Protein AF-A0A4C2E921-F1 (afdb_monomer_lite)

Foldseek 3Di:
DDDDDDDDDDDDDDDDPDDDDDDDDDDDDDDDDDDDDDDDDDDDDDDDDDDDDDDDDDDDDDDDDDDDDDDDDDDDDDDDDDDDDDDDDPDPDDCDVVNVVVVVVVVCVVPDPDDDDDDDDDDDDDDDDDDDDDDDDDDDDDDDDDDDDDDDDDDDDDDDDDDDDDDDDDDDDDDDDDDDDDDPPPPPPVVVVVVLVVLLVVLLVLLVCLLPQPPPDPDLVRHNLNSCVVPCLPCVPVSLVSLLVSLLPDDLLSLLSSLVSLLVNLVVLLVPPDPSSCCSNWAPRLLCLLVSLCSNVPPLALVSLVCLVVSVVSLCVSCVSVPNLDDQDAADEDLPDDLVPDDQQDDDPDRDRGSSVSSVSNSVNSSRSNRSVVSVVSCCVVPNDDDRPDPPDDDDPVSVVSSVVSVVVVVVVVVVCPPPQDQPVPDPPRCSNVVVCVVPDDPVPDDPVNVVVVVVVVVVVVVVVPPD

Organism: NCBI:txid42258

Structure (mmCIF, N/CA/C/O backbone):
data_AF-A0A4C2E921-F1
#
_entry.id   AF-A0A4C2E921-F1
#
loop_
_atom_site.group_PDB
_atom_site.id
_atom_site.type_symbol
_atom_site.label_atom_id
_atom_site.label_alt_id
_atom_site.label_comp_id
_atom_site.label_asym_id
_atom_site.label_entity_id
_atom_site.label_seq_id
_atom_site.pdbx_PDB_ins_code
_atom_site.Cartn_x
_atom_site.Cartn_y
_atom_site.Cartn_z
_atom_site.occupancy
_atom_site.B_iso_or_equiv
_atom_site.auth_seq_id
_atom_site.auth_comp_id
_atom_site.auth_asym_id
_atom_site.auth_atom_id
_atom_site.pdbx_PDB_model_num
ATOM 1 N N . MET A 1 1 ? -12.372 9.154 67.373 1.00 36.25 1 MET A N 1
ATOM 2 C CA . MET A 1 1 ? -11.602 7.996 67.878 1.00 36.25 1 MET A CA 1
ATOM 3 C C . MET A 1 1 ? -10.768 7.422 66.739 1.00 36.25 1 MET A C 1
ATOM 5 O O . MET A 1 1 ? -11.253 7.416 65.620 1.00 36.25 1 MET A O 1
ATOM 9 N N . ALA A 1 2 ? -9.551 6.974 67.069 1.00 43.72 2 ALA A N 1
ATOM 10 C CA . ALA A 1 2 ? -8.611 6.156 66.288 1.00 43.72 2 ALA A CA 1
ATOM 11 C C . ALA A 1 2 ? -7.971 6.750 65.009 1.00 43.72 2 ALA A C 1
ATOM 13 O O . ALA A 1 2 ? -8.536 6.734 63.922 1.00 43.72 2 ALA A O 1
ATOM 14 N N . LYS A 1 3 ? -6.709 7.184 65.160 1.00 48.88 3 LYS A N 1
ATOM 15 C CA . LYS A 1 3 ? -5.692 7.235 64.097 1.00 48.88 3 LYS A CA 1
ATOM 16 C C . LYS A 1 3 ? -5.085 5.834 63.943 1.00 48.88 3 LYS A C 1
ATOM 18 O O . LYS A 1 3 ? -4.768 5.222 64.961 1.00 48.88 3 LYS A O 1
ATOM 23 N N . THR A 1 4 ? -4.828 5.378 62.720 1.00 55.25 4 THR A N 1
ATOM 24 C CA . THR A 1 4 ? -3.931 4.241 62.453 1.00 55.25 4 THR A CA 1
ATOM 25 C C . THR A 1 4 ? -2.741 4.681 61.608 1.00 55.25 4 THR A C 1
ATOM 27 O O . THR A 1 4 ? -2.849 5.433 60.644 1.00 55.25 4 THR A O 1
ATOM 30 N N . LEU A 1 5 ? -1.585 4.234 62.082 1.00 48.50 5 LEU A N 1
ATOM 31 C CA . LEU A 1 5 ? -0.221 4.579 61.716 1.00 48.50 5 LEU A CA 1
ATOM 32 C C . LEU A 1 5 ? 0.447 3.304 61.171 1.00 48.50 5 LEU A C 1
ATOM 34 O O . LEU A 1 5 ? 0.052 2.201 61.544 1.00 48.50 5 LEU A O 1
ATOM 38 N N . SER A 1 6 ? 1.524 3.492 60.405 1.00 47.78 6 SER A N 1
ATOM 39 C CA . SER A 1 6 ? 2.556 2.527 59.963 1.00 47.78 6 SER A CA 1
ATOM 40 C C . SER A 1 6 ? 2.237 1.682 58.712 1.00 47.78 6 SER A C 1
ATOM 42 O O . SER A 1 6 ? 1.300 0.898 58.694 1.00 47.78 6 SER A O 1
ATOM 44 N N . GLN A 1 7 ? 2.843 1.940 57.542 1.00 47.78 7 GLN A N 1
ATOM 45 C CA . GLN A 1 7 ? 4.235 1.691 57.097 1.00 47.78 7 GLN A CA 1
ATOM 46 C C . GLN A 1 7 ? 4.686 0.221 57.142 1.00 47.78 7 GLN A C 1
ATOM 48 O O . GLN A 1 7 ? 4.907 -0.338 58.209 1.00 47.78 7 GLN A O 1
ATOM 53 N N . GLY A 1 8 ? 5.002 -0.324 55.958 1.00 37.62 8 GLY A N 1
ATOM 54 C CA . GLY A 1 8 ? 6.049 -1.337 55.799 1.00 37.62 8 GLY A CA 1
ATOM 55 C C . GLY A 1 8 ? 5.705 -2.520 54.893 1.00 37.62 8 GLY A C 1
ATOM 56 O O . GLY A 1 8 ? 5.068 -3.464 55.342 1.00 37.62 8 GLY A O 1
ATOM 57 N N . ARG A 1 9 ? 6.250 -2.531 53.665 1.00 37.75 9 ARG A N 1
ATOM 58 C CA . ARG A 1 9 ? 7.230 -3.537 53.183 1.00 37.75 9 ARG A CA 1
ATOM 59 C C . ARG A 1 9 ? 7.512 -3.376 51.681 1.00 37.75 9 ARG A C 1
ATOM 61 O O . ARG A 1 9 ? 6.614 -3.418 50.850 1.00 37.75 9 ARG A O 1
ATOM 68 N N . LYS A 1 10 ? 8.800 -3.223 51.354 1.00 52.47 10 LYS A N 1
ATOM 69 C CA . LYS A 1 10 ? 9.371 -3.344 50.003 1.00 52.47 10 LYS A CA 1
ATOM 70 C C . LYS A 1 10 ? 9.282 -4.806 49.530 1.00 52.47 10 LYS A C 1
ATOM 72 O O . LYS A 1 10 ? 9.706 -5.676 50.294 1.00 52.47 10 LYS A O 1
ATOM 77 N N . PRO A 1 11 ? 8.861 -5.106 48.290 1.00 53.91 11 PRO A N 1
ATOM 78 C CA . PRO A 1 11 ? 9.142 -6.401 47.678 1.00 53.91 11 PRO A CA 1
ATOM 79 C C . PRO A 1 11 ? 10.609 -6.448 47.217 1.00 53.91 11 PRO A C 1
ATOM 81 O O . PRO A 1 11 ? 11.066 -5.565 46.491 1.00 53.91 11 PRO A O 1
ATOM 84 N N . GLY A 1 12 ? 11.354 -7.460 47.681 1.00 45.94 12 GLY A N 1
ATOM 85 C CA . GLY A 1 12 ? 12.739 -7.761 47.284 1.00 45.94 12 GLY A CA 1
ATOM 86 C C . GLY A 1 12 ? 12.880 -7.916 45.764 1.00 45.94 12 GLY A C 1
ATOM 87 O O . GLY A 1 12 ? 11.959 -8.354 45.087 1.00 45.94 12 GLY A O 1
ATOM 88 N N . SER A 1 13 ? 13.962 -7.457 45.135 1.00 44.22 13 SER A N 1
ATOM 89 C CA . SER A 1 13 ? 15.355 -7.907 45.283 1.00 44.22 13 SER A CA 1
ATOM 90 C C . SER A 1 13 ? 15.526 -9.420 45.107 1.00 44.22 13 SER A C 1
ATOM 92 O O . SER A 1 13 ? 15.320 -10.197 46.033 1.00 44.22 13 SER A O 1
ATOM 94 N N . GLY A 1 14 ? 15.989 -9.806 43.913 1.00 45.25 14 GLY A N 1
ATOM 95 C CA . GLY A 1 14 ? 16.972 -10.878 43.771 1.00 45.25 14 GLY A CA 1
ATOM 96 C C . GLY A 1 14 ? 16.462 -12.269 43.397 1.00 45.25 14 GLY A C 1
ATOM 97 O O . GLY A 1 14 ? 16.454 -13.165 44.232 1.00 45.25 14 GLY A O 1
ATOM 98 N N . ARG A 1 15 ? 16.253 -12.518 42.097 1.00 43.84 15 ARG A N 1
ATOM 99 C CA . ARG A 1 15 ? 16.607 -13.818 41.497 1.00 43.84 15 ARG A CA 1
ATOM 100 C C . ARG A 1 15 ? 17.308 -13.613 40.155 1.00 43.84 15 ARG A C 1
ATOM 102 O O . ARG A 1 15 ? 16.696 -13.236 39.164 1.00 43.84 15 ARG A O 1
ATOM 109 N N . LYS A 1 16 ? 18.622 -13.856 40.151 1.00 53.41 16 LYS A N 1
ATOM 110 C CA . LYS A 1 16 ? 19.432 -14.003 38.936 1.00 53.41 16 LYS A CA 1
ATOM 111 C C . LYS A 1 16 ? 18.957 -15.251 38.170 1.00 53.41 16 LYS A C 1
ATOM 113 O O . LYS A 1 16 ? 18.814 -16.295 38.810 1.00 53.41 16 LYS A O 1
ATOM 118 N N . PRO A 1 17 ? 18.780 -15.202 36.839 1.00 57.22 17 PRO A N 1
ATOM 119 C CA . PRO A 1 17 ? 18.621 -16.407 36.035 1.00 57.22 17 PRO A CA 1
ATOM 120 C C . PRO A 1 17 ? 19.896 -17.249 36.129 1.00 57.22 17 PRO A C 1
ATOM 122 O O . PRO A 1 17 ? 21.005 -16.754 35.911 1.00 57.22 17 PRO A O 1
ATOM 125 N N . GLY A 1 18 ? 19.744 -18.515 36.513 1.00 45.75 18 GLY A N 1
ATOM 126 C CA . GLY A 1 18 ? 20.842 -19.469 36.586 1.00 45.75 18 GLY A CA 1
ATOM 127 C C . GLY A 1 18 ? 21.501 -19.657 35.221 1.00 45.75 18 GLY A C 1
ATOM 128 O O . GLY A 1 18 ? 20.830 -19.818 34.206 1.00 45.75 18 GLY A O 1
ATOM 129 N N . LYS A 1 19 ? 22.837 -19.653 35.214 1.00 44.38 19 LYS A N 1
ATOM 130 C CA . LYS A 1 19 ? 23.658 -20.084 34.080 1.00 44.38 19 LYS A CA 1
ATOM 131 C C . LYS A 1 19 ? 23.286 -21.525 33.717 1.00 44.38 19 LYS A C 1
ATOM 133 O O . LYS A 1 19 ? 23.556 -22.440 34.495 1.00 44.38 19 LYS A O 1
ATOM 138 N N . GLY A 1 20 ? 22.704 -21.719 32.536 1.00 43.88 20 GLY A N 1
ATOM 139 C CA . GLY A 1 20 ? 22.571 -23.035 31.924 1.00 43.88 20 GLY A CA 1
ATOM 140 C C . GLY A 1 20 ? 23.957 -23.645 31.729 1.00 43.88 20 GLY A C 1
ATOM 141 O O . GLY A 1 20 ? 24.796 -23.096 31.017 1.00 43.88 20 GLY A O 1
ATOM 142 N N . LYS A 1 21 ? 24.216 -24.763 32.408 1.00 48.72 21 LYS A N 1
ATOM 143 C CA . LYS A 1 21 ? 25.380 -25.611 32.159 1.00 48.72 21 LYS A CA 1
ATOM 144 C C . LYS A 1 21 ? 25.163 -26.296 30.809 1.00 48.72 21 LYS A C 1
ATOM 146 O O . LYS A 1 21 ? 24.319 -27.178 30.700 1.00 48.72 21 LYS A O 1
ATOM 151 N N . THR A 1 22 ? 25.914 -25.904 29.786 1.00 49.38 22 THR A N 1
ATOM 152 C CA . THR A 1 22 ? 26.039 -26.692 28.556 1.00 49.38 22 THR A CA 1
ATOM 153 C C . THR A 1 22 ? 26.767 -27.989 28.891 1.00 49.38 22 THR A C 1
ATOM 155 O O . THR A 1 22 ? 27.942 -27.970 29.266 1.00 49.38 22 THR A O 1
ATOM 158 N N . LEU A 1 23 ? 26.051 -29.108 28.783 1.00 43.91 23 LEU A N 1
ATOM 159 C CA . LEU A 1 23 ? 26.604 -30.458 28.799 1.00 43.91 23 LEU A CA 1
ATOM 160 C C . LEU A 1 23 ? 27.585 -30.602 27.633 1.00 43.91 23 LEU A C 1
ATOM 162 O O . LEU A 1 23 ? 27.222 -30.832 26.484 1.00 43.91 23 LEU A O 1
ATOM 166 N N . ARG A 1 24 ? 28.856 -30.423 27.974 1.00 46.66 24 ARG A N 1
ATOM 167 C CA . ARG A 1 24 ? 30.013 -30.845 27.201 1.00 46.66 24 ARG A CA 1
ATOM 168 C C . ARG A 1 24 ? 30.090 -32.375 27.305 1.00 46.66 24 ARG A C 1
ATOM 170 O O . ARG A 1 24 ? 30.076 -32.907 28.410 1.00 46.66 24 ARG A O 1
ATOM 177 N N . ASN A 1 25 ? 30.221 -33.036 26.156 1.00 48.41 25 ASN A N 1
ATOM 178 C CA . ASN A 1 25 ? 30.597 -34.444 25.960 1.00 48.41 25 ASN A CA 1
ATOM 179 C C . ASN A 1 25 ? 29.532 -35.515 26.274 1.00 48.41 25 ASN A C 1
ATOM 181 O O . ASN A 1 25 ? 29.594 -36.206 27.287 1.00 48.41 25 ASN A O 1
ATOM 185 N N . GLY A 1 26 ? 28.634 -35.744 25.311 1.00 38.47 26 GLY A N 1
ATOM 186 C CA . GLY A 1 26 ? 27.886 -36.994 25.152 1.00 38.47 26 GLY A CA 1
ATOM 187 C C . GLY A 1 26 ? 28.374 -37.736 23.908 1.00 38.47 26 GLY A C 1
ATOM 188 O O . GLY A 1 26 ? 28.187 -37.277 22.786 1.00 38.47 26 GLY A O 1
ATOM 189 N N . ARG A 1 27 ? 29.063 -38.852 24.133 1.00 41.12 27 ARG A N 1
ATOM 190 C CA . ARG A 1 27 ? 29.662 -39.759 23.145 1.00 41.12 27 ARG A CA 1
ATOM 191 C C . ARG A 1 27 ? 28.610 -40.303 22.164 1.00 41.12 27 ARG A C 1
ATOM 193 O O . ARG A 1 27 ? 27.556 -40.745 22.606 1.00 41.12 27 ARG A O 1
ATOM 200 N N . LYS A 1 28 ? 28.928 -40.365 20.864 1.00 50.94 28 LYS A N 1
ATOM 201 C CA . LYS A 1 28 ? 28.229 -41.251 19.913 1.00 50.94 28 LYS A CA 1
ATOM 202 C C . LYS A 1 28 ? 28.729 -42.690 20.122 1.00 50.94 28 LYS A C 1
ATOM 204 O O . LYS A 1 28 ? 29.933 -42.906 19.968 1.00 50.94 28 LYS A O 1
ATOM 209 N N . PRO A 1 29 ? 27.872 -43.673 20.447 1.00 52.25 29 PRO A N 1
ATOM 210 C CA . PRO A 1 29 ? 28.195 -45.081 20.255 1.00 52.25 29 PRO A CA 1
ATOM 211 C C . PRO A 1 29 ? 28.160 -45.379 18.754 1.00 52.25 29 PRO A C 1
ATOM 213 O O . PRO A 1 29 ? 27.257 -44.933 18.048 1.00 52.25 29 PRO A O 1
ATOM 216 N N . GLY A 1 30 ? 29.198 -46.058 18.274 1.00 39.81 30 GLY A N 1
ATOM 217 C CA . GLY A 1 30 ? 29.415 -46.341 16.862 1.00 39.81 30 GLY A CA 1
ATOM 218 C C . GLY A 1 30 ? 28.628 -47.531 16.315 1.00 39.81 30 GLY A C 1
ATOM 219 O O . GLY A 1 30 ? 27.530 -47.846 16.761 1.00 39.81 30 GLY A O 1
ATOM 220 N N . SER A 1 31 ? 29.300 -48.206 15.379 1.00 38.78 31 SER A N 1
ATOM 221 C CA . SER A 1 31 ? 28.883 -49.374 14.594 1.00 38.78 31 SER A CA 1
ATOM 222 C C . SER A 1 31 ? 28.152 -48.970 13.306 1.00 38.78 31 SER A C 1
ATOM 224 O O . SER A 1 31 ? 26.997 -48.580 13.323 1.00 38.78 31 SER A O 1
ATOM 226 N N . GLY A 1 32 ? 28.787 -48.915 12.136 1.00 38.12 32 GLY A N 1
ATOM 227 C CA . GLY A 1 32 ? 29.790 -49.842 11.626 1.00 38.12 32 GLY A CA 1
ATOM 228 C C . GLY A 1 32 ? 29.090 -50.884 10.762 1.00 38.12 32 GLY A C 1
ATOM 229 O O . GLY A 1 32 ? 28.662 -51.913 11.264 1.00 38.12 32 GLY A O 1
ATOM 230 N N . ARG A 1 33 ? 28.982 -50.619 9.457 1.00 43.16 33 ARG A N 1
ATOM 231 C CA . ARG A 1 33 ? 28.834 -51.664 8.436 1.00 43.16 33 ARG A CA 1
ATOM 232 C C . ARG A 1 33 ? 29.282 -51.123 7.082 1.00 43.16 33 ARG A C 1
ATOM 234 O O . ARG A 1 33 ? 28.513 -50.532 6.334 1.00 43.16 33 ARG A O 1
ATOM 241 N N . ARG A 1 34 ? 30.570 -51.343 6.808 1.00 38.47 34 ARG A N 1
ATOM 242 C CA . ARG A 1 34 ? 31.108 -51.458 5.451 1.00 38.47 34 ARG A CA 1
ATOM 243 C C . ARG A 1 34 ? 30.384 -52.622 4.771 1.00 38.47 34 ARG A C 1
ATOM 245 O O . ARG A 1 34 ? 30.318 -53.704 5.356 1.00 38.47 34 ARG A O 1
ATOM 252 N N . ARG A 1 35 ? 29.847 -52.412 3.569 1.00 47.66 35 ARG A N 1
ATOM 253 C CA . ARG A 1 35 ? 29.614 -53.514 2.633 1.00 47.66 35 ARG A CA 1
ATOM 254 C C . ARG A 1 35 ? 30.837 -53.631 1.734 1.00 47.66 35 ARG A C 1
ATOM 256 O O . ARG A 1 35 ? 31.468 -52.635 1.405 1.00 47.66 35 ARG A O 1
ATOM 263 N N . ARG A 1 36 ? 31.176 -54.893 1.527 1.00 45.56 36 ARG A N 1
ATOM 264 C CA . ARG A 1 36 ? 32.372 -55.475 0.945 1.00 45.56 36 ARG A CA 1
ATOM 265 C C . ARG A 1 36 ? 32.197 -55.534 -0.571 1.00 45.56 36 ARG A C 1
ATOM 267 O O . ARG A 1 36 ? 31.112 -55.901 -1.019 1.00 45.56 36 ARG A O 1
ATOM 274 N N . ASP A 1 37 ? 33.255 -55.183 -1.284 1.00 39.84 37 ASP A N 1
ATOM 275 C CA . ASP A 1 37 ? 33.474 -55.490 -2.694 1.00 39.84 37 ASP A CA 1
ATOM 276 C C . ASP A 1 37 ? 33.712 -57.000 -2.854 1.00 39.84 37 ASP A C 1
ATOM 278 O O . ASP A 1 37 ? 34.472 -57.578 -2.075 1.00 39.84 37 ASP A O 1
ATOM 282 N N . GLU A 1 38 ? 33.078 -57.627 -3.843 1.00 51.72 38 GLU A N 1
ATOM 283 C CA . GLU A 1 38 ? 33.497 -58.920 -4.397 1.00 51.72 38 GLU A CA 1
ATOM 284 C C . GLU A 1 38 ? 33.508 -58.771 -5.927 1.00 51.72 38 GLU A C 1
ATOM 286 O O . GLU A 1 38 ? 32.488 -58.445 -6.542 1.00 51.72 38 GLU A O 1
ATOM 291 N N . ASP A 1 39 ? 34.704 -58.944 -6.488 1.00 46.12 39 ASP A N 1
ATOM 292 C CA . ASP A 1 39 ? 35.023 -59.122 -7.902 1.00 46.12 39 ASP A CA 1
ATOM 293 C C . ASP A 1 39 ? 34.419 -60.426 -8.446 1.00 46.12 39 ASP A C 1
ATOM 295 O O . ASP A 1 39 ? 34.534 -61.454 -7.791 1.00 46.12 39 ASP A O 1
ATOM 299 N N . GLU A 1 40 ? 33.898 -60.416 -9.677 1.00 40.09 40 GLU A N 1
ATOM 300 C CA . GLU A 1 40 ? 34.243 -61.433 -10.689 1.00 40.09 40 GLU A CA 1
ATOM 301 C C . GLU A 1 40 ? 33.704 -61.034 -12.076 1.00 40.09 40 GLU A C 1
ATOM 303 O O . GLU A 1 40 ? 32.503 -60.899 -12.308 1.00 40.09 40 GLU A O 1
ATOM 308 N N . SER A 1 41 ? 34.634 -60.824 -13.010 1.00 46.84 41 SER A N 1
ATOM 309 C CA . SER A 1 41 ? 34.380 -60.727 -14.456 1.00 46.84 41 SER A CA 1
ATOM 310 C C . SER A 1 41 ? 34.242 -62.133 -15.061 1.00 46.84 41 SER A C 1
ATOM 312 O O . SER A 1 41 ? 34.767 -63.087 -14.488 1.00 46.84 41 SER A O 1
ATOM 314 N N . PRO A 1 42 ? 33.638 -62.282 -16.258 1.00 44.78 42 PRO A N 1
ATOM 315 C CA . PRO A 1 42 ? 34.508 -62.370 -17.439 1.00 44.78 42 PRO A CA 1
ATOM 316 C C . PRO A 1 42 ? 33.939 -61.731 -18.731 1.00 44.78 42 PRO A C 1
ATOM 318 O O . PRO A 1 42 ? 32.801 -61.967 -19.129 1.00 44.78 42 PRO A O 1
ATOM 321 N N . SER A 1 43 ? 34.791 -60.972 -19.431 1.00 41.97 43 SER A N 1
ATOM 322 C CA . SER A 1 43 ? 34.752 -60.702 -20.894 1.00 41.97 43 SER A CA 1
ATOM 323 C C . SER A 1 43 ? 35.097 -61.996 -21.681 1.00 41.97 43 SER A C 1
ATOM 325 O O . SER A 1 43 ? 35.607 -62.900 -21.011 1.00 41.97 43 SER A O 1
ATOM 327 N N . PRO A 1 44 ? 34.972 -62.156 -23.037 1.00 55.66 44 PRO A N 1
ATOM 328 C CA . PRO A 1 44 ? 35.163 -61.188 -24.158 1.00 55.66 44 PRO A CA 1
ATOM 329 C C . PRO A 1 44 ? 34.201 -61.483 -25.383 1.00 55.66 44 PRO A C 1
ATOM 331 O O . PRO A 1 44 ? 33.213 -62.173 -25.139 1.00 55.66 44 PRO A O 1
ATOM 334 N N . PRO A 1 45 ? 34.376 -61.041 -26.671 1.00 50.53 45 PRO A N 1
ATOM 335 C CA . PRO A 1 45 ? 35.534 -60.421 -27.329 1.00 50.53 45 PRO A CA 1
ATOM 336 C C . PRO A 1 45 ? 35.324 -59.203 -28.258 1.00 50.53 45 PRO A C 1
ATOM 338 O O . PRO A 1 45 ? 34.230 -58.812 -28.652 1.00 50.53 45 PRO A O 1
ATOM 341 N N . GLN A 1 46 ? 36.491 -58.626 -28.564 1.00 36.97 46 GLN A N 1
ATOM 342 C CA . GLN A 1 46 ? 36.839 -57.483 -29.411 1.00 36.97 46 GLN A CA 1
ATOM 343 C C . GLN A 1 46 ? 36.588 -57.695 -30.913 1.00 36.97 46 GLN A C 1
ATOM 345 O O . GLN A 1 46 ? 36.666 -58.826 -31.383 1.00 36.97 46 GLN A O 1
ATOM 350 N N . GLN A 1 47 ? 36.466 -56.579 -31.655 1.00 36.91 47 GLN A N 1
ATOM 351 C CA . GLN A 1 47 ? 37.183 -56.221 -32.908 1.00 36.91 47 GLN A CA 1
ATOM 352 C C . GLN A 1 47 ? 36.623 -54.884 -33.480 1.00 36.91 47 GLN A C 1
ATOM 354 O O . GLN A 1 47 ? 35.514 -54.506 -33.111 1.00 36.91 47 GLN A O 1
ATOM 359 N N . PRO A 1 48 ? 37.282 -54.180 -34.428 1.00 48.31 48 PRO A N 1
ATOM 360 C CA . PRO A 1 48 ? 38.639 -53.630 -34.395 1.00 48.31 48 PRO A CA 1
ATOM 361 C C . PRO A 1 48 ? 38.683 -52.112 -34.726 1.00 48.31 48 PRO A C 1
ATOM 363 O O . PRO A 1 48 ? 37.750 -51.522 -35.269 1.00 48.31 48 PRO A O 1
ATOM 366 N N . GLN A 1 49 ? 39.822 -51.487 -34.419 1.00 34.12 49 GLN A N 1
ATOM 367 C CA . GLN A 1 49 ? 40.171 -50.098 -34.738 1.00 34.12 49 GLN A CA 1
ATOM 368 C C . GLN A 1 49 ? 40.229 -49.822 -36.253 1.00 34.12 49 GLN A C 1
ATOM 370 O O . GLN A 1 49 ? 40.734 -50.638 -37.024 1.00 34.12 49 GLN A O 1
ATOM 375 N N . ARG A 1 50 ? 39.823 -48.609 -36.655 1.00 34.97 50 ARG A N 1
ATOM 376 C CA . ARG A 1 50 ? 40.287 -47.951 -37.885 1.00 34.97 50 ARG A CA 1
ATOM 377 C C . ARG A 1 50 ? 40.995 -46.646 -37.536 1.00 34.97 50 ARG A C 1
ATOM 379 O O . ARG A 1 50 ? 40.390 -45.712 -37.020 1.00 34.97 50 ARG A O 1
ATOM 386 N N . THR A 1 51 ? 42.282 -46.639 -37.841 1.00 32.97 51 THR A N 1
ATOM 387 C CA . THR A 1 51 ? 43.178 -45.501 -38.029 1.00 32.97 51 THR A CA 1
ATOM 388 C C . THR A 1 51 ? 42.810 -44.742 -39.305 1.00 32.97 51 THR A C 1
ATOM 390 O O . THR A 1 51 ? 42.588 -45.368 -40.340 1.00 32.97 51 THR A O 1
ATOM 393 N N . ILE A 1 52 ? 42.789 -43.406 -39.252 1.00 41.91 52 ILE A N 1
ATOM 394 C CA . ILE A 1 52 ? 43.010 -42.544 -40.422 1.00 41.91 52 ILE A CA 1
ATOM 395 C C . ILE A 1 52 ? 43.898 -41.372 -39.984 1.00 41.91 52 ILE A C 1
ATOM 397 O O . ILE A 1 52 ? 43.543 -40.608 -39.088 1.00 41.91 52 ILE A O 1
ATOM 401 N N . ASP A 1 53 ? 45.060 -41.315 -40.630 1.00 31.02 53 ASP A N 1
ATOM 402 C CA . ASP A 1 53 ? 46.077 -40.263 -40.640 1.00 31.02 53 ASP A CA 1
ATOM 403 C C . ASP A 1 53 ? 45.763 -39.158 -41.674 1.00 31.02 53 ASP A C 1
ATOM 405 O O . ASP A 1 53 ? 44.907 -39.335 -42.540 1.00 31.02 53 ASP A O 1
ATOM 409 N N . ALA A 1 54 ? 46.591 -38.100 -41.633 1.00 31.47 54 ALA A N 1
ATOM 410 C CA . ALA A 1 54 ? 46.735 -36.930 -42.526 1.00 31.47 54 ALA A CA 1
ATOM 411 C C . ALA A 1 54 ? 45.945 -35.691 -42.061 1.00 31.47 54 ALA A C 1
ATOM 413 O O . ALA A 1 54 ? 44.724 -35.702 -41.996 1.00 31.47 54 ALA A O 1
ATOM 414 N N . GLY A 1 55 ? 46.589 -34.607 -41.607 1.00 28.72 55 GLY A N 1
ATOM 415 C CA . GLY A 1 55 ? 47.514 -33.727 -42.349 1.00 28.72 55 GLY A CA 1
ATOM 416 C C . GLY A 1 55 ? 46.702 -32.484 -42.762 1.00 28.72 55 GLY A C 1
ATOM 417 O O . GLY A 1 55 ? 45.643 -32.635 -43.349 1.00 28.72 55 GLY A O 1
ATOM 418 N N . THR A 1 56 ? 47.045 -31.223 -42.485 1.00 30.52 56 THR A N 1
ATOM 419 C CA . THR A 1 56 ? 48.220 -30.496 -42.984 1.00 30.52 56 THR A CA 1
ATOM 420 C C . THR A 1 56 ? 48.139 -29.027 -42.505 1.00 30.52 56 THR A C 1
ATOM 422 O O . THR A 1 56 ? 47.087 -28.416 -42.624 1.00 30.52 56 THR A O 1
ATOM 425 N N . ALA A 1 57 ? 49.259 -28.515 -41.980 1.00 30.75 57 ALA A N 1
ATOM 426 C CA . ALA A 1 57 ? 49.906 -27.191 -42.117 1.00 30.75 57 ALA A CA 1
ATOM 427 C C . ALA A 1 57 ? 49.165 -25.821 -42.181 1.00 30.75 57 ALA A C 1
ATOM 429 O O . ALA A 1 57 ? 48.061 -25.671 -42.685 1.00 30.75 57 ALA A O 1
ATOM 430 N N . TYR A 1 58 ? 49.984 -24.808 -41.832 1.00 33.59 58 TYR A N 1
ATOM 431 C CA . TYR A 1 58 ? 49.871 -23.336 -41.915 1.00 33.59 58 TYR A CA 1
ATOM 432 C C . TYR A 1 58 ? 49.202 -22.647 -40.710 1.00 33.59 58 TYR A C 1
ATOM 434 O O . TYR A 1 58 ? 48.135 -23.034 -40.273 1.00 33.59 58 TYR A O 1
ATOM 442 N N . GLY A 1 59 ? 49.767 -21.608 -40.093 1.00 32.12 59 GLY A N 1
ATOM 443 C CA . GLY A 1 59 ? 50.924 -20.793 -40.440 1.00 32.12 59 GLY A CA 1
ATOM 444 C C . GLY A 1 59 ? 51.276 -19.851 -39.282 1.00 32.12 59 GLY A C 1
ATOM 445 O O . GLY A 1 59 ? 50.449 -19.499 -38.447 1.00 32.12 59 GLY A O 1
ATOM 446 N N . LYS A 1 60 ? 52.556 -19.506 -39.238 1.00 32.88 60 LYS A N 1
ATOM 447 C CA . LYS A 1 60 ? 53.278 -18.738 -38.228 1.00 32.88 60 LYS A CA 1
ATOM 448 C C . LYS A 1 60 ? 53.442 -17.307 -38.744 1.00 32.88 60 LYS A C 1
ATOM 450 O O . LYS A 1 60 ? 53.990 -17.164 -39.829 1.00 32.88 60 LYS A O 1
ATOM 455 N N . THR A 1 61 ? 53.100 -16.282 -37.963 1.00 35.06 61 THR A N 1
ATOM 456 C CA . THR A 1 61 ? 53.712 -14.945 -38.098 1.00 35.06 61 THR A CA 1
ATOM 457 C C . THR A 1 61 ? 53.803 -14.232 -36.753 1.00 35.06 61 THR A C 1
ATOM 459 O O . THR A 1 61 ? 52.822 -14.031 -36.046 1.00 35.06 61 THR A O 1
ATOM 462 N N . THR A 1 62 ? 55.042 -13.876 -36.445 1.00 34.50 62 THR A N 1
ATOM 463 C CA . THR A 1 62 ? 55.580 -13.011 -35.393 1.00 34.50 62 THR A CA 1
ATOM 464 C C . THR A 1 62 ? 55.655 -11.551 -35.854 1.00 34.50 62 THR A C 1
ATOM 466 O O . THR A 1 62 ? 55.945 -11.346 -37.029 1.00 34.50 62 THR A O 1
ATOM 469 N N . ALA A 1 63 ? 55.523 -10.590 -34.928 1.00 31.14 63 ALA A N 1
ATOM 470 C CA . ALA A 1 63 ? 56.232 -9.286 -34.810 1.00 31.14 63 ALA A CA 1
ATOM 471 C C . ALA A 1 63 ? 55.328 -8.312 -34.011 1.00 31.14 63 ALA A C 1
ATOM 473 O O . ALA A 1 63 ? 54.154 -8.207 -34.338 1.00 31.14 63 ALA A O 1
ATOM 474 N N . ALA A 1 64 ? 55.689 -7.719 -32.864 1.00 30.89 64 ALA A N 1
ATOM 475 C CA . ALA A 1 64 ? 56.854 -6.920 -32.442 1.00 30.89 64 ALA A CA 1
ATOM 476 C C . ALA A 1 64 ? 56.676 -5.394 -32.639 1.00 30.89 64 ALA A C 1
ATOM 478 O O . ALA A 1 64 ? 56.128 -4.961 -33.645 1.00 30.89 64 ALA A O 1
ATOM 479 N N . ALA A 1 65 ? 57.252 -4.649 -31.678 1.00 31.34 65 ALA A N 1
ATOM 480 C CA . ALA A 1 65 ? 57.402 -3.187 -31.506 1.00 31.34 65 ALA A CA 1
ATOM 481 C C . ALA A 1 65 ? 56.222 -2.468 -30.801 1.00 31.34 65 ALA A C 1
ATOM 483 O O . ALA A 1 65 ? 55.109 -2.501 -31.303 1.00 31.34 65 ALA A O 1
ATOM 484 N N . ALA A 1 66 ? 56.309 -1.921 -29.576 1.00 31.45 66 ALA A N 1
ATOM 485 C CA . ALA A 1 66 ? 57.311 -1.122 -28.834 1.00 31.45 66 ALA A CA 1
ATOM 486 C C . ALA A 1 66 ? 57.225 0.402 -29.067 1.00 31.45 66 ALA A C 1
ATOM 488 O O . ALA A 1 66 ? 56.945 0.838 -30.177 1.00 31.45 66 ALA A O 1
ATOM 489 N N . VAL A 1 67 ? 57.622 1.138 -28.009 1.00 36.47 67 VAL A N 1
ATOM 490 C CA . VAL A 1 67 ? 57.971 2.580 -27.907 1.00 36.47 67 VAL A CA 1
ATOM 491 C C . VAL A 1 67 ? 56.803 3.508 -27.519 1.00 36.47 67 VAL A C 1
ATOM 493 O O . VAL A 1 67 ? 55.728 3.383 -28.083 1.00 36.47 67 VAL A O 1
ATOM 496 N N . ALA A 1 68 ? 56.907 4.523 -26.653 1.00 32.78 68 ALA A N 1
ATOM 497 C CA . ALA A 1 68 ? 57.740 4.933 -25.505 1.00 32.78 68 ALA A CA 1
ATOM 498 C C . ALA A 1 68 ? 57.222 6.334 -25.080 1.00 32.78 68 ALA A C 1
ATOM 500 O O . ALA A 1 68 ? 56.624 7.025 -25.903 1.00 32.78 68 ALA A O 1
ATOM 501 N N . GLY A 1 69 ? 57.548 6.769 -23.857 1.00 31.30 69 GLY A N 1
ATOM 502 C CA . GLY A 1 69 ? 57.573 8.185 -23.447 1.00 31.30 69 GLY A CA 1
ATOM 503 C C . GLY A 1 69 ? 56.288 8.699 -22.774 1.00 31.30 69 GLY A C 1
ATOM 504 O O . GLY A 1 69 ? 55.191 8.359 -23.188 1.00 31.30 69 GLY A O 1
ATOM 505 N N . ASP A 1 70 ? 56.324 9.532 -21.739 1.00 31.55 70 ASP A N 1
ATOM 506 C CA . ASP A 1 70 ? 57.471 10.084 -21.035 1.00 31.55 70 ASP A CA 1
ATOM 507 C C . ASP A 1 70 ? 57.054 10.642 -19.667 1.00 31.55 70 ASP A C 1
ATOM 509 O O . ASP A 1 70 ? 55.874 10.775 -19.339 1.00 31.55 70 ASP A O 1
ATOM 513 N N . THR A 1 71 ? 58.085 10.905 -18.883 1.00 35.31 71 THR A N 1
ATOM 514 C CA . THR A 1 71 ? 58.118 11.287 -17.471 1.00 35.31 71 THR A CA 1
ATOM 515 C C . THR A 1 71 ? 58.092 12.817 -17.320 1.00 35.31 71 THR A C 1
ATOM 517 O O . THR A 1 71 ? 58.378 13.515 -18.281 1.00 35.31 71 THR A O 1
ATOM 520 N N . GLU A 1 72 ? 57.795 13.297 -16.102 1.00 34.41 72 GLU A N 1
ATOM 521 C CA . GLU A 1 72 ? 58.181 14.578 -15.443 1.00 34.41 72 GLU A CA 1
ATOM 522 C C . GLU A 1 72 ? 56.957 15.227 -14.761 1.00 34.41 72 GLU A C 1
ATOM 524 O O . GLU A 1 72 ? 55.996 15.629 -15.403 1.00 34.41 72 GLU A O 1
ATOM 529 N N . ALA A 1 73 ? 56.783 15.169 -13.436 1.00 35.34 73 ALA A N 1
ATOM 530 C CA . ALA A 1 73 ? 57.591 15.731 -12.347 1.00 35.34 73 ALA A CA 1
ATOM 531 C C . ALA A 1 73 ? 57.694 17.266 -12.390 1.00 35.34 73 ALA A C 1
ATOM 533 O O . ALA A 1 73 ? 58.542 17.825 -13.071 1.00 35.34 73 ALA A O 1
ATOM 534 N N . SER A 1 74 ? 56.904 17.948 -11.550 1.00 34.28 74 SER A N 1
ATOM 535 C CA . SER A 1 74 ? 57.395 19.165 -10.902 1.00 34.28 74 SER A CA 1
ATOM 536 C C . SER A 1 74 ? 56.774 19.379 -9.521 1.00 34.28 74 SER A C 1
ATOM 538 O O . SER A 1 74 ? 55.566 19.491 -9.327 1.00 34.28 74 SER A O 1
ATOM 540 N N . THR A 1 75 ? 57.693 19.364 -8.570 1.00 31.56 75 THR A N 1
ATOM 541 C CA . THR A 1 75 ? 57.684 19.728 -7.156 1.00 31.56 75 THR A CA 1
ATOM 542 C C . THR A 1 75 ? 57.645 21.241 -6.926 1.00 31.56 75 THR A C 1
ATOM 544 O O . THR A 1 75 ? 58.309 21.974 -7.650 1.00 31.56 75 THR A O 1
ATOM 547 N N . SER A 1 76 ? 57.004 21.688 -5.836 1.00 33.19 76 SER A N 1
ATOM 548 C CA . SER A 1 76 ? 57.533 22.608 -4.787 1.00 33.19 76 SER A CA 1
ATOM 549 C C . SER A 1 76 ? 56.362 23.249 -4.009 1.00 33.19 76 SER A C 1
ATOM 551 O O . SER A 1 76 ? 55.412 23.731 -4.610 1.00 33.19 76 SER A O 1
ATOM 553 N N . ALA A 1 77 ? 56.226 22.955 -2.706 1.00 33.72 77 ALA A N 1
ATOM 554 C CA . ALA A 1 77 ? 56.765 23.682 -1.531 1.00 33.72 77 ALA A CA 1
ATOM 555 C C . ALA A 1 77 ? 55.914 24.932 -1.214 1.00 33.72 77 ALA A C 1
ATOM 557 O O . ALA A 1 77 ? 55.792 25.809 -2.054 1.00 33.72 77 ALA A O 1
ATOM 558 N N . GLY A 1 78 ? 55.167 25.018 -0.112 1.00 30.22 78 GLY A N 1
ATOM 559 C CA . GLY A 1 78 ? 55.500 25.066 1.327 1.00 30.22 78 GLY A CA 1
ATOM 560 C C . GLY A 1 78 ? 54.332 25.854 1.985 1.00 30.22 78 GLY A C 1
ATOM 561 O O . GLY A 1 78 ? 53.553 26.463 1.264 1.00 30.22 78 GLY A O 1
ATOM 562 N N . GLU A 1 79 ? 54.050 25.922 3.284 1.00 33.59 79 GLU A N 1
ATOM 563 C CA . GLU A 1 79 ? 54.801 25.689 4.510 1.00 33.59 79 GLU A CA 1
ATOM 564 C C . GLU A 1 79 ? 53.813 25.876 5.701 1.00 33.59 79 GLU A C 1
ATOM 566 O O . GLU A 1 79 ? 52.946 26.737 5.613 1.00 33.59 79 GLU A O 1
ATOM 571 N N . THR A 1 80 ? 54.007 25.117 6.799 1.00 34.88 80 THR A N 1
ATOM 572 C CA . THR A 1 80 ? 53.601 25.345 8.226 1.00 34.88 80 THR A CA 1
ATOM 573 C C . THR A 1 80 ? 52.105 25.521 8.618 1.00 34.88 80 THR A C 1
ATOM 575 O O . THR A 1 80 ? 51.312 26.049 7.863 1.00 34.88 80 THR A O 1
ATOM 578 N N . THR A 1 81 ? 51.568 25.082 9.775 1.00 34.25 81 THR A N 1
ATOM 579 C CA . THR A 1 81 ? 52.102 24.735 11.114 1.00 34.25 81 THR A CA 1
ATOM 580 C C . THR A 1 81 ? 51.104 23.877 11.941 1.00 34.25 81 THR A C 1
ATOM 582 O O . THR A 1 81 ? 49.897 24.071 11.883 1.00 34.25 81 THR A O 1
ATOM 585 N N . ALA A 1 82 ? 51.678 23.030 12.811 1.00 32.06 82 ALA A N 1
ATOM 586 C CA . ALA A 1 82 ? 51.290 22.703 14.200 1.00 32.06 82 ALA A CA 1
ATOM 587 C C . ALA A 1 82 ? 50.066 21.812 14.577 1.00 32.06 82 ALA A C 1
ATOM 589 O O . ALA A 1 82 ? 48.909 22.206 14.513 1.00 32.06 82 ALA A O 1
ATOM 590 N N . ALA A 1 83 ? 50.441 20.692 15.222 1.00 33.59 83 ALA A N 1
ATOM 591 C CA . ALA A 1 83 ? 49.908 20.102 16.466 1.00 33.59 83 ALA A CA 1
ATOM 592 C C . ALA A 1 83 ? 48.584 19.302 16.461 1.00 33.59 83 ALA A C 1
ATOM 594 O O . ALA A 1 83 ? 47.500 19.869 16.526 1.00 33.59 83 ALA A O 1
ATOM 595 N N . ASN A 1 84 ? 48.684 17.967 16.607 1.00 34.88 84 ASN A N 1
ATOM 596 C CA . ASN A 1 84 ? 48.234 17.309 17.849 1.00 34.88 84 ASN A CA 1
ATOM 597 C C . ASN A 1 84 ? 48.646 15.823 17.988 1.00 34.88 84 ASN A C 1
ATOM 599 O O . ASN A 1 84 ? 48.314 14.971 17.170 1.00 34.88 84 ASN A O 1
ATOM 603 N N . SER A 1 85 ? 49.384 15.574 19.076 1.00 35.62 85 SER A N 1
ATOM 604 C CA . SER A 1 85 ? 49.322 14.439 20.016 1.00 35.62 85 SER A CA 1
ATOM 605 C C . SER A 1 85 ? 48.945 13.029 19.523 1.00 35.62 85 SER A C 1
ATOM 607 O O . SER A 1 85 ? 47.790 12.617 19.459 1.00 35.62 85 SER A O 1
ATOM 609 N N . SER A 1 86 ? 49.992 12.217 19.372 1.00 32.66 86 SER A N 1
ATOM 610 C CA . SER A 1 86 ? 49.976 10.756 19.330 1.00 32.66 86 SER A CA 1
ATOM 611 C C . SER A 1 86 ? 49.699 10.136 20.709 1.00 32.66 86 SER A C 1
ATOM 613 O O . SER A 1 86 ? 50.510 10.263 21.627 1.00 32.66 86 SER A O 1
ATOM 615 N N . GLY A 1 87 ? 48.595 9.397 20.832 1.00 32.53 87 GLY A N 1
ATOM 616 C CA . GLY A 1 87 ? 48.326 8.455 21.922 1.00 32.53 87 GLY A CA 1
ATOM 617 C C . GLY A 1 87 ? 48.236 7.030 21.378 1.00 32.53 87 GLY A C 1
ATOM 618 O O . GLY A 1 87 ? 47.164 6.562 21.007 1.00 32.53 87 GLY A O 1
ATOM 619 N N . THR A 1 88 ? 49.368 6.333 21.303 1.00 36.81 88 THR A N 1
ATOM 620 C CA . THR A 1 88 ? 49.451 4.921 20.909 1.00 36.81 88 THR A CA 1
ATOM 621 C C . THR A 1 88 ? 48.893 4.021 22.010 1.00 36.81 88 THR A C 1
ATOM 623 O O . THR A 1 88 ? 49.564 3.764 23.008 1.00 36.81 88 THR A O 1
ATOM 626 N N . THR A 1 89 ? 47.687 3.485 21.810 1.00 35.19 89 THR A N 1
ATOM 627 C CA . THR A 1 89 ? 47.210 2.296 22.530 1.00 35.19 89 THR A CA 1
ATOM 628 C C . THR A 1 89 ? 47.059 1.152 21.532 1.00 35.19 89 THR A C 1
ATOM 630 O O . THR A 1 89 ? 46.201 1.150 20.655 1.00 35.19 89 THR A O 1
ATOM 633 N N . SER A 1 90 ? 47.973 0.188 21.637 1.00 42.47 90 SER A N 1
ATOM 634 C CA . SER A 1 90 ? 47.986 -1.043 20.849 1.00 42.47 90 SER A CA 1
ATOM 635 C C . SER A 1 90 ? 46.841 -1.948 21.308 1.00 42.47 90 SER A C 1
ATOM 637 O O . SER A 1 90 ? 46.989 -2.780 22.204 1.00 42.47 90 SER A O 1
ATOM 639 N N . ALA A 1 91 ? 45.661 -1.749 20.724 1.00 40.72 91 ALA A N 1
ATOM 640 C CA . ALA A 1 91 ? 44.535 -2.658 20.861 1.00 40.72 91 ALA A CA 1
ATOM 641 C C . ALA A 1 91 ? 44.691 -3.785 19.831 1.00 40.72 91 ALA A C 1
ATOM 643 O O . ALA A 1 91 ? 44.359 -3.631 18.658 1.00 40.72 91 ALA A O 1
ATOM 644 N N . LYS A 1 92 ? 45.201 -4.941 20.272 1.00 46.47 92 LYS A N 1
ATOM 645 C CA . LYS A 1 92 ? 45.089 -6.204 19.528 1.00 46.47 92 LYS A CA 1
ATOM 646 C C . LYS A 1 92 ? 43.602 -6.511 19.319 1.00 46.47 92 LYS A C 1
ATOM 648 O O . LYS A 1 92 ? 42.956 -7.054 20.218 1.00 46.47 92 LYS A O 1
ATOM 653 N N . SER A 1 93 ? 43.054 -6.157 18.155 1.00 50.28 93 SER A N 1
ATOM 654 C CA . SER A 1 93 ? 41.695 -6.536 17.774 1.00 50.28 93 SER A CA 1
ATOM 655 C C . SER A 1 93 ? 41.636 -8.056 17.657 1.00 50.28 93 SER A C 1
ATOM 657 O O . SER A 1 93 ? 42.267 -8.658 16.786 1.00 50.28 93 SER A O 1
ATOM 659 N N . ARG A 1 94 ? 40.901 -8.697 18.564 1.00 61.00 94 ARG A N 1
ATOM 660 C CA . ARG A 1 94 ? 40.561 -10.111 18.434 1.00 61.00 94 ARG A CA 1
ATOM 661 C C . ARG A 1 94 ? 39.581 -10.237 17.270 1.00 61.00 94 ARG A C 1
ATOM 663 O O . ARG A 1 94 ? 38.428 -9.849 17.413 1.00 61.00 94 ARG A O 1
ATOM 670 N N . VAL A 1 95 ? 40.063 -10.753 16.143 1.00 71.31 95 VAL A N 1
ATOM 671 C CA . VAL A 1 95 ? 39.226 -11.229 15.034 1.00 71.31 95 VAL A CA 1
ATOM 672 C C . VAL A 1 95 ? 38.237 -12.239 15.622 1.00 71.31 95 VAL A C 1
ATOM 674 O O . VAL A 1 95 ? 38.660 -13.185 16.295 1.00 71.31 95 VAL A O 1
ATOM 677 N N . SER A 1 96 ? 36.931 -12.001 15.481 1.00 84.38 96 SER A N 1
ATOM 678 C CA . SER A 1 96 ? 35.933 -12.917 16.035 1.00 84.38 96 SER A CA 1
ATOM 679 C C . SER A 1 96 ? 35.876 -14.193 15.191 1.00 84.38 96 SER A C 1
ATOM 681 O O . SER A 1 96 ? 36.241 -14.187 14.016 1.00 84.38 96 SER A O 1
ATOM 683 N N . SER A 1 97 ? 35.404 -15.310 15.757 1.00 79.19 97 SER A N 1
ATOM 684 C CA . SER A 1 97 ? 35.299 -16.567 14.994 1.00 79.19 97 SER A CA 1
ATOM 685 C C . SER A 1 97 ? 34.406 -16.432 13.757 1.00 79.19 97 SER A C 1
ATOM 687 O O . SER A 1 97 ? 34.600 -17.151 12.786 1.00 79.19 97 SER A O 1
ATOM 689 N N . ARG A 1 98 ? 33.458 -15.489 13.781 1.00 78.56 98 ARG A N 1
ATOM 690 C CA . ARG A 1 98 ? 32.573 -15.186 12.656 1.00 78.56 98 ARG A CA 1
ATOM 691 C C . ARG A 1 98 ? 33.305 -14.472 11.518 1.00 78.56 98 ARG A C 1
ATOM 693 O O . ARG A 1 98 ? 32.978 -14.688 10.358 1.00 78.56 98 ARG A O 1
ATOM 700 N N . ASP A 1 99 ? 34.308 -13.662 11.845 1.00 84.56 99 ASP A N 1
ATOM 701 C CA . ASP A 1 99 ? 35.142 -12.988 10.847 1.00 84.56 99 ASP A CA 1
ATOM 702 C C . ASP A 1 99 ? 36.101 -13.982 10.177 1.00 84.56 99 ASP A C 1
ATOM 704 O O . ASP A 1 99 ? 36.349 -13.883 8.981 1.00 84.56 99 ASP A O 1
ATOM 708 N N . LEU A 1 100 ? 36.584 -14.988 10.919 1.00 87.44 100 LEU A N 1
ATOM 709 C CA . LEU A 1 100 ? 37.372 -16.089 10.351 1.00 87.44 100 LEU A CA 1
ATOM 710 C C . LEU A 1 100 ? 36.539 -16.963 9.402 1.00 87.44 100 LEU A C 1
ATOM 712 O O . LEU A 1 100 ? 37.002 -17.268 8.310 1.00 87.44 100 LEU A O 1
ATOM 716 N N . GLU A 1 101 ? 35.296 -17.287 9.766 1.00 87.50 101 GLU A N 1
ATOM 717 C CA . GLU A 1 101 ? 34.376 -18.047 8.903 1.00 87.50 101 GLU A CA 1
ATOM 718 C C . GLU A 1 101 ? 34.037 -17.284 7.608 1.00 87.50 101 GLU A C 1
ATOM 720 O O . GLU A 1 101 ? 33.984 -17.870 6.528 1.00 87.50 101 GLU A O 1
ATOM 725 N N . ALA A 1 102 ? 33.887 -15.957 7.686 1.00 79.94 102 ALA A N 1
ATOM 726 C CA . ALA A 1 102 ? 33.678 -15.115 6.509 1.00 79.94 102 ALA A CA 1
ATOM 727 C C . ALA A 1 102 ? 34.917 -15.049 5.595 1.00 79.94 102 ALA A C 1
ATOM 729 O O . ALA A 1 102 ? 34.783 -15.028 4.371 1.00 79.94 102 ALA A O 1
ATOM 730 N N . ILE A 1 103 ? 36.122 -15.034 6.174 1.00 87.25 103 ILE A N 1
ATOM 731 C CA . ILE A 1 103 ? 37.381 -15.060 5.417 1.00 87.25 103 ILE A CA 1
ATOM 732 C C . ILE A 1 103 ? 37.576 -16.418 4.726 1.00 87.25 103 ILE A C 1
ATOM 734 O O . ILE A 1 103 ? 37.999 -16.444 3.568 1.00 87.25 103 ILE A O 1
ATOM 738 N N . ASP A 1 104 ? 37.232 -17.525 5.387 1.00 87.06 104 ASP A N 1
ATOM 739 C CA . ASP A 1 104 ? 37.315 -18.865 4.796 1.00 87.06 104 ASP A CA 1
ATOM 740 C C . ASP A 1 104 ? 36.300 -19.048 3.658 1.00 87.06 104 ASP A C 1
ATOM 742 O O . ASP A 1 104 ? 36.679 -19.497 2.577 1.00 87.06 104 ASP A O 1
ATOM 746 N N . ALA A 1 105 ? 35.057 -18.579 3.824 1.00 81.50 105 ALA A N 1
ATOM 747 C CA . ALA A 1 105 ? 34.047 -18.618 2.763 1.00 81.50 105 ALA A CA 1
ATOM 748 C C . ALA A 1 105 ? 34.461 -17.812 1.514 1.00 81.50 105 ALA A C 1
ATOM 750 O O . ALA A 1 105 ? 34.240 -18.239 0.379 1.00 81.50 105 ALA A O 1
ATOM 751 N N . LEU A 1 106 ? 35.109 -16.655 1.700 1.00 82.31 106 LEU A N 1
ATOM 752 C CA . LEU A 1 106 ? 35.650 -15.860 0.591 1.00 82.31 106 LEU A CA 1
ATOM 753 C C . LEU A 1 106 ? 36.830 -16.551 -0.098 1.00 82.31 106 LEU A C 1
ATOM 755 O O . LEU A 1 106 ? 36.986 -16.450 -1.316 1.00 82.31 106 LEU A O 1
ATOM 759 N N . ARG A 1 107 ? 37.658 -17.268 0.665 1.00 86.69 107 ARG A N 1
ATOM 760 C CA . ARG A 1 107 ? 38.781 -18.031 0.119 1.00 86.69 107 ARG A CA 1
ATOM 761 C C . ARG A 1 107 ? 38.301 -19.258 -0.666 1.00 86.69 107 ARG A C 1
ATOM 763 O O . ARG A 1 107 ? 38.935 -19.612 -1.655 1.00 86.69 107 ARG A O 1
ATOM 770 N N . GLU A 1 108 ? 37.190 -19.872 -0.272 1.00 84.38 108 GLU A N 1
ATOM 771 C CA . GLU A 1 108 ? 36.584 -21.010 -0.975 1.00 84.38 108 GLU A CA 1
ATOM 772 C C . GLU A 1 108 ? 35.910 -20.586 -2.294 1.00 84.38 108 GLU A C 1
ATOM 774 O O . GLU A 1 108 ? 36.092 -21.234 -3.326 1.00 84.38 108 GLU A O 1
ATOM 779 N N . LEU A 1 109 ? 35.258 -19.418 -2.312 1.00 74.75 109 LEU A N 1
ATOM 780 C CA . LEU A 1 109 ? 34.710 -18.823 -3.539 1.00 74.75 109 LEU A CA 1
ATOM 781 C C . LEU A 1 109 ? 35.792 -18.467 -4.564 1.00 74.75 109 LEU A C 1
ATOM 783 O O . LEU A 1 109 ? 35.604 -18.686 -5.757 1.00 74.75 109 LEU A O 1
ATOM 787 N N . ASN A 1 110 ? 36.938 -17.952 -4.112 1.00 80.44 110 ASN A N 1
ATOM 788 C CA . ASN A 1 110 ? 38.006 -17.522 -5.018 1.00 80.44 110 ASN A CA 1
ATOM 789 C C . ASN A 1 110 ? 38.837 -18.690 -5.589 1.00 80.44 110 ASN A C 1
ATOM 791 O O . ASN A 1 110 ? 39.593 -18.497 -6.534 1.00 80.44 110 ASN A O 1
ATOM 795 N N . ASN A 1 111 ? 38.708 -19.892 -5.013 1.00 82.75 111 ASN A N 1
ATOM 796 C CA . ASN A 1 111 ? 39.432 -21.096 -5.436 1.00 82.75 111 ASN A CA 1
ATOM 797 C C . ASN A 1 111 ? 38.526 -22.156 -6.085 1.00 82.75 111 ASN A C 1
ATOM 799 O O . ASN A 1 111 ? 38.991 -23.258 -6.378 1.00 82.75 111 ASN A O 1
ATOM 803 N N . SER A 1 112 ? 37.246 -21.849 -6.308 1.00 66.50 112 SER A N 1
ATOM 804 C CA . SER A 1 112 ? 36.333 -22.769 -6.983 1.00 66.50 112 SER A CA 1
ATOM 805 C C . SER A 1 112 ? 36.687 -22.856 -8.479 1.00 66.50 112 SER A C 1
ATOM 807 O O . SER A 1 112 ? 36.722 -21.821 -9.151 1.00 66.50 112 SER A O 1
ATOM 809 N N . PRO A 1 113 ? 36.982 -24.052 -9.026 1.00 68.56 113 PRO A N 1
ATOM 810 C CA . PRO A 1 113 ? 37.279 -24.211 -10.446 1.00 68.56 113 PRO A CA 1
ATOM 811 C C . PRO A 1 113 ? 36.047 -23.857 -11.299 1.00 68.56 113 PRO A C 1
ATOM 813 O O . PRO A 1 113 ? 34.923 -24.160 -10.894 1.00 68.56 113 PRO A O 1
ATOM 816 N N . PRO A 1 114 ? 36.228 -23.223 -12.472 1.00 62.47 114 PRO A N 1
ATOM 817 C CA . PRO A 1 114 ? 35.111 -22.834 -13.325 1.00 62.47 114 PRO A CA 1
ATOM 818 C C . PRO A 1 114 ? 34.351 -24.077 -13.801 1.00 62.47 114 PRO A C 1
ATOM 820 O O . PRO A 1 114 ? 34.940 -24.984 -14.394 1.00 62.47 114 PRO A O 1
ATOM 823 N N . GLU A 1 115 ? 33.044 -24.121 -13.533 1.00 58.69 115 GLU A N 1
ATOM 824 C CA . GLU A 1 115 ? 32.177 -25.185 -14.036 1.00 58.69 115 GLU A CA 1
ATOM 825 C C . GLU A 1 115 ? 32.160 -25.178 -15.577 1.00 58.69 115 GLU A C 1
ATOM 827 O O . GLU A 1 115 ? 32.029 -24.114 -16.195 1.00 58.69 115 GLU A O 1
ATOM 832 N N . PRO A 1 116 ? 32.281 -26.347 -16.230 1.00 52.38 116 PRO A N 1
ATOM 833 C CA . PRO A 1 116 ? 32.182 -26.441 -17.677 1.00 52.38 116 PRO A CA 1
ATOM 834 C C . PRO A 1 116 ? 30.754 -26.123 -18.136 1.00 52.38 116 PRO A C 1
ATOM 836 O O . PRO A 1 116 ? 29.783 -26.758 -17.721 1.00 52.38 116 PRO A O 1
ATOM 839 N N . LEU A 1 117 ? 30.645 -25.141 -19.032 1.00 41.44 117 LEU A N 1
ATOM 840 C CA . LEU A 1 117 ? 29.399 -24.742 -19.681 1.00 41.44 117 LEU A CA 1
ATOM 841 C C . LEU A 1 117 ? 28.781 -25.937 -20.420 1.00 41.44 117 LEU A C 1
ATOM 843 O O . LEU A 1 117 ? 29.364 -26.478 -21.361 1.00 41.44 117 LEU A O 1
ATOM 847 N N . THR A 1 118 ? 27.579 -26.331 -20.008 1.00 47.47 118 THR A N 1
ATOM 848 C CA . THR A 1 118 ? 26.745 -27.282 -20.747 1.00 47.47 118 THR A CA 1
ATOM 849 C C . THR A 1 118 ? 26.087 -26.572 -21.938 1.00 47.47 118 THR A C 1
ATOM 851 O O . THR A 1 118 ? 25.564 -25.467 -21.779 1.00 47.47 118 THR A O 1
ATOM 854 N N . PRO A 1 119 ? 26.105 -27.158 -23.150 1.00 42.75 119 PRO A N 1
ATOM 855 C CA . PRO A 1 119 ? 25.528 -26.526 -24.330 1.00 42.75 119 PRO A CA 1
ATOM 856 C C . PRO A 1 119 ? 23.994 -26.581 -24.312 1.00 42.75 119 PRO A C 1
ATOM 858 O O . PRO A 1 119 ? 23.380 -27.644 -24.224 1.00 42.75 119 PRO A O 1
ATOM 861 N N . THR A 1 120 ? 23.387 -25.403 -24.440 1.00 34.66 120 THR A N 1
ATOM 862 C CA . THR A 1 120 ? 21.951 -25.167 -24.619 1.00 34.66 120 THR A CA 1
ATOM 863 C C . THR A 1 120 ? 21.441 -25.830 -25.902 1.00 34.66 120 THR A C 1
ATOM 865 O O . THR A 1 120 ? 21.845 -25.464 -27.005 1.00 34.66 120 THR A O 1
ATOM 868 N N . LEU A 1 121 ? 20.520 -26.787 -25.761 1.00 34.75 121 LEU A N 1
ATOM 869 C CA . LEU A 1 121 ? 19.793 -27.393 -26.877 1.00 34.75 121 LEU A CA 1
ATOM 870 C C . LEU A 1 121 ? 18.765 -26.405 -27.449 1.00 34.75 121 LEU A C 1
ATOM 872 O O . LEU A 1 121 ? 17.915 -25.874 -26.735 1.00 34.75 121 LEU A O 1
ATOM 876 N N . THR A 1 122 ? 18.842 -26.180 -28.758 1.00 39.31 122 THR A N 1
ATOM 877 C CA . THR A 1 122 ? 17.873 -25.437 -29.572 1.00 39.31 122 THR A CA 1
ATOM 878 C C . THR A 1 122 ? 16.609 -26.276 -29.827 1.00 39.31 122 THR A C 1
ATOM 880 O O . THR A 1 122 ? 16.724 -27.474 -30.098 1.00 39.31 122 THR A O 1
ATOM 883 N N . PRO A 1 123 ? 15.392 -25.693 -29.796 1.00 40.56 123 PRO A N 1
ATOM 884 C CA . PRO A 1 123 ? 14.173 -26.415 -30.142 1.00 40.56 123 PRO A CA 1
ATOM 885 C C . PRO A 1 123 ? 13.986 -26.481 -31.662 1.00 40.56 123 PRO A C 1
ATOM 887 O O . PRO A 1 123 ? 14.011 -25.470 -32.364 1.00 40.56 123 PRO A O 1
ATOM 890 N N . THR A 1 124 ? 13.772 -27.695 -32.161 1.00 34.12 124 THR A N 1
ATOM 891 C CA . THR A 1 124 ? 13.448 -28.019 -33.553 1.00 34.12 124 THR A CA 1
ATOM 892 C C . THR A 1 124 ? 11.986 -27.680 -33.866 1.00 34.12 124 THR A C 1
ATOM 894 O O . THR A 1 124 ? 11.078 -28.011 -33.107 1.00 34.12 124 THR A O 1
ATOM 897 N N . GLN A 1 125 ? 11.763 -27.020 -35.007 1.00 37.00 125 GLN A N 1
ATOM 898 C CA . GLN A 1 125 ? 10.444 -26.706 -35.566 1.00 37.00 125 GLN A CA 1
ATOM 899 C C . GLN A 1 125 ? 9.667 -27.980 -35.939 1.00 37.00 125 GLN A C 1
ATOM 901 O O . GLN A 1 125 ? 10.181 -28.841 -36.656 1.00 37.00 125 GLN A O 1
ATOM 906 N N . SER A 1 126 ? 8.402 -28.069 -35.524 1.00 32.56 126 SER A N 1
ATOM 907 C CA . SER A 1 126 ? 7.463 -29.087 -35.994 1.00 32.56 126 SER A CA 1
ATOM 908 C C . SER A 1 126 ? 6.864 -28.686 -37.349 1.00 32.56 126 SER A C 1
ATOM 910 O O . SER A 1 126 ? 6.217 -27.651 -37.501 1.00 32.56 126 SER A O 1
ATOM 912 N N . LYS A 1 127 ? 7.104 -29.531 -38.358 1.00 36.50 127 LYS A N 1
ATOM 913 C CA . LYS A 1 127 ? 6.471 -29.473 -39.682 1.00 36.50 127 LYS A CA 1
ATOM 914 C C . LYS A 1 127 ? 4.969 -29.745 -39.568 1.00 36.50 127 LYS A C 1
ATOM 916 O O . LYS A 1 127 ? 4.555 -30.707 -38.924 1.00 36.50 127 LYS A O 1
ATOM 921 N N . GLY A 1 128 ? 4.187 -28.907 -40.246 1.00 34.97 128 GLY A N 1
ATOM 922 C CA . GLY A 1 128 ? 2.739 -29.024 -40.370 1.00 34.97 128 GLY A CA 1
ATOM 923 C C . GLY A 1 128 ? 2.294 -30.302 -41.079 1.00 34.97 128 GLY A C 1
ATOM 924 O O . GLY A 1 128 ? 2.965 -30.810 -41.980 1.00 34.97 128 GLY A O 1
ATOM 925 N N . ARG A 1 129 ? 1.126 -30.800 -40.669 1.00 34.41 129 ARG A N 1
ATOM 926 C CA . ARG A 1 129 ? 0.417 -31.899 -41.318 1.00 34.41 129 ARG A CA 1
ATOM 927 C C . ARG A 1 129 ? -0.962 -31.402 -41.742 1.00 34.41 129 ARG A C 1
ATOM 929 O O . ARG A 1 129 ? -1.772 -31.019 -40.903 1.00 34.41 129 ARG A O 1
ATOM 936 N N . HIS A 1 130 ? -1.169 -31.395 -43.056 1.00 38.31 130 HIS A N 1
ATOM 937 C CA . HIS A 1 130 ? -2.451 -31.220 -43.732 1.00 38.31 130 HIS A CA 1
ATOM 938 C C . HIS A 1 130 ? -3.523 -32.134 -43.127 1.00 38.31 130 HIS A C 1
ATOM 940 O O . HIS A 1 130 ? -3.268 -33.317 -42.901 1.00 38.31 130 HIS A O 1
ATOM 946 N N . THR A 1 131 ? -4.724 -31.598 -42.919 1.00 36.09 131 THR A N 1
ATOM 947 C CA . THR A 1 131 ? -5.946 -32.389 -42.734 1.00 36.09 131 THR A CA 1
ATOM 948 C C . THR A 1 131 ? -6.955 -31.977 -43.794 1.00 36.09 131 THR A C 1
ATOM 950 O O . THR A 1 131 ? -7.255 -30.796 -43.966 1.00 36.09 131 THR A O 1
ATOM 953 N N . GLU A 1 132 ? -7.378 -32.979 -44.558 1.00 32.12 132 GLU A N 1
ATOM 954 C CA . GLU A 1 132 ? -8.357 -32.908 -45.631 1.00 32.12 132 GLU A CA 1
ATOM 955 C C . GLU A 1 132 ? -9.761 -32.617 -45.102 1.00 32.12 132 GLU A C 1
ATOM 957 O O . GLU A 1 132 ? -10.164 -33.044 -44.019 1.00 32.12 132 GLU A O 1
ATOM 962 N N . ILE A 1 133 ? -10.498 -31.896 -45.938 1.00 36.12 133 ILE A N 1
ATOM 963 C CA . ILE A 1 133 ? -11.920 -31.611 -45.834 1.00 36.12 133 ILE A CA 1
ATOM 964 C C . ILE A 1 133 ? -12.682 -32.896 -46.170 1.00 36.12 133 ILE A C 1
ATOM 966 O O . ILE A 1 133 ? -12.598 -33.382 -47.295 1.00 36.12 133 ILE A O 1
ATOM 970 N N . VAL A 1 134 ? -13.473 -33.407 -45.227 1.00 35.03 134 VAL A N 1
ATOM 971 C CA . VAL A 1 134 ? -14.550 -34.364 -45.512 1.00 35.03 134 VAL A CA 1
ATOM 972 C C . VAL A 1 134 ? -15.828 -33.842 -44.865 1.00 35.03 134 VAL A C 1
ATOM 974 O O . VAL A 1 134 ? -15.961 -33.803 -43.643 1.00 35.03 134 VAL A O 1
ATOM 977 N N . GLN A 1 135 ? -16.756 -33.407 -45.718 1.00 36.97 135 GLN A N 1
ATOM 978 C CA . GLN A 1 135 ? -18.161 -33.193 -45.384 1.00 36.97 135 GLN A CA 1
ATOM 979 C C . GLN A 1 135 ? -18.796 -34.529 -44.996 1.00 36.97 135 GLN A C 1
ATOM 981 O O . GLN A 1 135 ? -18.635 -35.503 -45.724 1.00 36.97 135 GLN A O 1
ATOM 986 N N . ASN A 1 136 ? -19.578 -34.554 -43.917 1.00 35.12 136 ASN A N 1
ATOM 987 C CA . ASN A 1 136 ? -20.703 -35.476 -43.807 1.00 35.12 136 ASN A CA 1
ATOM 988 C C . ASN A 1 136 ? -21.820 -34.895 -42.937 1.00 35.12 136 ASN A C 1
ATOM 990 O O . ASN A 1 136 ? -21.591 -34.242 -41.921 1.00 35.12 136 ASN A O 1
ATOM 994 N N . HIS A 1 137 ? -23.029 -35.123 -43.432 1.00 33.03 137 HIS A N 1
ATOM 995 C CA . HIS A 1 137 ? -24.313 -34.616 -42.981 1.00 33.03 137 HIS A CA 1
ATOM 996 C C . HIS A 1 137 ? -24.892 -35.387 -41.776 1.00 33.03 137 HIS A C 1
ATOM 998 O O . HIS A 1 137 ? -24.644 -36.577 -41.608 1.00 33.03 137 HIS A O 1
ATOM 1004 N N . THR A 1 138 ? -25.754 -34.671 -41.037 1.00 34.97 138 THR A N 1
ATOM 1005 C CA . THR A 1 138 ? -26.962 -35.114 -40.298 1.00 34.97 138 THR A CA 1
ATOM 1006 C C . THR A 1 138 ? -26.836 -36.160 -39.183 1.00 34.97 138 THR A C 1
ATOM 1008 O O . THR A 1 138 ? -26.682 -37.346 -39.453 1.00 34.97 138 THR A O 1
ATOM 1011 N N . ASN A 1 139 ? -27.127 -35.748 -37.941 1.00 33.72 139 ASN A N 1
ATOM 1012 C CA . ASN A 1 139 ? -28.331 -36.224 -37.245 1.00 33.72 139 ASN A CA 1
ATOM 1013 C C . ASN A 1 139 ? -28.647 -35.416 -35.979 1.00 33.72 139 ASN A C 1
ATOM 1015 O O . ASN A 1 139 ? -27.761 -35.038 -35.215 1.00 33.72 139 ASN A O 1
ATOM 1019 N N . GLU A 1 140 ? -29.940 -35.163 -35.805 1.00 33.62 140 GLU A N 1
ATOM 1020 C CA . GLU A 1 140 ? -30.566 -34.461 -34.691 1.00 33.62 140 GLU A CA 1
ATOM 1021 C C . GLU A 1 140 ? -30.731 -35.346 -33.445 1.00 33.62 140 GLU A C 1
ATOM 1023 O O . GLU A 1 140 ? -30.881 -36.563 -33.551 1.00 33.62 140 GLU A O 1
ATOM 1028 N N . GLY A 1 141 ? -30.787 -34.724 -32.263 1.00 32.69 141 GLY A N 1
ATOM 1029 C CA . GLY A 1 141 ? -31.308 -35.348 -31.041 1.00 32.69 141 GLY A CA 1
ATOM 1030 C C . GLY A 1 141 ? -30.867 -34.631 -29.755 1.00 32.69 141 GLY A C 1
ATOM 1031 O O . GLY A 1 141 ? -29.681 -34.347 -29.619 1.00 32.69 141 GLY A O 1
ATOM 1032 N N . PRO A 1 142 ? -31.774 -34.293 -28.816 1.00 44.59 142 PRO A N 1
ATOM 1033 C CA . PRO A 1 142 ? -31.673 -33.066 -28.026 1.00 44.59 142 PRO A CA 1
ATOM 1034 C C . PRO A 1 142 ? -31.008 -33.259 -26.656 1.00 44.59 142 PRO A C 1
ATOM 1036 O O . PRO A 1 142 ? -31.324 -34.199 -25.929 1.00 44.59 142 PRO A O 1
ATOM 1039 N N . PHE A 1 143 ? -30.171 -32.299 -26.249 1.00 35.03 143 PHE A N 1
ATOM 1040 C CA . PHE A 1 143 ? -29.748 -32.149 -24.856 1.00 35.03 143 PHE A CA 1
ATOM 1041 C C . PHE A 1 143 ? -30.414 -30.933 -24.210 1.00 35.03 143 PHE A C 1
ATOM 1043 O O . PHE A 1 143 ? -30.369 -29.809 -24.704 1.00 35.03 143 PHE A O 1
ATOM 1050 N N . VAL A 1 144 ? -31.060 -31.234 -23.089 1.00 37.19 144 VAL A N 1
ATOM 1051 C CA . VAL A 1 144 ? -31.849 -30.372 -22.214 1.00 37.19 144 VAL A CA 1
ATOM 1052 C C . VAL A 1 144 ? -31.005 -29.213 -21.677 1.00 37.19 144 VAL A C 1
ATOM 1054 O O . VAL A 1 144 ? -30.039 -29.414 -20.944 1.00 37.19 144 VAL A O 1
ATOM 1057 N N . THR A 1 145 ? -31.402 -27.985 -22.004 1.00 33.03 145 THR A N 1
ATOM 1058 C CA . THR A 1 145 ? -30.870 -26.754 -21.413 1.00 33.03 145 THR A CA 1
ATOM 1059 C C . THR A 1 145 ? -31.649 -26.402 -20.147 1.00 33.03 145 THR A C 1
ATOM 1061 O O . THR A 1 145 ? -32.848 -26.127 -20.211 1.00 33.03 145 THR A O 1
ATOM 1064 N N . HIS A 1 146 ? -30.978 -26.350 -18.994 1.00 36.19 146 HIS A N 1
ATOM 1065 C CA . HIS A 1 146 ? -31.537 -25.725 -17.796 1.00 36.19 146 HIS A CA 1
ATOM 1066 C C . HIS A 1 146 ? -31.329 -24.209 -17.847 1.00 36.19 146 HIS A C 1
ATOM 1068 O O . HIS A 1 146 ? -30.267 -23.684 -17.521 1.00 36.19 146 HIS A O 1
ATOM 1074 N N . THR A 1 147 ? -32.387 -23.511 -18.243 1.00 32.94 147 THR A N 1
ATOM 1075 C CA . THR A 1 147 ? -32.536 -22.059 -18.151 1.00 32.94 147 THR A CA 1
ATOM 1076 C C . THR A 1 147 ? -32.770 -21.673 -16.689 1.00 32.94 147 THR A C 1
ATOM 1078 O O . THR A 1 147 ? -33.850 -21.907 -16.148 1.00 32.94 147 THR A O 1
ATOM 1081 N N . ARG A 1 148 ? -31.774 -21.077 -16.021 1.00 35.69 148 ARG A N 1
ATOM 1082 C CA . ARG A 1 148 ? -32.001 -20.353 -14.762 1.00 35.69 148 ARG A CA 1
ATOM 1083 C C . ARG A 1 148 ? -32.302 -18.893 -15.078 1.00 35.69 148 ARG A C 1
ATOM 1085 O O . ARG A 1 148 ? -31.425 -18.119 -15.444 1.00 35.69 148 ARG A O 1
ATOM 1092 N N . LEU A 1 149 ? -33.580 -18.571 -14.931 1.00 31.11 149 LEU A N 1
ATOM 1093 C CA . LEU A 1 149 ? -34.142 -17.232 -14.881 1.00 31.11 149 LEU A CA 1
ATOM 1094 C C . LEU A 1 149 ? -33.575 -16.495 -13.659 1.00 31.11 149 LEU A C 1
ATOM 1096 O O . LEU A 1 149 ? -33.805 -16.917 -12.527 1.00 31.11 149 LEU A O 1
ATOM 1100 N N . LEU A 1 150 ? -32.874 -15.386 -13.883 1.00 34.28 150 LEU A N 1
ATOM 1101 C CA . LEU A 1 150 ? -32.739 -14.327 -12.889 1.00 34.28 150 LEU A CA 1
ATOM 1102 C C . LEU A 1 150 ? -33.317 -13.050 -13.490 1.00 34.28 150 LEU A C 1
ATOM 1104 O O . LEU A 1 150 ? -32.767 -12.429 -14.394 1.00 34.28 150 LEU A O 1
ATOM 1108 N N . SER A 1 151 ? -34.502 -12.742 -12.986 1.00 32.06 151 SER A N 1
ATOM 1109 C CA . SER A 1 151 ? -35.244 -11.502 -13.120 1.00 32.06 151 SER A CA 1
ATOM 1110 C C . SER A 1 151 ? -34.435 -10.316 -12.600 1.00 32.06 151 SER A C 1
ATOM 1112 O O . SER A 1 151 ? -33.977 -10.319 -11.459 1.00 32.06 151 SER A O 1
ATOM 1114 N N . ASN A 1 152 ? -34.329 -9.292 -13.440 1.00 30.80 152 ASN A N 1
ATOM 1115 C CA . ASN A 1 152 ? -33.744 -7.994 -13.147 1.00 30.80 152 ASN A CA 1
ATOM 1116 C C . ASN A 1 152 ? -34.879 -6.957 -13.246 1.00 30.80 152 ASN A C 1
ATOM 1118 O O . ASN A 1 152 ? -35.475 -6.858 -14.320 1.00 30.80 152 ASN A O 1
ATOM 1122 N N . PRO A 1 153 ? -35.228 -6.201 -12.193 1.00 44.53 153 PRO A N 1
ATOM 1123 C CA . PRO A 1 153 ? -36.065 -5.024 -12.353 1.00 44.53 153 PRO A CA 1
ATOM 1124 C C . PRO A 1 153 ? -35.198 -3.777 -12.561 1.00 44.53 153 PRO A C 1
ATOM 1126 O O . PRO A 1 153 ? -34.384 -3.393 -11.723 1.00 44.53 153 PRO A O 1
ATOM 1129 N N . SER A 1 154 ? -35.404 -3.143 -13.710 1.00 32.47 154 SER A N 1
ATOM 1130 C CA . SER A 1 154 ? -34.970 -1.787 -14.037 1.00 32.47 154 SER A CA 1
ATOM 1131 C C . SER A 1 154 ? -35.885 -0.750 -13.374 1.00 32.47 154 SER A C 1
ATOM 1133 O O . SER A 1 154 ? -37.097 -0.940 -13.393 1.00 32.47 154 SER A O 1
ATOM 1135 N N . ALA A 1 155 ? -35.320 0.353 -12.872 1.00 30.86 155 ALA A N 1
ATOM 1136 C CA . ALA A 1 155 ? -35.892 1.717 -12.862 1.00 30.86 155 ALA A CA 1
ATOM 1137 C C . ALA A 1 155 ? -34.894 2.643 -12.131 1.00 30.86 155 ALA A C 1
ATOM 1139 O O . ALA A 1 155 ? -34.625 2.451 -10.953 1.00 30.86 155 ALA A O 1
ATOM 1140 N N . SER A 1 156 ? -34.113 3.489 -12.808 1.00 30.88 156 SER A N 1
ATOM 1141 C CA . SER A 1 156 ? -34.471 4.803 -13.371 1.00 30.88 156 SER A CA 1
ATOM 1142 C C . SER A 1 156 ? -34.856 5.860 -12.324 1.00 30.88 156 SER A C 1
ATOM 1144 O O . SER A 1 156 ? -35.994 5.897 -11.870 1.00 30.88 156 SER A O 1
ATOM 1146 N N . SER A 1 157 ? -33.951 6.809 -12.073 1.00 32.59 157 SER A N 1
ATOM 1147 C CA . SER A 1 157 ? -34.322 8.207 -11.820 1.00 32.59 157 SER A CA 1
ATOM 1148 C C . SER A 1 157 ? -33.155 9.136 -12.168 1.00 32.59 157 SER A C 1
ATOM 1150 O O . SER A 1 157 ? -32.274 9.403 -11.355 1.00 32.59 157 SER A O 1
ATOM 1152 N N . ASN A 1 158 ? -33.183 9.615 -13.412 1.00 30.12 158 ASN A N 1
ATOM 1153 C CA . ASN A 1 158 ? -32.593 10.883 -13.827 1.00 30.12 158 ASN A CA 1
ATOM 1154 C C . ASN A 1 158 ? -33.316 12.022 -13.102 1.00 30.12 158 ASN A C 1
ATOM 1156 O O . ASN A 1 158 ? -34.535 12.115 -13.225 1.00 30.12 158 ASN A O 1
ATOM 1160 N N . LEU A 1 159 ? -32.577 12.936 -12.475 1.00 31.80 159 LEU A N 1
ATOM 1161 C CA . LEU A 1 159 ? -33.021 14.318 -12.296 1.00 31.80 159 LEU A CA 1
ATOM 1162 C C . LEU A 1 159 ? -31.842 15.261 -12.550 1.00 31.80 159 LEU A C 1
ATOM 1164 O O . LEU A 1 159 ? -30.954 15.440 -11.722 1.00 31.80 159 LEU A O 1
ATOM 1168 N N . ASN A 1 160 ? -31.878 15.861 -13.739 1.00 30.66 160 ASN A N 1
ATOM 1169 C CA . ASN A 1 160 ? -31.232 17.127 -14.049 1.00 30.66 160 ASN A CA 1
ATOM 1170 C C . ASN A 1 160 ? -31.800 18.222 -13.141 1.00 30.66 160 ASN A C 1
ATOM 1172 O O . ASN A 1 160 ? -33.019 18.347 -13.027 1.00 30.66 160 ASN A O 1
ATOM 1176 N N . SER A 1 161 ? -30.938 19.076 -12.595 1.00 28.38 161 SER A N 1
ATOM 1177 C CA . SER A 1 161 ? -31.277 20.462 -12.247 1.00 28.38 161 SER A CA 1
ATOM 1178 C C . SER A 1 161 ? -30.001 21.296 -12.171 1.00 28.38 161 SER A C 1
ATOM 1180 O O . SER A 1 161 ? -29.359 21.414 -11.134 1.00 28.38 161 SER A O 1
ATOM 1182 N N . SER A 1 162 ? -29.638 21.876 -13.310 1.00 29.92 162 SER A N 1
ATOM 1183 C CA . SER A 1 162 ? -28.797 23.064 -13.403 1.00 29.92 162 SER A CA 1
ATOM 1184 C C . SER A 1 162 ? -29.702 24.298 -13.400 1.00 29.92 162 SER A C 1
ATOM 1186 O O . SER A 1 162 ? -30.554 24.387 -14.281 1.00 29.92 162 SER A O 1
ATOM 1188 N N . ALA A 1 163 ? -29.500 25.244 -12.478 1.00 31.45 163 ALA A N 1
ATOM 1189 C CA . ALA A 1 163 ? -29.549 26.685 -12.760 1.00 31.45 163 ALA A CA 1
ATOM 1190 C C . ALA A 1 163 ? -29.351 27.544 -11.497 1.00 31.45 163 ALA A C 1
ATOM 1192 O O . ALA A 1 163 ? -30.028 27.369 -10.491 1.00 31.45 163 ALA A O 1
ATOM 1193 N N . ALA A 1 164 ? -28.500 28.557 -11.682 1.00 31.69 164 ALA A N 1
ATOM 1194 C CA . ALA A 1 164 ? -28.612 29.915 -11.154 1.00 31.69 164 ALA A CA 1
ATOM 1195 C C . ALA A 1 164 ? -28.323 30.172 -9.668 1.00 31.69 164 ALA A C 1
ATOM 1197 O O . ALA A 1 164 ? -29.241 30.206 -8.864 1.00 31.69 164 ALA A O 1
ATOM 1198 N N . TRP A 1 165 ? -27.081 30.582 -9.372 1.00 28.36 165 TRP A N 1
ATOM 1199 C CA . TRP A 1 165 ? -26.816 31.681 -8.432 1.00 28.36 165 TRP A CA 1
ATOM 1200 C C . TRP A 1 165 ? -25.675 32.566 -8.958 1.00 28.36 165 TRP A C 1
ATOM 1202 O O . TRP A 1 165 ? -24.498 32.304 -8.738 1.00 28.36 165 TRP A O 1
ATOM 1212 N N . ASN A 1 166 ? -26.058 33.631 -9.665 1.00 29.69 166 ASN A N 1
ATOM 1213 C CA . ASN A 1 166 ? -25.294 34.873 -9.758 1.00 29.69 166 ASN A CA 1
ATOM 1214 C C . ASN A 1 166 ? -25.900 35.839 -8.735 1.00 29.69 166 ASN A C 1
ATOM 1216 O O . ASN A 1 166 ? -27.091 36.130 -8.844 1.00 29.69 166 ASN A O 1
ATOM 1220 N N . SER A 1 167 ? -25.108 36.376 -7.803 1.00 29.41 167 SER A N 1
ATOM 1221 C CA . SER A 1 167 ? -25.079 37.821 -7.513 1.00 29.41 167 SER A CA 1
ATOM 1222 C C . SER A 1 167 ? -24.076 38.191 -6.422 1.00 29.41 167 SER A C 1
ATOM 1224 O O . SER A 1 167 ? -24.016 37.593 -5.352 1.00 29.41 167 SER A O 1
ATOM 1226 N N . LEU A 1 168 ? -23.325 39.238 -6.762 1.00 33.34 168 LEU A N 1
ATOM 1227 C CA . LEU A 1 168 ? -22.494 40.109 -5.943 1.00 33.34 168 LEU A CA 1
ATOM 1228 C C . LEU A 1 168 ? -23.117 40.480 -4.587 1.00 33.34 168 LEU A C 1
ATOM 1230 O O . LEU A 1 168 ? -24.259 40.928 -4.543 1.00 33.34 168 LEU A O 1
ATOM 1234 N N . ALA A 1 169 ? -22.281 40.518 -3.546 1.00 30.45 169 ALA A N 1
ATOM 1235 C CA . ALA A 1 169 ? -22.218 41.654 -2.621 1.00 30.45 169 ALA A CA 1
ATOM 1236 C C . ALA A 1 169 ? -20.886 41.650 -1.847 1.00 30.45 169 ALA A C 1
ATOM 1238 O O . ALA A 1 169 ? -20.595 40.743 -1.072 1.00 30.45 169 ALA A O 1
ATOM 1239 N N . HIS A 1 170 ? -20.078 42.690 -2.058 1.00 43.03 170 HIS A N 1
ATOM 1240 C CA . HIS A 1 170 ? -19.046 43.130 -1.115 1.00 43.03 170 HIS A CA 1
ATOM 1241 C C . HIS A 1 170 ? -19.677 43.572 0.214 1.00 43.03 170 HIS A C 1
ATOM 1243 O O . HIS A 1 170 ? -20.770 44.142 0.207 1.00 43.03 170 HIS A O 1
ATOM 1249 N N . PRO A 1 171 ? -18.916 43.496 1.318 1.00 41.16 171 PRO A N 1
ATOM 1250 C CA . PRO A 1 171 ? -18.889 44.629 2.237 1.00 41.16 171 PRO A CA 1
ATOM 1251 C C . PRO A 1 171 ? -17.473 45.143 2.528 1.00 41.16 171 PRO A C 1
ATOM 1253 O O . PRO A 1 171 ? -16.520 44.396 2.736 1.00 41.16 171 PRO A O 1
ATOM 1256 N N . GLN A 1 172 ? -17.399 46.471 2.552 1.00 38.22 172 GLN A N 1
ATOM 1257 C CA . GLN A 1 172 ? -16.301 47.321 3.006 1.00 38.22 172 GLN A CA 1
ATOM 1258 C C . GLN A 1 172 ? -15.992 47.149 4.511 1.00 38.22 172 GLN A C 1
ATOM 1260 O O . GLN A 1 172 ? -16.862 46.717 5.273 1.00 38.22 172 GLN A O 1
ATOM 1265 N N . PRO A 1 173 ? -14.785 47.541 4.966 1.00 38.22 173 PRO A N 1
ATOM 1266 C CA . PRO A 1 173 ? -14.369 47.426 6.361 1.00 38.22 173 PRO A CA 1
ATOM 1267 C C . PRO A 1 173 ? -14.951 48.548 7.235 1.00 38.22 173 PRO A C 1
ATOM 1269 O O . PRO A 1 173 ? -14.779 49.734 6.957 1.00 38.22 173 PRO A O 1
ATOM 1272 N N . VAL A 1 174 ? -15.593 48.172 8.343 1.00 37.34 174 VAL A N 1
ATOM 1273 C CA . VAL A 1 174 ? -16.011 49.107 9.397 1.00 37.34 174 VAL A CA 1
ATOM 1274 C C . VAL A 1 174 ? -14.925 49.163 10.468 1.00 37.34 174 VAL A C 1
ATOM 1276 O O . VAL A 1 174 ? -14.746 48.231 11.249 1.00 37.34 174 VAL A O 1
ATOM 1279 N N . ASN A 1 175 ? -14.222 50.294 10.512 1.00 41.12 175 ASN A N 1
ATOM 1280 C CA . ASN A 1 175 ? -13.414 50.721 11.649 1.00 41.12 175 ASN A CA 1
ATOM 1281 C C . ASN A 1 175 ? -14.295 50.826 12.901 1.00 41.12 175 ASN A C 1
ATOM 1283 O O . ASN A 1 175 ? -15.214 51.646 12.948 1.00 41.12 175 ASN A O 1
ATOM 1287 N N . ARG A 1 176 ? -13.983 50.052 13.946 1.00 31.48 176 ARG A N 1
ATOM 1288 C CA . ARG A 1 176 ? -14.508 50.300 15.292 1.00 31.48 176 ARG A CA 1
ATOM 1289 C C . ARG A 1 176 ? -13.415 50.112 16.338 1.00 31.48 176 ARG A C 1
ATOM 1291 O O . ARG A 1 176 ? -13.127 49.015 16.798 1.00 31.48 176 ARG A O 1
ATOM 1298 N N . SER A 1 177 ? -12.823 51.239 16.701 1.00 41.03 177 SER A N 1
ATOM 1299 C CA . SER A 1 177 ? -12.039 51.466 17.909 1.00 41.03 177 SER A CA 1
ATOM 1300 C C . SER A 1 177 ? -12.907 51.270 19.156 1.00 41.03 177 SER A C 1
ATOM 1302 O O . SER A 1 177 ? -13.855 52.031 19.358 1.00 41.03 177 SER A O 1
ATOM 1304 N N . VAL A 1 178 ? -12.573 50.291 20.002 1.00 38.47 178 VAL A N 1
ATOM 1305 C CA . VAL A 1 178 ? -13.113 50.162 21.364 1.00 38.47 178 VAL A CA 1
ATOM 1306 C C . VAL A 1 178 ? -12.019 49.667 22.316 1.00 38.47 178 VAL A C 1
ATOM 1308 O O . VAL A 1 178 ? -11.513 48.563 22.165 1.00 38.47 178 VAL A O 1
ATOM 1311 N N . GLY A 1 179 ? -11.710 50.510 23.305 1.00 34.47 179 GLY A N 1
ATOM 1312 C CA . GLY A 1 179 ? -11.568 50.133 24.715 1.00 34.47 179 GLY A CA 1
ATOM 1313 C C . GLY A 1 179 ? -10.443 49.180 25.108 1.00 34.47 179 GLY A C 1
ATOM 1314 O O . GLY A 1 179 ? -10.635 47.971 25.181 1.00 34.47 179 GLY A O 1
ATOM 1315 N N . VAL A 1 180 ? -9.313 49.760 25.509 1.00 44.28 180 VAL A N 1
ATOM 1316 C CA . VAL A 1 180 ? -8.279 49.104 26.316 1.00 44.28 180 VAL A CA 1
ATOM 1317 C C . VAL A 1 180 ? -8.865 48.770 27.69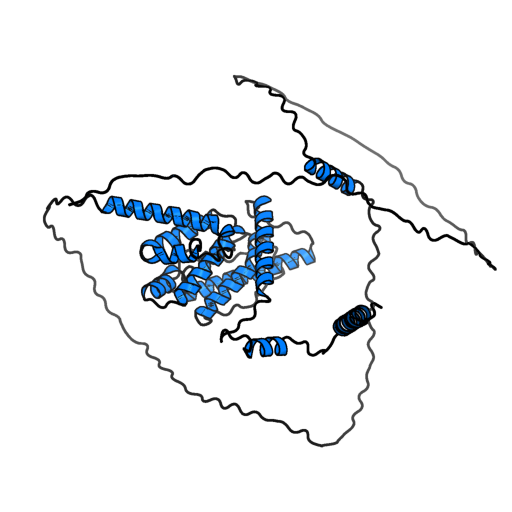1 1.00 44.28 180 VAL A C 1
ATOM 1319 O O . VAL A 1 180 ? -9.076 49.665 28.501 1.00 44.28 180 VAL A O 1
ATOM 1322 N N . ASN A 1 181 ? -9.098 47.486 27.957 1.00 37.91 181 ASN A N 1
ATOM 1323 C CA . ASN A 1 181 ? -9.188 46.938 29.308 1.00 37.91 181 ASN A CA 1
ATOM 1324 C C . ASN A 1 181 ? -8.150 45.818 29.413 1.00 37.91 181 ASN A C 1
ATOM 1326 O O . ASN A 1 181 ? -8.366 44.706 28.933 1.00 37.91 181 ASN A O 1
ATOM 1330 N N . SER A 1 182 ? -7.003 46.138 30.016 1.00 47.91 182 SER A N 1
ATOM 1331 C CA . SER A 1 182 ? -5.995 45.158 30.420 1.00 47.91 182 SER A CA 1
ATOM 1332 C C . SER A 1 182 ? -6.559 44.297 31.546 1.00 47.91 182 SER A C 1
ATOM 1334 O O . SER A 1 182 ? -6.569 44.707 32.704 1.00 47.91 182 SER A O 1
ATOM 1336 N N . ILE A 1 183 ? -7.031 43.106 31.189 1.00 45.41 183 ILE A N 1
ATOM 1337 C CA . ILE A 1 183 ? -7.288 42.004 32.114 1.00 45.41 183 ILE A CA 1
ATOM 1338 C C . ILE A 1 183 ? -6.201 40.959 31.856 1.00 45.41 183 ILE A C 1
ATOM 1340 O O . ILE A 1 183 ? -5.994 40.533 30.720 1.00 45.41 183 ILE A O 1
ATOM 1344 N N . GLU A 1 184 ? -5.483 40.583 32.912 1.00 52.09 184 GLU A N 1
ATOM 1345 C CA . GLU A 1 184 ? -4.456 39.541 32.922 1.00 52.09 184 GLU A CA 1
ATOM 1346 C C . GLU A 1 184 ? -5.014 38.206 32.388 1.00 52.09 184 GLU A C 1
ATOM 1348 O O . GLU A 1 184 ? -5.712 37.475 33.085 1.00 52.09 184 GLU A O 1
ATOM 1353 N N . LEU A 1 185 ? -4.702 37.883 31.130 1.00 52.31 185 LEU A N 1
ATOM 1354 C CA . LEU A 1 185 ? -5.099 36.645 30.436 1.00 52.31 185 LEU A CA 1
ATOM 1355 C C . LEU A 1 185 ? -3.891 35.955 29.766 1.00 52.31 185 LEU A C 1
ATOM 1357 O O . LEU A 1 185 ? -4.021 35.249 28.771 1.00 52.31 185 LEU A O 1
ATOM 1361 N N . GLY A 1 186 ? -2.688 36.157 30.316 1.00 50.62 186 GLY A N 1
ATOM 1362 C CA . GLY A 1 186 ? -1.416 35.701 29.734 1.00 50.62 186 GLY A CA 1
ATOM 1363 C C . GLY A 1 186 ? -0.976 34.267 30.072 1.00 50.62 186 GLY A C 1
ATOM 1364 O O . GLY A 1 186 ? 0.116 33.873 29.679 1.00 50.62 186 GLY A O 1
ATOM 1365 N N . GLY A 1 187 ? -1.771 33.485 30.815 1.00 52.88 187 GLY A N 1
ATOM 1366 C CA . GLY A 1 187 ? -1.345 32.168 31.323 1.00 52.88 187 GLY A CA 1
ATOM 1367 C C . GLY A 1 187 ? -1.761 30.947 30.489 1.00 52.88 187 GLY A C 1
ATOM 1368 O O . GLY A 1 187 ? -1.076 29.927 30.521 1.00 52.88 187 GLY A O 1
ATOM 1369 N N . ALA A 1 188 ? -2.868 31.025 29.741 1.00 58.59 188 ALA A N 1
ATOM 1370 C CA . ALA A 1 188 ? -3.453 29.853 29.077 1.00 58.59 188 ALA A CA 1
ATOM 1371 C C . ALA A 1 188 ? -2.855 29.559 27.687 1.00 58.59 188 ALA A C 1
ATOM 1373 O O . ALA A 1 188 ? -2.722 28.391 27.319 1.00 58.59 188 ALA A O 1
ATOM 1374 N N . SER A 1 189 ? -2.439 30.584 26.930 1.00 65.50 189 SER A N 1
ATOM 1375 C CA . SER A 1 189 ? -1.901 30.385 25.573 1.00 65.50 189 SER A CA 1
ATOM 1376 C C . SER A 1 189 ? -0.551 29.660 25.581 1.00 65.50 189 SER A C 1
ATOM 1378 O O . SER A 1 189 ? -0.354 28.714 24.823 1.00 65.50 189 SER A O 1
ATOM 1380 N N . ALA A 1 190 ? 0.340 30.004 26.516 1.00 72.50 190 ALA A N 1
ATOM 1381 C CA . ALA A 1 190 ? 1.661 29.384 26.616 1.00 72.50 190 ALA A CA 1
ATOM 1382 C C . ALA A 1 190 ? 1.599 27.880 26.954 1.00 72.50 190 ALA A C 1
ATOM 1384 O O . ALA A 1 190 ? 2.431 27.102 26.485 1.00 72.50 190 ALA A O 1
ATOM 1385 N N . GLN A 1 191 ? 0.606 27.446 27.740 1.00 73.62 191 GLN A N 1
ATOM 1386 C CA . GLN A 1 191 ? 0.411 26.024 28.050 1.00 73.62 191 GLN A CA 1
ATOM 1387 C C . GLN A 1 191 ? -0.163 25.244 26.858 1.00 73.62 191 GLN A C 1
ATOM 1389 O O . GLN A 1 191 ? 0.222 24.092 26.636 1.00 73.62 191 GLN A O 1
ATOM 1394 N N . GLN A 1 192 ? -1.047 25.859 26.067 1.00 77.31 192 GLN A N 1
ATOM 1395 C CA . GLN A 1 192 ? -1.614 25.232 24.872 1.00 77.31 192 GLN A CA 1
ATOM 1396 C C . GLN A 1 192 ? -0.559 25.052 23.769 1.00 77.31 192 GLN A C 1
ATOM 1398 O O . GLN A 1 192 ? -0.468 23.966 23.190 1.00 77.31 192 GLN A O 1
ATOM 1403 N N . ASP A 1 193 ? 0.310 26.043 23.559 1.00 81.69 193 ASP A N 1
ATOM 1404 C CA . ASP A 1 193 ? 1.413 25.961 22.590 1.00 81.69 193 ASP A CA 1
ATOM 1405 C C . ASP A 1 193 ? 2.446 24.886 22.971 1.00 81.69 193 ASP A C 1
ATOM 1407 O O . ASP A 1 193 ? 2.933 24.127 22.122 1.00 81.69 193 ASP A O 1
ATOM 1411 N N . GLN A 1 194 ? 2.741 24.737 24.267 1.00 86.50 194 GLN A N 1
ATOM 1412 C CA . GLN A 1 194 ? 3.597 23.651 24.756 1.00 86.50 194 GLN A CA 1
ATOM 1413 C C . GLN A 1 194 ? 2.975 22.269 24.518 1.00 86.50 194 GLN A C 1
ATOM 1415 O O . GLN A 1 194 ? 3.672 21.337 24.114 1.00 86.50 194 GLN A O 1
ATOM 1420 N N . LYS A 1 195 ? 1.660 22.118 24.713 1.00 86.81 195 LYS A N 1
ATOM 1421 C CA . LYS A 1 195 ? 0.968 20.848 24.445 1.00 86.81 195 LYS A CA 1
ATOM 1422 C C . LYS A 1 195 ? 0.947 20.516 22.948 1.00 86.81 195 LYS A C 1
ATOM 1424 O O . LYS A 1 195 ? 1.168 19.360 22.579 1.00 86.81 195 LYS A O 1
ATOM 1429 N N . HIS A 1 196 ? 0.731 21.516 22.093 1.00 87.62 196 HIS A N 1
ATOM 1430 C CA . HIS A 1 196 ? 0.724 21.352 20.638 1.00 87.62 196 HIS A CA 1
ATOM 1431 C C . HIS A 1 196 ? 2.090 20.874 20.124 1.00 87.62 196 HIS A C 1
ATOM 1433 O O . HIS A 1 196 ? 2.201 19.841 19.462 1.00 87.62 196 HIS A O 1
ATOM 1439 N N . THR A 1 197 ? 3.160 21.573 20.512 1.00 90.62 197 THR A N 1
ATOM 1440 C CA . THR A 1 197 ? 4.536 21.207 20.141 1.00 90.62 197 THR A CA 1
ATOM 1441 C C . THR A 1 197 ? 4.933 19.828 20.668 1.00 90.62 197 THR A C 1
ATOM 1443 O O . THR A 1 197 ? 5.529 19.036 19.935 1.00 90.62 197 THR A O 1
ATOM 1446 N N . HIS A 1 198 ? 4.551 19.491 21.903 1.00 93.25 198 HIS A N 1
ATOM 1447 C CA . HIS A 1 198 ? 4.806 18.170 22.471 1.00 93.25 198 HIS A CA 1
ATOM 1448 C C . HIS A 1 198 ? 4.138 17.048 21.663 1.00 93.25 198 HIS A C 1
ATOM 1450 O O . HIS A 1 198 ? 4.791 16.060 21.319 1.00 93.25 198 HIS A O 1
ATOM 1456 N N . THR A 1 199 ? 2.863 17.218 21.306 1.00 94.38 199 THR A N 1
ATOM 1457 C CA . THR A 1 199 ? 2.084 16.216 20.562 1.00 94.38 199 THR A CA 1
ATOM 1458 C C . THR A 1 199 ? 2.654 15.996 19.158 1.00 94.38 199 THR A C 1
ATOM 1460 O O . THR A 1 199 ? 2.831 14.853 18.731 1.00 94.38 199 THR A O 1
ATOM 1463 N N . ARG A 1 200 ? 3.063 17.067 18.466 1.00 94.19 200 ARG A N 1
ATOM 1464 C CA . ARG A 1 200 ? 3.746 16.982 17.164 1.00 94.19 200 ARG A CA 1
ATOM 1465 C C . ARG A 1 200 ? 5.060 16.198 17.232 1.00 94.19 200 ARG A C 1
ATOM 1467 O O . ARG A 1 200 ? 5.354 15.383 16.353 1.00 94.19 200 ARG A O 1
ATOM 1474 N N . LEU A 1 201 ? 5.868 16.416 18.272 1.00 95.44 201 LEU A N 1
ATOM 1475 C CA . LEU A 1 201 ? 7.133 15.694 18.459 1.00 95.44 201 LEU A CA 1
ATOM 1476 C C . LEU A 1 201 ? 6.904 14.206 18.745 1.00 95.44 201 LEU A C 1
ATOM 1478 O O . LEU A 1 201 ? 7.620 13.357 18.204 1.00 95.44 201 LEU A O 1
ATOM 1482 N N . GLN A 1 202 ? 5.885 13.877 19.542 1.00 96.25 202 GLN A N 1
ATOM 1483 C CA . GLN A 1 202 ? 5.468 12.491 19.743 1.00 96.25 202 GLN A CA 1
ATOM 1484 C C . GLN A 1 202 ? 5.023 11.855 18.422 1.00 96.25 202 GLN A C 1
ATOM 1486 O O . GLN A 1 202 ? 5.505 10.776 18.077 1.00 96.25 202 GLN A O 1
ATOM 1491 N N . PHE A 1 203 ? 4.203 12.551 17.632 1.00 97.00 203 PHE A N 1
ATOM 1492 C CA . PHE A 1 203 ? 3.763 12.073 16.323 1.00 97.00 203 PHE A CA 1
ATOM 1493 C C . PHE A 1 203 ? 4.936 11.848 15.358 1.00 97.00 203 PHE A C 1
ATOM 1495 O O . PHE A 1 203 ? 5.022 10.812 14.701 1.00 97.00 203 PHE A O 1
ATOM 1502 N N . THR A 1 204 ? 5.920 12.751 15.351 1.00 96.56 204 THR A N 1
ATOM 1503 C CA . THR A 1 204 ? 7.168 12.577 14.589 1.00 96.56 204 THR A CA 1
ATOM 1504 C C . THR A 1 204 ? 7.894 11.287 14.991 1.00 96.56 204 THR A C 1
ATOM 1506 O O . THR A 1 204 ? 8.413 10.564 14.138 1.00 96.56 204 THR A O 1
ATOM 1509 N N . SER A 1 205 ? 7.938 10.978 16.292 1.00 96.12 205 SER A N 1
ATOM 1510 C CA . SER A 1 205 ? 8.523 9.732 16.801 1.00 96.12 205 SER A CA 1
ATOM 1511 C C . SER A 1 205 ? 7.731 8.502 16.351 1.00 96.12 205 SER A C 1
ATOM 1513 O O . SER A 1 205 ? 8.335 7.499 15.967 1.00 96.12 205 SER A O 1
ATOM 1515 N N . VAL A 1 206 ? 6.396 8.583 16.330 1.00 96.44 206 VAL A N 1
ATOM 1516 C CA . VAL A 1 206 ? 5.532 7.519 15.798 1.00 96.44 206 VAL A CA 1
ATOM 1517 C C . VAL A 1 206 ? 5.873 7.240 14.334 1.00 96.44 206 VAL A C 1
ATOM 1519 O O . VAL A 1 206 ? 6.157 6.091 13.996 1.00 96.44 206 VAL A O 1
ATOM 1522 N N . ILE A 1 207 ? 5.956 8.278 13.494 1.00 96.75 207 ILE A N 1
ATOM 1523 C CA . ILE A 1 207 ? 6.277 8.144 12.063 1.00 96.75 207 ILE A CA 1
ATOM 1524 C C . ILE A 1 207 ? 7.647 7.491 11.854 1.00 96.75 207 ILE A C 1
ATOM 1526 O O . ILE A 1 207 ? 7.770 6.521 11.105 1.00 96.75 207 ILE A O 1
ATOM 1530 N N . LYS A 1 208 ? 8.678 7.963 12.565 1.00 95.44 208 LYS A N 1
ATOM 1531 C CA . LYS A 1 208 ? 10.041 7.406 12.478 1.00 95.44 208 LYS A CA 1
ATOM 1532 C C . LYS A 1 208 ? 10.127 5.941 12.913 1.00 95.44 208 LYS A C 1
ATOM 1534 O O . LYS A 1 208 ? 11.049 5.232 12.515 1.00 95.44 208 LYS A O 1
ATOM 1539 N N . ASN A 1 209 ? 9.183 5.480 13.731 1.00 95.56 209 ASN A N 1
ATOM 1540 C CA . ASN A 1 209 ? 9.139 4.115 14.241 1.00 95.56 209 ASN A CA 1
ATOM 1541 C C . ASN A 1 209 ? 8.108 3.221 13.536 1.00 95.56 209 ASN A C 1
ATOM 1543 O O . ASN A 1 209 ? 7.988 2.058 13.928 1.00 95.56 209 ASN A O 1
ATOM 1547 N N . LEU A 1 210 ? 7.428 3.693 12.479 1.00 94.44 210 LEU A N 1
ATOM 1548 C CA . LEU A 1 210 ? 6.405 2.914 11.763 1.00 94.44 210 LEU A CA 1
ATOM 1549 C C . LEU A 1 210 ? 6.913 1.549 11.305 1.00 94.44 210 LEU A C 1
ATOM 1551 O O . LEU A 1 210 ? 6.202 0.562 11.438 1.00 94.44 210 LEU A O 1
ATOM 1555 N N . GLN A 1 211 ? 8.166 1.452 10.865 1.00 89.25 211 GLN A N 1
ATOM 1556 C CA . GLN A 1 211 ? 8.779 0.176 10.477 1.00 89.25 211 GLN A CA 1
ATOM 1557 C C . GLN A 1 211 ? 8.714 -0.903 11.581 1.00 89.25 211 GLN A C 1
ATOM 1559 O O . GLN A 1 211 ? 8.607 -2.090 11.290 1.00 89.25 211 GLN A O 1
ATOM 1564 N N . LYS A 1 212 ? 8.760 -0.499 12.860 1.00 89.56 212 LYS A N 1
ATOM 1565 C CA . LYS A 1 212 ? 8.744 -1.405 14.020 1.00 89.56 212 LYS A CA 1
ATOM 1566 C C . LYS A 1 212 ? 7.348 -1.620 14.588 1.00 89.56 212 LYS A C 1
ATOM 1568 O O . LYS A 1 212 ? 7.131 -2.617 15.265 1.00 89.56 212 LYS A O 1
ATOM 1573 N N . THR A 1 213 ? 6.433 -0.675 14.395 1.00 89.62 213 THR A N 1
ATOM 1574 C CA . THR A 1 213 ? 5.116 -0.685 15.048 1.00 89.62 213 THR A CA 1
ATOM 1575 C C . THR A 1 213 ? 4.005 -1.125 14.099 1.00 89.62 213 THR A C 1
ATOM 1577 O O . THR A 1 213 ? 3.068 -1.816 14.512 1.00 89.62 213 THR A O 1
ATOM 1580 N N . LEU A 1 214 ? 4.128 -0.809 12.808 1.00 85.12 214 LEU A N 1
ATOM 1581 C CA . LEU A 1 214 ? 3.109 -1.067 11.803 1.00 85.12 214 LEU A CA 1
ATOM 1582 C C . LEU A 1 214 ? 2.963 -2.577 11.556 1.00 85.12 214 LEU A C 1
ATOM 1584 O O . LEU A 1 214 ? 3.848 -3.255 11.038 1.00 85.12 214 LEU A O 1
ATOM 1588 N N . GLY A 1 215 ? 1.814 -3.125 11.956 1.00 74.62 215 GLY A N 1
ATOM 1589 C CA . GLY A 1 215 ? 1.480 -4.542 11.772 1.00 74.62 215 GLY A CA 1
ATOM 1590 C C . GLY A 1 215 ? 2.105 -5.507 12.785 1.00 74.62 215 GLY A C 1
ATOM 1591 O O . GLY A 1 215 ? 1.941 -6.712 12.611 1.00 74.62 215 GLY A O 1
ATOM 1592 N N . VAL A 1 216 ? 2.819 -5.017 13.809 1.00 73.94 216 VAL A N 1
ATOM 1593 C CA . VAL A 1 216 ? 3.306 -5.843 14.940 1.00 73.94 216 VAL A CA 1
ATOM 1594 C C . VAL A 1 216 ? 2.357 -5.758 16.129 1.00 73.94 216 VAL A C 1
ATOM 1596 O O . VAL A 1 216 ? 2.201 -6.719 16.884 1.00 73.94 216 VAL A O 1
ATOM 1599 N N . SER A 1 217 ? 1.748 -4.587 16.332 1.00 58.47 217 SER A N 1
ATOM 1600 C CA . SER A 1 217 ? 1.061 -4.299 17.582 1.00 58.47 217 SER A CA 1
ATOM 1601 C C . SER A 1 217 ? -0.289 -5.006 17.657 1.00 58.47 217 SER A C 1
ATOM 1603 O O . SER A 1 217 ? -1.307 -4.490 17.220 1.00 58.47 217 SER A O 1
ATOM 1605 N N . LYS A 1 218 ? -0.304 -6.197 18.264 1.00 60.16 218 LYS A N 1
ATOM 1606 C CA . LYS A 1 218 ? -1.529 -6.790 18.830 1.00 60.16 218 LYS A CA 1
ATOM 1607 C C . LYS A 1 218 ? -1.959 -6.088 20.127 1.00 60.16 218 LYS A C 1
ATOM 1609 O O . LYS A 1 218 ? -3.034 -6.364 20.644 1.00 60.16 218 LYS A O 1
ATOM 1614 N N . ARG A 1 219 ? -1.102 -5.224 20.689 1.00 62.69 219 ARG A N 1
ATOM 1615 C CA . ARG A 1 219 ? -1.393 -4.437 21.894 1.00 62.69 219 ARG A CA 1
ATOM 1616 C C . ARG A 1 219 ? -1.901 -3.060 21.478 1.00 62.69 219 ARG A C 1
ATOM 1618 O O . ARG A 1 219 ? -1.194 -2.348 20.767 1.00 62.69 219 ARG A O 1
ATOM 1625 N N . LEU A 1 220 ? -3.101 -2.710 21.931 1.00 65.56 220 LEU A N 1
ATOM 1626 C CA . LEU A 1 220 ? -3.781 -1.455 21.594 1.00 65.56 220 LEU A CA 1
ATOM 1627 C C . LEU A 1 220 ? -2.938 -0.220 21.964 1.00 65.56 220 LEU A C 1
ATOM 1629 O O . LEU A 1 220 ? -2.892 0.734 21.198 1.00 65.56 220 LEU A O 1
ATOM 1633 N N . ASP A 1 221 ? -2.178 -0.290 23.062 1.00 71.25 221 ASP A N 1
ATOM 1634 C CA . ASP A 1 221 ? -1.438 0.855 23.621 1.00 71.25 221 ASP A CA 1
ATOM 1635 C C . ASP A 1 221 ? -0.287 1.382 22.741 1.00 71.25 221 ASP A C 1
ATOM 1637 O O . ASP A 1 221 ? 0.194 2.489 22.960 1.00 71.25 221 ASP A O 1
ATOM 1641 N N . ASN A 1 222 ? 0.172 0.604 21.753 1.00 83.75 222 ASN A N 1
ATOM 1642 C CA . ASN A 1 222 ? 1.274 0.982 20.855 1.00 83.75 222 ASN A CA 1
ATOM 1643 C C . ASN A 1 222 ? 0.858 1.008 19.378 1.00 83.75 222 ASN A C 1
ATOM 1645 O O . ASN A 1 222 ? 1.721 0.987 18.494 1.00 83.75 222 ASN A O 1
ATOM 1649 N N . ASP A 1 223 ? -0.443 0.994 19.089 1.00 91.62 223 ASP A N 1
ATOM 1650 C CA . ASP A 1 223 ? -0.909 1.097 17.712 1.00 91.62 223 ASP A CA 1
ATOM 1651 C C . ASP A 1 223 ? -0.730 2.544 17.211 1.00 91.62 223 ASP A C 1
ATOM 1653 O O . ASP A 1 223 ? -1.372 3.461 17.736 1.00 91.62 223 ASP A O 1
ATOM 1657 N N . PRO A 1 224 ? 0.123 2.786 16.193 1.00 95.25 224 PRO A N 1
ATOM 1658 C CA . PRO A 1 224 ? 0.314 4.125 15.646 1.00 95.25 224 PRO A CA 1
ATOM 1659 C C . PRO A 1 224 ? -0.998 4.734 15.132 1.00 95.25 224 PRO A C 1
ATOM 1661 O O . PRO A 1 224 ? -1.166 5.948 15.201 1.00 95.25 224 PRO A O 1
ATOM 1664 N N . VAL A 1 225 ? -1.945 3.915 14.655 1.00 95.94 225 VAL A N 1
ATOM 1665 C CA . VAL A 1 225 ? -3.238 4.408 14.159 1.00 95.94 225 VAL A CA 1
ATOM 1666 C C . VAL A 1 225 ? -4.087 4.930 15.318 1.00 95.94 225 VAL A C 1
ATOM 1668 O O . VAL A 1 225 ? -4.652 6.016 15.216 1.00 95.94 225 VAL A O 1
ATOM 1671 N N . GLN A 1 226 ? -4.107 4.228 16.455 1.00 94.69 226 GLN A N 1
ATOM 1672 C CA . GLN A 1 226 ? -4.806 4.691 17.660 1.00 94.69 226 GLN A CA 1
ATOM 1673 C C . GLN A 1 226 ? -4.211 5.991 18.207 1.00 94.69 226 GLN A C 1
ATOM 1675 O O . GLN A 1 226 ? -4.955 6.857 18.669 1.00 94.69 226 GLN A O 1
ATOM 1680 N N . PHE A 1 227 ? -2.889 6.175 18.097 1.00 95.81 227 PHE A N 1
ATOM 1681 C CA . PHE A 1 227 ? -2.254 7.439 18.468 1.00 95.81 227 PHE A CA 1
ATOM 1682 C C . PHE A 1 227 ? -2.806 8.612 17.645 1.00 95.81 227 PHE A C 1
ATOM 1684 O O . PHE A 1 227 ? -3.136 9.649 18.224 1.00 95.81 227 PHE A O 1
ATOM 1691 N N . TYR A 1 228 ? -2.946 8.451 16.323 1.00 97.19 228 TYR A N 1
ATOM 1692 C CA . TYR A 1 228 ? -3.556 9.473 15.467 1.00 97.19 228 TYR A CA 1
ATOM 1693 C C . TYR A 1 228 ? -5.009 9.729 15.861 1.00 97.19 228 TYR A C 1
ATOM 1695 O O . TYR A 1 228 ? -5.363 10.869 16.138 1.00 97.19 228 TYR A O 1
ATOM 1703 N N . LEU A 1 229 ? -5.825 8.679 15.978 1.00 96.38 229 LEU A N 1
ATOM 1704 C CA . LEU A 1 229 ? -7.251 8.801 16.309 1.00 96.38 229 LEU A CA 1
ATOM 1705 C C . LEU A 1 229 ? -7.504 9.451 17.677 1.00 96.38 229 LEU A C 1
ATOM 1707 O O . LEU A 1 229 ? -8.520 10.108 17.861 1.00 96.38 229 LEU A O 1
ATOM 1711 N N . SER A 1 230 ? -6.571 9.322 18.619 1.00 96.31 230 SER A N 1
ATOM 1712 C CA . SER A 1 230 ? -6.691 9.948 19.942 1.00 96.31 230 SER A CA 1
ATOM 1713 C C . SER A 1 230 ? -6.431 11.461 19.937 1.00 96.31 230 SER A C 1
ATOM 1715 O O . SER A 1 230 ? -6.825 12.144 20.878 1.00 96.31 230 SER A O 1
ATOM 1717 N N . HIS A 1 231 ? -5.745 11.994 18.918 1.00 96.75 231 HIS A N 1
ATOM 1718 C CA . HIS A 1 231 ? -5.249 13.379 18.928 1.00 96.75 231 HIS A CA 1
ATOM 1719 C C . HIS A 1 231 ? -5.572 14.184 17.659 1.00 96.75 231 HIS A C 1
ATOM 1721 O O . HIS A 1 231 ? -5.385 15.401 17.655 1.00 96.75 231 HIS A O 1
ATOM 1727 N N . TYR A 1 232 ? -6.047 13.547 16.582 1.00 96.94 232 TYR A N 1
ATOM 1728 C CA . TYR A 1 232 ? -6.269 14.214 15.294 1.00 96.94 232 TYR A CA 1
ATOM 1729 C C . TYR A 1 232 ? -7.310 15.332 15.379 1.00 96.94 232 TYR A C 1
ATOM 1731 O O . TYR A 1 232 ? -7.164 16.314 14.665 1.00 96.94 232 TYR A O 1
ATOM 1739 N N . GLU A 1 233 ? -8.298 15.258 16.277 1.00 96.69 233 GLU A N 1
ATOM 1740 C CA . GLU A 1 233 ? -9.367 16.265 16.341 1.00 96.69 233 GLU A CA 1
ATOM 1741 C C . GLU A 1 233 ? -8.845 17.697 16.511 1.00 96.69 233 GLU A C 1
ATOM 1743 O O . GLU A 1 233 ? -9.413 18.639 15.966 1.00 96.69 233 GLU A O 1
ATOM 1748 N N . GLN A 1 234 ? -7.734 17.851 17.235 1.00 95.94 234 GLN A N 1
ATOM 1749 C CA . GLN A 1 234 ? -7.113 19.146 17.522 1.00 95.94 234 GLN A CA 1
ATOM 1750 C C . GLN A 1 234 ? -5.891 19.432 16.638 1.00 95.94 234 GLN A C 1
ATOM 1752 O O . GLN A 1 234 ? -5.411 20.562 16.621 1.00 95.94 234 GLN A O 1
ATOM 1757 N N . HIS A 1 235 ? -5.364 18.422 15.934 1.00 96.75 235 HIS A N 1
ATOM 1758 C CA . HIS A 1 235 ? -4.027 18.475 15.330 1.00 96.75 235 HIS A CA 1
ATOM 1759 C C . HIS A 1 235 ? -3.931 17.867 13.921 1.00 96.75 235 HIS A C 1
ATOM 1761 O O . HIS A 1 235 ? -2.823 17.693 13.423 1.00 96.75 235 HIS A O 1
ATOM 1767 N N . TYR A 1 236 ? -5.038 17.514 13.260 1.00 97.19 236 TYR A N 1
ATOM 1768 C CA . TYR A 1 236 ? -5.005 16.788 11.981 1.00 97.19 236 TYR A CA 1
ATOM 1769 C C . TYR A 1 236 ? -4.240 17.529 10.869 1.00 97.19 236 TYR A C 1
ATOM 1771 O O . TYR A 1 236 ? -3.527 16.880 10.105 1.00 97.19 236 TYR A O 1
ATOM 1779 N N . GLU A 1 237 ? -4.318 18.862 10.812 1.00 96.88 237 GLU A N 1
ATOM 1780 C CA . GLU A 1 237 ? -3.574 19.687 9.845 1.00 96.88 237 GLU A CA 1
ATOM 1781 C C . GLU A 1 237 ? -2.058 19.663 10.107 1.00 96.88 237 GLU A C 1
ATOM 1783 O O . GLU A 1 237 ? -1.272 19.372 9.204 1.00 96.88 237 GLU A O 1
ATOM 1788 N N . ASP A 1 238 ? -1.633 19.889 11.356 1.00 97.19 238 ASP A N 1
ATOM 1789 C CA . ASP A 1 238 ? -0.212 19.839 11.736 1.00 97.19 238 ASP A CA 1
ATOM 1790 C C . ASP A 1 238 ? 0.345 18.412 11.638 1.00 97.19 238 ASP A C 1
ATOM 1792 O O . ASP A 1 238 ? 1.487 18.215 11.226 1.00 97.19 238 ASP A O 1
ATOM 1796 N N . PHE A 1 239 ? -0.464 17.390 11.933 1.00 98.00 239 PHE A N 1
ATOM 1797 C CA . PHE A 1 239 ? -0.106 15.993 11.696 1.00 98.00 239 PHE A CA 1
ATOM 1798 C C . PHE A 1 239 ? 0.107 15.719 10.212 1.00 98.00 239 PHE A C 1
ATOM 1800 O O . PHE A 1 239 ? 1.092 15.075 9.857 1.00 98.00 239 PHE A O 1
ATOM 1807 N N . HIS A 1 240 ? -0.762 16.224 9.339 1.00 97.56 240 HIS A N 1
ATOM 1808 C CA . HIS A 1 240 ? -0.595 16.074 7.897 1.00 97.56 240 HIS A CA 1
ATOM 1809 C C . HIS A 1 240 ? 0.704 16.723 7.419 1.00 97.56 240 HIS A C 1
ATOM 1811 O O . HIS A 1 240 ? 1.522 16.050 6.790 1.00 97.56 240 HIS A O 1
ATOM 1817 N N . GLN A 1 241 ? 0.976 17.967 7.822 1.00 96.81 241 GLN A N 1
ATOM 1818 C CA . GLN A 1 241 ? 2.236 18.641 7.496 1.00 96.81 241 GLN A CA 1
ATOM 1819 C C . GLN A 1 241 ? 3.452 17.878 8.043 1.00 96.81 241 GLN A C 1
ATOM 1821 O O . GLN A 1 241 ? 4.408 17.602 7.320 1.00 96.81 241 GLN A O 1
ATOM 1826 N N . CYS A 1 242 ? 3.402 17.468 9.312 1.00 97.50 242 CYS A N 1
ATOM 1827 C CA . CYS A 1 242 ? 4.457 16.698 9.963 1.00 97.50 242 CYS A CA 1
ATOM 1828 C C . CYS A 1 242 ? 4.727 15.368 9.246 1.00 97.50 242 CYS A C 1
ATOM 1830 O O . CYS A 1 242 ? 5.873 14.907 9.193 1.00 97.50 242 CYS A O 1
ATOM 1832 N N . LEU A 1 243 ? 3.683 14.747 8.697 1.00 97.81 243 LEU A N 1
ATOM 1833 C CA . LEU A 1 243 ? 3.779 13.508 7.949 1.00 97.81 243 LEU A CA 1
ATOM 1834 C C . LEU A 1 243 ? 4.542 13.712 6.638 1.00 97.81 243 LEU A C 1
ATOM 1836 O O . LEU A 1 243 ? 5.511 12.985 6.401 1.00 97.81 243 LEU A O 1
ATOM 1840 N N . PHE A 1 244 ? 4.203 14.738 5.854 1.00 97.69 244 PHE A N 1
ATOM 1841 C CA . PHE A 1 244 ? 4.941 15.095 4.637 1.00 97.69 244 PHE A CA 1
ATOM 1842 C C . PHE A 1 244 ? 6.386 15.533 4.928 1.00 97.69 244 PHE A C 1
ATOM 1844 O O . PHE A 1 244 ? 7.325 15.034 4.297 1.00 97.69 244 PHE A O 1
ATOM 1851 N N . ASP A 1 245 ? 6.593 16.391 5.931 1.00 97.94 245 ASP A N 1
ATOM 1852 C CA . ASP A 1 245 ? 7.916 16.888 6.331 1.00 97.94 245 ASP A CA 1
ATOM 1853 C C . ASP A 1 245 ? 8.852 15.754 6.762 1.00 97.94 245 ASP A C 1
ATOM 1855 O O . ASP A 1 245 ? 10.057 15.773 6.489 1.00 97.94 245 ASP A O 1
ATOM 1859 N N . THR A 1 246 ? 8.313 14.770 7.486 1.00 97.75 246 THR A N 1
ATOM 1860 C CA . THR A 1 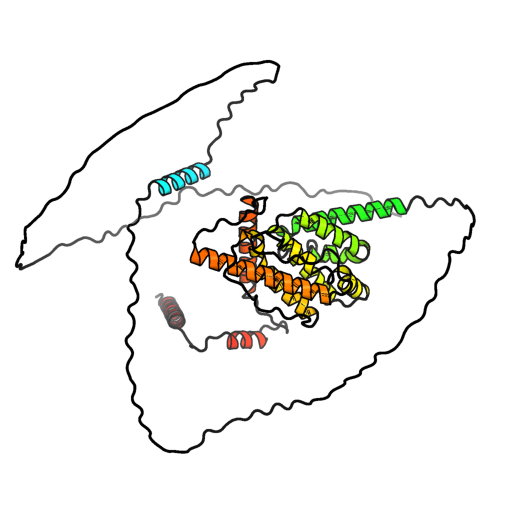246 ? 9.092 13.632 7.981 1.00 97.75 246 THR A CA 1
ATOM 1861 C C . THR A 1 246 ? 9.361 12.636 6.861 1.00 97.75 246 THR A C 1
ATOM 1863 O O . THR A 1 246 ? 10.506 12.218 6.698 1.00 97.75 246 THR A O 1
ATOM 1866 N N . ALA A 1 247 ? 8.352 12.297 6.053 1.00 97.56 247 ALA A N 1
ATOM 1867 C CA . ALA A 1 247 ? 8.492 11.351 4.948 1.00 97.56 247 ALA A CA 1
ATOM 1868 C C . ALA A 1 247 ? 9.486 11.838 3.883 1.00 97.56 247 ALA A C 1
ATOM 1870 O O . ALA A 1 247 ? 10.297 11.054 3.393 1.00 97.56 247 ALA A O 1
ATOM 1871 N N . THR A 1 248 ? 9.503 13.138 3.582 1.00 96.56 248 THR A N 1
ATOM 1872 C CA . THR A 1 248 ? 10.445 13.729 2.613 1.00 96.56 248 THR A CA 1
ATOM 1873 C C . THR A 1 248 ? 11.909 13.528 3.025 1.00 96.56 248 THR A C 1
ATOM 1875 O O . THR A 1 248 ? 12.782 13.379 2.171 1.00 96.56 248 THR A O 1
ATOM 1878 N N . LYS A 1 249 ? 12.185 13.440 4.334 1.00 96.44 249 LYS A N 1
ATOM 1879 C CA . LYS A 1 249 ? 13.528 13.202 4.894 1.00 96.44 249 LYS A CA 1
ATOM 1880 C C . LYS A 1 249 ? 13.931 11.720 4.911 1.00 96.44 249 LYS A C 1
ATOM 1882 O O . LYS A 1 249 ? 15.077 11.416 5.233 1.00 96.44 249 LYS A O 1
ATOM 1887 N N . MET A 1 250 ? 13.010 10.805 4.612 1.00 95.31 250 MET A N 1
ATOM 1888 C CA . MET A 1 250 ? 13.256 9.358 4.572 1.00 95.31 250 MET A CA 1
ATOM 1889 C C . MET A 1 250 ? 13.710 8.915 3.175 1.00 95.31 250 MET A C 1
ATOM 1891 O O . MET A 1 250 ? 13.440 9.598 2.183 1.00 95.31 250 MET A O 1
ATOM 1895 N N . ASP A 1 251 ? 14.358 7.751 3.083 1.00 95.81 251 ASP A N 1
ATOM 1896 C CA . ASP A 1 251 ? 14.623 7.096 1.797 1.00 95.81 251 ASP A CA 1
ATOM 1897 C C . ASP A 1 251 ? 13.304 6.660 1.138 1.00 95.81 251 ASP A C 1
ATOM 1899 O O . ASP A 1 251 ? 12.356 6.281 1.831 1.00 95.81 251 ASP A O 1
ATOM 1903 N N . SER A 1 252 ? 13.225 6.699 -0.196 1.00 96.25 252 SER A N 1
ATOM 1904 C CA . SER A 1 252 ? 12.005 6.339 -0.931 1.00 96.25 252 SER A CA 1
ATOM 1905 C C . SER A 1 252 ? 11.522 4.916 -0.642 1.00 96.25 252 SER A C 1
ATOM 1907 O O . SER A 1 252 ? 10.314 4.677 -0.642 1.00 96.25 252 SER A O 1
ATOM 1909 N N . LEU A 1 253 ? 12.418 3.987 -0.297 1.00 95.75 253 LEU A N 1
ATOM 1910 C CA . LEU A 1 253 ? 12.041 2.636 0.123 1.00 95.75 253 LEU A CA 1
ATOM 1911 C C . LEU A 1 253 ? 11.336 2.610 1.487 1.00 95.75 253 LEU A C 1
ATOM 1913 O O . LEU A 1 253 ? 10.407 1.822 1.667 1.00 95.75 253 LEU A O 1
ATOM 1917 N N . ASP A 1 254 ? 11.731 3.478 2.422 1.00 95.88 254 ASP A N 1
ATOM 1918 C CA . ASP A 1 254 ? 11.155 3.540 3.771 1.00 95.88 254 ASP A CA 1
ATOM 1919 C C . ASP A 1 254 ? 9.848 4.351 3.807 1.00 95.88 254 ASP A C 1
ATOM 1921 O O . ASP A 1 254 ? 8.977 4.094 4.646 1.00 95.88 254 ASP A O 1
ATOM 1925 N N . ARG A 1 255 ? 9.667 5.295 2.869 1.00 97.38 255 ARG A N 1
ATOM 1926 C CA . ARG A 1 255 ? 8.438 6.102 2.723 1.00 97.38 255 ARG A CA 1
ATOM 1927 C C . ARG A 1 255 ? 7.189 5.256 2.478 1.00 97.38 255 ARG A C 1
ATOM 1929 O O . ARG A 1 255 ? 6.096 5.682 2.842 1.00 97.38 255 ARG A O 1
ATOM 1936 N N . LEU A 1 256 ? 7.330 4.038 1.946 1.00 97.75 256 LEU A N 1
ATOM 1937 C CA . LEU A 1 256 ? 6.208 3.111 1.772 1.00 97.75 256 LEU A CA 1
ATOM 1938 C C . LEU A 1 256 ? 5.471 2.833 3.095 1.00 97.75 256 LEU A C 1
ATOM 1940 O O . LEU A 1 256 ? 4.246 2.729 3.101 1.00 97.75 256 LEU A O 1
ATOM 1944 N N . ASN A 1 257 ? 6.180 2.774 4.228 1.00 97.12 257 ASN A N 1
ATOM 1945 C CA . ASN A 1 257 ? 5.548 2.573 5.536 1.00 97.12 257 ASN A CA 1
ATOM 1946 C C . ASN A 1 257 ? 4.614 3.731 5.914 1.00 97.12 257 ASN A C 1
ATOM 1948 O O . ASN A 1 257 ? 3.573 3.501 6.528 1.00 97.12 257 ASN A O 1
ATOM 1952 N N . VAL A 1 258 ? 4.958 4.958 5.513 1.00 98.19 258 VAL A N 1
ATOM 1953 C CA . VAL A 1 258 ? 4.115 6.141 5.719 1.00 98.19 258 VAL A CA 1
ATOM 1954 C C . VAL A 1 258 ? 2.858 6.056 4.855 1.00 98.19 258 VAL A C 1
ATOM 1956 O O . VAL A 1 258 ? 1.769 6.287 5.365 1.00 98.19 258 VAL A O 1
ATOM 1959 N N . VAL A 1 259 ? 2.979 5.635 3.592 1.00 98.44 259 VAL A N 1
ATOM 1960 C CA . VAL A 1 259 ? 1.826 5.449 2.690 1.00 98.44 259 VAL A CA 1
ATOM 1961 C C . VAL A 1 259 ? 0.885 4.345 3.193 1.00 98.44 259 VAL A C 1
ATOM 1963 O O . VAL A 1 259 ? -0.332 4.520 3.192 1.00 98.44 259 VAL A O 1
ATOM 1966 N N . ILE A 1 260 ? 1.423 3.222 3.686 1.00 97.56 260 ILE A N 1
ATOM 1967 C CA . ILE A 1 260 ? 0.611 2.154 4.300 1.00 97.56 260 ILE A CA 1
ATOM 1968 C C . ILE A 1 260 ? -0.111 2.683 5.544 1.00 97.56 260 ILE A C 1
ATOM 1970 O O . ILE A 1 260 ? -1.296 2.418 5.736 1.00 97.56 260 ILE A O 1
ATOM 1974 N N . TYR A 1 261 ? 0.597 3.416 6.403 1.00 98.00 261 TYR A N 1
ATOM 1975 C CA . TYR A 1 261 ? 0.019 4.018 7.600 1.00 98.00 261 TYR A CA 1
ATOM 1976 C C . TYR A 1 261 ? -1.103 5.009 7.261 1.00 98.00 261 TYR A C 1
ATOM 1978 O O . TYR A 1 261 ? -2.186 4.940 7.837 1.00 98.00 261 TYR A O 1
ATOM 1986 N N . TYR A 1 262 ? -0.870 5.857 6.264 1.00 98.50 262 TYR A N 1
ATOM 1987 C CA . TYR A 1 262 ? -1.838 6.805 5.734 1.00 98.50 262 TYR A CA 1
ATOM 1988 C C . TYR A 1 262 ? -3.115 6.117 5.231 1.00 98.50 262 TYR A C 1
ATOM 1990 O O . TYR A 1 262 ? -4.217 6.497 5.616 1.00 98.50 262 TYR A O 1
ATOM 1998 N N . SER A 1 263 ? -2.972 5.040 4.450 1.00 98.25 263 SER A N 1
ATOM 1999 C CA . SER A 1 263 ? -4.100 4.219 3.987 1.00 98.25 263 SER A CA 1
ATOM 2000 C C . SER A 1 263 ? -4.929 3.660 5.142 1.00 98.25 263 SER A C 1
ATOM 2002 O O . SER A 1 263 ? -6.153 3.635 5.061 1.00 98.25 263 SER A O 1
ATOM 2004 N N . LYS A 1 264 ? -4.285 3.225 6.233 1.00 97.62 264 LYS A N 1
ATOM 2005 C CA . LYS A 1 264 ? -4.997 2.709 7.411 1.00 97.62 264 LYS A CA 1
ATOM 2006 C C . LYS A 1 264 ? -5.783 3.792 8.141 1.00 97.62 264 LYS A C 1
ATOM 2008 O O . LYS A 1 264 ? -6.874 3.513 8.622 1.00 97.62 264 LYS A O 1
ATOM 2013 N N . ILE A 1 265 ? -5.254 5.015 8.220 1.00 98.06 265 ILE A N 1
ATOM 2014 C CA . ILE A 1 265 ? -6.009 6.150 8.768 1.00 98.06 265 ILE A CA 1
ATOM 2015 C C . ILE A 1 265 ? -7.265 6.380 7.923 1.00 98.06 265 ILE A C 1
ATOM 2017 O O . ILE A 1 265 ? -8.356 6.468 8.479 1.00 98.06 265 ILE A O 1
ATOM 2021 N N . VAL A 1 266 ? -7.125 6.410 6.593 1.00 98.31 266 VAL A N 1
ATOM 2022 C CA . VAL A 1 266 ? -8.261 6.581 5.672 1.00 98.31 266 VAL A CA 1
ATOM 2023 C C . VAL A 1 266 ? -9.310 5.482 5.870 1.00 98.31 266 VAL A C 1
ATOM 2025 O O . VAL A 1 266 ? -10.486 5.796 6.024 1.00 98.31 266 VAL A O 1
ATOM 2028 N N . GLU A 1 267 ? -8.895 4.212 5.938 1.00 97.81 267 GLU A N 1
ATOM 2029 C CA . GLU A 1 267 ? -9.786 3.070 6.201 1.00 97.81 267 GLU A CA 1
ATOM 2030 C C . GLU A 1 267 ? -10.575 3.234 7.512 1.00 97.81 267 GLU A C 1
ATOM 2032 O O . GLU A 1 267 ? -11.797 3.071 7.525 1.00 97.81 267 GLU A O 1
ATOM 2037 N N . VAL A 1 268 ? -9.894 3.571 8.614 1.00 97.38 268 VAL A N 1
ATOM 2038 C CA . VAL A 1 268 ? -10.533 3.658 9.937 1.00 97.38 268 VAL A CA 1
ATOM 2039 C C . VAL A 1 268 ? -11.449 4.875 10.053 1.00 97.38 268 VAL A C 1
ATOM 2041 O O . VAL A 1 268 ? -12.541 4.763 10.612 1.00 97.38 268 VAL A O 1
ATOM 2044 N N . LEU A 1 269 ? -11.046 6.029 9.513 1.00 97.69 269 LEU A N 1
ATOM 2045 C CA . LEU A 1 269 ? -11.904 7.214 9.492 1.00 97.69 269 LEU A CA 1
ATOM 2046 C C . LEU A 1 269 ? -13.131 6.995 8.601 1.00 97.69 269 LEU A C 1
ATOM 2048 O O . LEU A 1 269 ? -14.220 7.416 8.970 1.00 97.69 269 LEU A O 1
ATOM 2052 N N . HIS A 1 270 ? -12.985 6.303 7.466 1.00 97.44 270 HIS A N 1
ATOM 2053 C CA . HIS A 1 270 ? -14.109 6.013 6.574 1.00 97.44 270 HIS A CA 1
ATOM 2054 C C . HIS A 1 270 ? -15.134 5.070 7.221 1.00 97.44 270 HIS A C 1
ATOM 2056 O O . HIS A 1 270 ? -16.338 5.254 7.052 1.00 97.44 270 HIS A O 1
ATOM 2062 N N . GLY A 1 271 ? -14.670 4.088 8.003 1.00 97.00 271 GLY A N 1
ATOM 2063 C CA . GLY A 1 271 ? -15.549 3.193 8.762 1.00 97.00 271 GLY A CA 1
ATOM 2064 C C . GLY A 1 271 ? -16.362 3.894 9.859 1.00 97.00 271 GLY A C 1
ATOM 2065 O O . GLY A 1 271 ? -17.413 3.391 10.248 1.00 97.00 271 GLY A O 1
ATOM 2066 N N . ASN A 1 272 ? -15.914 5.064 10.328 1.00 95.56 272 ASN A N 1
ATOM 2067 C CA . ASN A 1 272 ? -16.544 5.831 11.400 1.00 95.56 272 ASN A CA 1
ATOM 2068 C C . ASN A 1 272 ? -17.073 7.171 10.862 1.00 95.56 272 ASN A C 1
ATOM 2070 O O . ASN A 1 272 ? -16.348 8.160 10.837 1.00 95.56 272 ASN A O 1
ATOM 2074 N N . GLN A 1 273 ? -18.339 7.248 10.458 1.00 93.12 273 GLN A N 1
ATOM 2075 C CA . GLN A 1 273 ? -18.903 8.435 9.792 1.00 93.12 273 GLN A CA 1
ATOM 2076 C C . GLN A 1 273 ? -19.257 9.597 10.748 1.00 93.12 273 GLN A C 1
ATOM 2078 O O . GLN A 1 273 ? -20.406 10.027 10.821 1.00 93.12 273 GLN A O 1
ATOM 2083 N N . SER A 1 274 ? -18.286 10.126 11.497 1.00 97.50 274 SER A N 1
ATOM 2084 C CA . SER A 1 274 ? -18.459 11.401 12.209 1.00 97.50 274 SER A CA 1
ATOM 2085 C C . SER A 1 274 ? -18.319 12.585 11.240 1.00 97.50 274 SER A C 1
ATOM 2087 O O . SER A 1 274 ? -17.606 12.494 10.238 1.00 97.50 274 SER A O 1
ATOM 2089 N N . GLU A 1 275 ? -18.959 13.721 11.536 1.00 97.69 275 GLU A N 1
ATOM 2090 C CA . GLU A 1 275 ? -18.840 14.933 10.704 1.00 97.69 275 GLU A CA 1
ATOM 2091 C C . GLU A 1 275 ? -17.374 15.377 10.558 1.00 97.69 275 GLU A C 1
ATOM 2093 O O . GLU A 1 275 ? -16.917 15.733 9.469 1.00 97.69 275 GLU A O 1
ATOM 2098 N N . LEU A 1 276 ? -16.614 15.289 11.652 1.00 97.25 276 LEU A N 1
ATOM 2099 C CA . LEU A 1 276 ? -15.190 15.594 11.665 1.00 97.25 276 LEU A CA 1
ATOM 2100 C C . LEU A 1 276 ? -14.397 14.630 10.773 1.00 97.25 276 LEU A C 1
ATOM 2102 O O . LEU A 1 276 ? -13.559 15.083 10.002 1.00 97.25 276 LEU A O 1
ATOM 2106 N N . ASN A 1 277 ? -14.692 13.328 10.805 1.00 97.69 277 ASN A N 1
ATOM 2107 C CA . ASN A 1 277 ? -14.013 12.338 9.962 1.00 97.69 277 ASN A CA 1
ATOM 2108 C C . ASN A 1 277 ? -14.265 12.599 8.484 1.00 97.69 277 ASN A C 1
ATOM 2110 O O . ASN A 1 277 ? -13.324 12.597 7.694 1.00 97.69 277 ASN A O 1
ATOM 2114 N N . VAL A 1 278 ? -15.516 12.881 8.117 1.00 97.31 278 VAL A N 1
ATOM 2115 C CA . VAL A 1 278 ? -15.890 13.236 6.743 1.00 97.31 278 VAL A CA 1
ATOM 2116 C C . VAL A 1 278 ? -15.148 14.495 6.295 1.00 97.31 278 VAL A C 1
ATOM 2118 O O . VAL A 1 278 ? -14.636 14.538 5.176 1.00 97.31 278 VAL A O 1
ATOM 2121 N N . ARG A 1 279 ? -15.028 15.499 7.172 1.00 97.62 279 ARG A N 1
ATOM 2122 C CA . ARG A 1 279 ? -14.270 16.726 6.902 1.00 97.62 279 ARG A CA 1
ATOM 2123 C C . ARG A 1 279 ? -12.787 16.438 6.675 1.00 97.62 279 ARG A C 1
ATOM 2125 O O . ARG A 1 279 ? -12.257 16.803 5.631 1.00 97.62 279 ARG A O 1
ATOM 2132 N N . VAL A 1 280 ? -12.137 15.741 7.607 1.00 97.69 280 VAL A N 1
ATOM 2133 C CA . VAL A 1 280 ? -10.707 15.393 7.533 1.00 97.69 280 VAL A CA 1
ATOM 2134 C C . VAL A 1 280 ? -10.409 14.553 6.287 1.00 97.69 280 VAL A C 1
ATOM 2136 O O . VAL A 1 280 ? -9.435 14.816 5.579 1.00 97.69 280 VAL A O 1
ATOM 2139 N N . LEU A 1 281 ? -11.264 13.577 5.969 1.00 97.62 281 LEU A N 1
ATOM 2140 C CA . LEU A 1 281 ? -11.132 12.749 4.772 1.00 97.62 281 LEU A CA 1
ATOM 2141 C C . LEU A 1 281 ? -11.257 13.573 3.491 1.00 97.62 281 LEU A C 1
ATOM 2143 O O . LEU A 1 281 ? -10.348 13.548 2.665 1.00 97.62 281 LEU A O 1
ATOM 2147 N N . ASN A 1 282 ? -12.359 14.305 3.327 1.00 96.81 282 ASN A N 1
ATOM 2148 C CA . ASN A 1 282 ? -12.690 14.946 2.055 1.00 96.81 282 ASN A CA 1
ATOM 2149 C C . ASN A 1 282 ? -11.905 16.231 1.792 1.00 96.81 282 ASN A C 1
ATOM 2151 O O . ASN A 1 282 ? -11.714 16.568 0.628 1.00 96.81 282 ASN A O 1
ATOM 2155 N N . GLN A 1 283 ? -11.481 16.947 2.836 1.00 96.75 283 GLN A N 1
ATOM 2156 C CA . GLN A 1 283 ? -10.817 18.248 2.697 1.00 96.75 283 GLN A CA 1
ATOM 2157 C C . GLN A 1 283 ? -9.296 18.172 2.826 1.00 96.75 283 GLN A C 1
ATOM 2159 O O . GLN A 1 283 ? -8.616 19.046 2.300 1.00 96.75 283 GLN A O 1
ATOM 2164 N N . LEU A 1 284 ? -8.751 17.148 3.496 1.00 96.69 284 LEU A N 1
ATOM 2165 C CA . LEU A 1 284 ? -7.311 17.070 3.754 1.00 96.69 284 LEU A CA 1
ATOM 2166 C C . LEU A 1 284 ? -6.676 15.787 3.226 1.00 96.69 284 LEU A C 1
ATOM 2168 O O . LEU A 1 284 ? -5.726 15.845 2.440 1.00 96.69 284 LEU A O 1
ATOM 2172 N N . LEU A 1 285 ? -7.182 14.624 3.649 1.00 97.56 285 LEU A N 1
ATOM 2173 C CA . LEU A 1 285 ? -6.527 13.360 3.332 1.00 97.56 285 LEU A CA 1
ATOM 2174 C C . LEU A 1 285 ? -6.715 12.989 1.852 1.00 97.56 285 LEU A C 1
ATOM 2176 O O . LEU A 1 285 ? -5.774 13.032 1.067 1.00 97.56 285 LEU A O 1
ATOM 2180 N N . LEU A 1 286 ? -7.934 12.691 1.416 1.00 97.62 286 LEU A N 1
ATOM 2181 C CA . LEU A 1 286 ? -8.180 12.231 0.046 1.00 97.62 286 LEU A CA 1
ATOM 2182 C C . LEU A 1 286 ? -7.679 13.213 -1.039 1.00 97.62 286 LEU A C 1
ATOM 2184 O O . LEU A 1 286 ? -7.106 12.739 -2.022 1.00 97.62 286 LEU A O 1
ATOM 2188 N N . PRO A 1 287 ? -7.771 14.548 -0.866 1.00 97.75 287 PRO A N 1
ATOM 2189 C CA . PRO A 1 287 ? -7.153 15.503 -1.789 1.00 97.75 287 PRO A CA 1
ATOM 2190 C C . PRO A 1 287 ? -5.625 15.429 -1.910 1.00 97.75 287 PRO A C 1
ATOM 2192 O O . PRO A 1 287 ? -5.074 15.934 -2.884 1.00 97.75 287 PRO A O 1
ATOM 2195 N N . SER A 1 288 ? -4.936 14.795 -0.962 1.00 97.56 288 SER A N 1
ATOM 2196 C CA . SER A 1 288 ? -3.473 14.663 -0.933 1.00 97.56 288 SER A CA 1
ATOM 2197 C C . SER A 1 288 ? -2.973 13.265 -1.330 1.00 97.56 288 SER A C 1
ATOM 2199 O O . SER A 1 288 ? -1.788 12.967 -1.155 1.00 97.56 288 SER A O 1
ATOM 2201 N N . ILE A 1 289 ? -3.849 12.365 -1.802 1.00 97.88 289 ILE A N 1
ATOM 2202 C CA . ILE A 1 289 ? -3.492 10.959 -2.068 1.00 97.88 289 ILE A CA 1
ATOM 2203 C C . ILE A 1 289 ? -2.417 10.808 -3.155 1.00 97.88 289 ILE A C 1
ATOM 2205 O O . ILE A 1 289 ? -1.519 9.978 -3.035 1.00 97.88 289 ILE A O 1
ATOM 2209 N N . ASP A 1 290 ? -2.461 11.633 -4.194 1.00 97.94 290 ASP A N 1
ATOM 2210 C CA . ASP A 1 290 ? -1.463 11.694 -5.260 1.00 97.94 290 ASP A CA 1
ATOM 2211 C C . ASP A 1 290 ? -0.107 12.177 -4.748 1.00 97.94 290 ASP A C 1
ATOM 2213 O O . ASP A 1 290 ? 0.909 11.535 -5.021 1.00 97.94 290 ASP A O 1
ATOM 2217 N N . SER A 1 291 ? -0.083 13.247 -3.951 1.00 97.56 291 SER A N 1
ATOM 2218 C CA . SER A 1 291 ? 1.134 13.732 -3.293 1.00 97.56 291 SER A CA 1
ATOM 2219 C C . SER A 1 291 ? 1.714 12.677 -2.345 1.00 97.56 291 SER A C 1
ATOM 2221 O O . SER A 1 291 ? 2.928 12.482 -2.300 1.00 97.56 291 SER A O 1
ATOM 2223 N N . MET A 1 292 ? 0.860 11.941 -1.624 1.00 98.06 292 MET A N 1
ATOM 2224 C CA . MET A 1 292 ? 1.276 10.855 -0.733 1.00 98.06 292 MET A CA 1
ATOM 2225 C C . MET A 1 292 ? 1.938 9.705 -1.498 1.00 98.06 292 MET A C 1
ATOM 2227 O O . MET A 1 292 ? 2.992 9.206 -1.102 1.00 98.06 292 MET A O 1
ATOM 2231 N N . LEU A 1 293 ? 1.350 9.290 -2.622 1.00 98.44 293 LEU A N 1
ATOM 2232 C CA . LEU A 1 293 ? 1.932 8.259 -3.481 1.00 98.44 293 LEU A CA 1
ATOM 2233 C C . LEU A 1 293 ? 3.225 8.743 -4.145 1.00 98.44 293 LEU A C 1
ATOM 2235 O O . LEU A 1 293 ? 4.183 7.975 -4.235 1.00 98.44 293 LEU A O 1
ATOM 2239 N N . LEU A 1 294 ? 3.291 10.017 -4.542 1.00 97.88 294 LEU A N 1
ATOM 2240 C CA . LEU A 1 294 ? 4.490 10.630 -5.112 1.00 97.88 294 LEU A CA 1
ATOM 2241 C C . LEU A 1 294 ? 5.673 10.596 -4.136 1.00 97.88 294 LEU A C 1
ATOM 2243 O O . LEU A 1 294 ? 6.802 10.392 -4.574 1.00 97.88 294 LEU A O 1
ATOM 2247 N N . LEU A 1 295 ? 5.440 10.717 -2.822 1.00 97.56 295 LEU A N 1
ATOM 2248 C CA . LEU A 1 295 ? 6.509 10.577 -1.829 1.00 97.56 295 LEU A CA 1
ATOM 2249 C C . LEU A 1 295 ? 7.210 9.218 -1.932 1.00 97.56 295 LEU A C 1
ATOM 2251 O O . LEU A 1 295 ? 8.440 9.176 -1.890 1.00 97.56 295 LEU A O 1
ATOM 2255 N N . ALA A 1 296 ? 6.451 8.126 -2.068 1.00 97.88 296 ALA A N 1
ATOM 2256 C CA . ALA A 1 296 ? 6.982 6.762 -2.173 1.00 97.88 296 ALA A CA 1
ATOM 2257 C C . ALA A 1 296 ? 7.366 6.352 -3.604 1.00 97.88 296 ALA A C 1
ATOM 2259 O O . ALA A 1 296 ? 8.069 5.354 -3.770 1.00 97.88 296 ALA A O 1
ATOM 2260 N N . LEU A 1 297 ? 6.923 7.108 -4.612 1.00 97.88 297 LEU A N 1
ATOM 2261 C CA . LEU A 1 297 ? 7.215 6.921 -6.035 1.00 97.88 297 LEU A CA 1
ATOM 2262 C C . LEU A 1 297 ? 7.753 8.217 -6.679 1.00 97.88 297 LEU A C 1
ATOM 2264 O O . LEU A 1 297 ? 7.177 8.689 -7.670 1.00 97.88 297 LEU A O 1
ATOM 2268 N N . PRO A 1 298 ? 8.836 8.819 -6.150 1.00 96.75 298 PRO A N 1
ATOM 2269 C CA . PRO A 1 298 ? 9.328 10.092 -6.653 1.00 96.75 298 PRO A CA 1
ATOM 2270 C C . PRO A 1 298 ? 9.798 9.980 -8.106 1.00 96.75 298 PRO A C 1
ATOM 2272 O O . PRO A 1 298 ? 10.133 8.904 -8.608 1.00 96.75 298 PRO A O 1
ATOM 2275 N N . SER A 1 299 ? 9.780 11.111 -8.803 1.00 95.38 299 SER A N 1
ATOM 2276 C CA . SER A 1 299 ? 10.205 11.181 -10.198 1.00 95.38 299 SER A CA 1
ATOM 2277 C C . SER A 1 299 ? 11.696 10.888 -10.336 1.00 95.38 299 SER A C 1
ATOM 2279 O O . SER A 1 299 ? 12.495 11.241 -9.471 1.00 95.38 299 SER A O 1
ATOM 2281 N N . GLN A 1 300 ? 12.056 10.236 -11.442 1.00 93.88 300 GLN A N 1
ATOM 2282 C CA . GLN A 1 300 ? 13.413 9.787 -11.759 1.00 93.88 300 GLN A CA 1
ATOM 2283 C C . GLN A 1 300 ? 14.020 8.795 -10.760 1.00 93.88 300 GLN A C 1
ATOM 2285 O O . GLN A 1 300 ? 15.201 8.501 -10.888 1.00 93.88 300 GLN A O 1
ATOM 2290 N N . ASP A 1 301 ? 13.268 8.248 -9.799 1.00 94.75 301 ASP A N 1
ATOM 2291 C CA . ASP A 1 301 ? 13.773 7.282 -8.819 1.00 94.75 301 ASP A CA 1
ATOM 2292 C C . ASP A 1 301 ? 13.394 5.842 -9.193 1.00 94.75 301 ASP A C 1
ATOM 2294 O O . ASP A 1 301 ? 12.295 5.354 -8.924 1.00 94.75 301 ASP A O 1
ATOM 2298 N N . TRP A 1 302 ? 14.334 5.132 -9.812 1.00 94.00 302 TRP A N 1
ATOM 2299 C CA . TRP A 1 302 ? 14.109 3.769 -10.288 1.00 94.00 302 TRP A CA 1
ATOM 2300 C C . TRP A 1 302 ? 13.990 2.739 -9.160 1.00 94.00 302 TRP A C 1
ATOM 2302 O O . TRP A 1 302 ? 13.214 1.792 -9.290 1.00 94.00 302 TRP A O 1
ATOM 2312 N N . LYS A 1 303 ? 14.691 2.915 -8.026 1.00 94.69 303 LYS A N 1
ATOM 2313 C CA . LYS A 1 303 ? 14.558 1.980 -6.886 1.00 94.69 303 LYS A CA 1
ATOM 2314 C C . LYS A 1 303 ? 13.174 2.081 -6.249 1.00 94.69 303 LYS A C 1
ATOM 2316 O O . LYS A 1 303 ? 12.648 1.072 -5.775 1.00 94.69 303 LYS A O 1
ATOM 2321 N N . ALA A 1 304 ? 12.558 3.263 -6.288 1.00 96.31 304 ALA A N 1
ATOM 2322 C CA . ALA A 1 304 ? 11.224 3.484 -5.751 1.00 96.31 304 ALA A CA 1
ATOM 2323 C C . ALA A 1 304 ? 10.152 2.651 -6.469 1.00 96.31 304 ALA A C 1
ATOM 2325 O O . ALA A 1 304 ? 9.138 2.322 -5.860 1.00 96.31 304 ALA A O 1
ATOM 2326 N N . LEU A 1 305 ? 10.391 2.203 -7.710 1.00 96.62 305 LEU A N 1
ATOM 2327 C CA . LEU A 1 305 ? 9.484 1.291 -8.422 1.00 96.62 305 LEU A CA 1
ATOM 2328 C C . LEU A 1 305 ? 9.286 -0.053 -7.696 1.00 96.62 305 LEU A C 1
ATOM 2330 O O . LEU A 1 305 ? 8.287 -0.729 -7.927 1.00 96.62 305 LEU A O 1
ATOM 2334 N N . THR A 1 306 ? 10.158 -0.413 -6.747 1.00 97.00 306 THR A N 1
ATOM 2335 C CA . THR A 1 306 ? 9.948 -1.549 -5.824 1.00 97.00 306 THR A CA 1
ATOM 2336 C C . THR A 1 306 ? 8.689 -1.370 -4.956 1.00 97.00 306 THR A C 1
ATOM 2338 O O . THR A 1 306 ? 8.129 -2.339 -4.447 1.00 97.00 306 THR A O 1
ATOM 2341 N N . ASN A 1 307 ? 8.217 -0.134 -4.770 1.00 98.06 307 ASN A N 1
ATOM 2342 C CA . ASN A 1 307 ? 6.996 0.190 -4.027 1.00 98.06 307 ASN A CA 1
ATOM 2343 C C . ASN A 1 307 ? 5.729 0.114 -4.886 1.00 98.06 307 ASN A C 1
ATOM 2345 O O . ASN A 1 307 ? 4.632 0.123 -4.331 1.00 98.06 307 ASN A O 1
ATOM 2349 N N . LEU A 1 308 ? 5.859 0.038 -6.215 1.00 98.19 308 LEU A N 1
ATOM 2350 C CA . LEU A 1 308 ? 4.758 0.250 -7.155 1.00 98.19 308 LEU A CA 1
ATOM 2351 C C . LEU A 1 308 ? 3.556 -0.662 -6.892 1.00 98.19 308 LEU A C 1
ATOM 2353 O O . LEU A 1 308 ? 2.431 -0.171 -6.81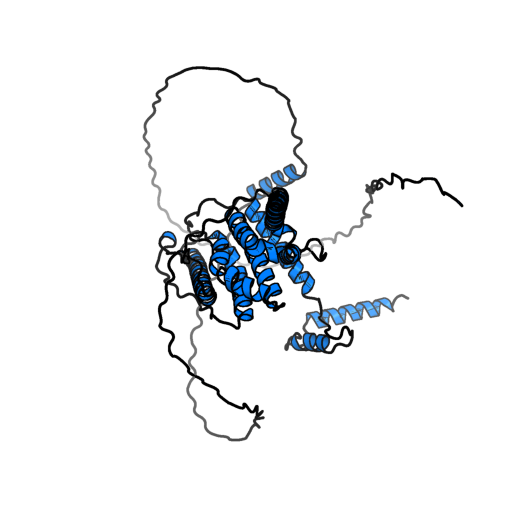9 1.00 98.19 308 LEU A O 1
ATOM 2357 N N . ASN A 1 309 ? 3.785 -1.964 -6.706 1.00 97.75 309 ASN A N 1
ATOM 2358 C CA . ASN A 1 309 ? 2.698 -2.917 -6.467 1.00 97.75 309 ASN A CA 1
ATOM 2359 C C . ASN A 1 309 ? 1.942 -2.579 -5.176 1.00 97.75 309 ASN A C 1
ATOM 2361 O O . ASN A 1 309 ? 0.725 -2.447 -5.190 1.00 97.75 309 ASN A O 1
ATOM 2365 N N . ALA A 1 310 ? 2.665 -2.327 -4.081 1.00 97.50 310 ALA A N 1
ATOM 2366 C CA . ALA A 1 310 ? 2.045 -1.974 -2.807 1.00 97.50 310 ALA A CA 1
ATOM 2367 C C . ALA A 1 310 ? 1.280 -0.640 -2.880 1.00 97.50 310 ALA A C 1
ATOM 2369 O O . ALA A 1 310 ? 0.185 -0.531 -2.337 1.00 97.50 310 ALA A O 1
ATOM 2370 N N . CYS A 1 311 ? 1.827 0.364 -3.570 1.00 98.62 311 CYS A N 1
ATOM 2371 C CA . CYS A 1 311 ? 1.146 1.634 -3.824 1.00 98.62 311 CYS A CA 1
ATOM 2372 C C . CYS A 1 311 ? -0.117 1.458 -4.683 1.00 98.62 311 CYS A C 1
ATOM 2374 O O . CYS A 1 311 ? -1.122 2.114 -4.421 1.00 98.62 311 CYS A O 1
ATOM 2376 N N . THR A 1 312 ? -0.081 0.561 -5.670 1.00 98.44 312 THR A N 1
ATOM 2377 C CA . THR A 1 312 ? -1.231 0.238 -6.526 1.00 98.44 312 THR A CA 1
ATOM 2378 C C . THR A 1 312 ? -2.341 -0.431 -5.721 1.00 98.44 312 THR A C 1
ATOM 2380 O O . THR A 1 312 ? -3.488 0.003 -5.805 1.00 98.44 312 THR A O 1
ATOM 2383 N N . ASP A 1 313 ? -2.003 -1.411 -4.880 1.00 97.94 313 ASP A N 1
ATOM 2384 C CA . ASP A 1 313 ? -2.963 -2.085 -3.997 1.00 97.94 313 ASP A CA 1
ATOM 2385 C C . ASP A 1 313 ? -3.622 -1.094 -3.020 1.00 97.94 313 ASP A C 1
ATOM 2387 O O . ASP A 1 313 ? -4.836 -1.126 -2.807 1.00 97.94 313 ASP A O 1
ATOM 2391 N N . ILE A 1 314 ? -2.826 -0.188 -2.436 1.00 98.25 314 ILE A N 1
ATOM 2392 C CA . ILE A 1 314 ? -3.309 0.874 -1.539 1.00 98.25 314 ILE A CA 1
ATOM 2393 C C . ILE A 1 314 ? -4.266 1.810 -2.279 1.00 98.25 314 ILE A C 1
ATOM 2395 O O . ILE A 1 314 ? -5.361 2.082 -1.790 1.00 98.25 314 ILE A O 1
ATOM 2399 N N . PHE A 1 315 ? -3.884 2.272 -3.471 1.00 98.50 315 PHE A N 1
ATOM 2400 C CA . PHE A 1 315 ? -4.733 3.127 -4.293 1.00 98.50 315 PHE A CA 1
ATOM 2401 C C . PHE A 1 315 ? -6.057 2.445 -4.638 1.00 98.50 315 PHE A C 1
ATOM 2403 O O . PHE A 1 315 ? -7.112 3.033 -4.419 1.00 98.50 315 PHE A O 1
ATOM 2410 N N . GLN A 1 316 ? -6.023 1.202 -5.127 1.00 98.19 316 GLN A N 1
ATOM 2411 C CA . GLN A 1 316 ? -7.226 0.446 -5.486 1.00 98.19 316 GLN A CA 1
ATOM 2412 C C . GLN A 1 316 ? -8.158 0.270 -4.292 1.00 98.19 316 GLN A C 1
ATOM 2414 O O . GLN A 1 316 ? -9.375 0.398 -4.431 1.00 98.19 316 GLN A O 1
ATOM 2419 N N . ARG A 1 317 ? -7.595 0.027 -3.108 1.00 97.94 317 ARG A N 1
ATOM 2420 C CA . ARG A 1 317 ? -8.369 -0.082 -1.879 1.00 97.94 317 ARG A CA 1
ATOM 2421 C C . ARG A 1 317 ? -9.030 1.239 -1.500 1.00 97.94 317 ARG A C 1
ATOM 2423 O O . ARG A 1 317 ? -10.242 1.256 -1.314 1.00 97.94 317 ARG A O 1
ATOM 2430 N N . CYS A 1 318 ? -8.276 2.337 -1.443 1.00 98.06 318 CYS A N 1
ATOM 2431 C CA . CYS A 1 318 ? -8.833 3.666 -1.177 1.00 98.06 318 CYS A CA 1
ATOM 2432 C C . CYS A 1 318 ? -9.898 4.051 -2.214 1.00 98.06 318 CYS A C 1
ATOM 2434 O O . CYS A 1 318 ? -10.953 4.558 -1.854 1.00 98.06 318 CYS A O 1
ATOM 2436 N N . ASN A 1 319 ? -9.657 3.756 -3.492 1.00 98.12 319 ASN A N 1
ATOM 2437 C CA . ASN A 1 319 ? -10.595 4.027 -4.576 1.00 98.12 319 ASN A CA 1
ATOM 2438 C C . ASN A 1 319 ? -11.885 3.212 -4.416 1.00 98.12 319 ASN A C 1
ATOM 2440 O O . ASN A 1 319 ? -12.972 3.758 -4.564 1.00 98.12 319 ASN A O 1
ATOM 2444 N N . SER A 1 320 ? -11.776 1.934 -4.041 1.00 97.88 320 SER A N 1
ATOM 2445 C CA . SER A 1 320 ? -12.931 1.065 -3.776 1.00 97.88 320 SER A CA 1
ATOM 2446 C C . SER A 1 320 ? -13.757 1.552 -2.585 1.00 97.88 320 SER A C 1
ATOM 2448 O O . SER A 1 320 ? -14.982 1.532 -2.655 1.00 97.88 320 SER A O 1
ATOM 2450 N N . LEU A 1 321 ? -13.108 2.043 -1.519 1.00 97.19 321 LEU A N 1
ATOM 2451 C CA . LEU A 1 321 ? -13.809 2.651 -0.379 1.00 97.19 321 LEU A CA 1
ATOM 2452 C C . LEU A 1 321 ? -14.646 3.859 -0.808 1.00 97.19 321 LEU A C 1
ATOM 2454 O O . LEU A 1 321 ? -15.735 4.054 -0.285 1.00 97.19 321 LEU A O 1
ATOM 2458 N N . MET A 1 322 ? -14.158 4.635 -1.778 1.00 97.19 322 MET A N 1
ATOM 2459 C CA . MET A 1 322 ? -14.855 5.809 -2.306 1.00 97.19 322 MET A CA 1
ATOM 2460 C C . MET A 1 322 ? -15.809 5.490 -3.471 1.00 97.19 322 MET A C 1
ATOM 2462 O O . MET A 1 322 ? -16.234 6.396 -4.183 1.00 97.19 322 MET A O 1
ATOM 2466 N N . GLY A 1 323 ? -16.145 4.215 -3.694 1.00 97.12 323 GLY A N 1
ATOM 2467 C CA . GLY A 1 323 ? -17.105 3.803 -4.724 1.00 97.12 323 GLY A CA 1
ATOM 2468 C C . GLY A 1 323 ? -16.513 3.554 -6.114 1.00 97.12 323 GLY A C 1
ATOM 2469 O O . GLY A 1 323 ? -17.265 3.471 -7.078 1.00 97.12 323 GLY A O 1
ATOM 2470 N N . GLY A 1 324 ? -15.192 3.409 -6.237 1.00 96.88 324 GLY A N 1
ATOM 2471 C CA . GLY A 1 324 ? -14.540 3.050 -7.500 1.00 96.88 324 GLY A CA 1
ATOM 2472 C C . GLY A 1 324 ? -14.503 4.198 -8.508 1.00 96.88 324 GLY A C 1
ATOM 2473 O O . GLY A 1 324 ? -14.811 4.006 -9.677 1.00 96.88 324 GLY A O 1
ATOM 2474 N N . ILE A 1 325 ? -14.128 5.391 -8.048 1.00 96.44 325 ILE A N 1
ATOM 2475 C CA . ILE A 1 325 ? -14.200 6.646 -8.810 1.00 96.44 325 ILE A CA 1
ATOM 2476 C C . ILE A 1 325 ? -13.371 6.604 -10.099 1.00 96.44 325 ILE A C 1
ATOM 2478 O O . ILE A 1 325 ? -13.779 7.142 -11.126 1.00 96.44 325 ILE A O 1
ATOM 2482 N N . VAL A 1 326 ? -12.176 6.011 -10.032 1.00 97.25 326 VAL A N 1
ATOM 2483 C CA . VAL A 1 326 ? -11.218 6.012 -11.142 1.00 97.25 326 VAL A CA 1
ATOM 2484 C C . VAL A 1 326 ? -10.803 4.595 -11.502 1.00 97.25 326 VAL A C 1
ATOM 2486 O O . VAL A 1 326 ? -10.404 3.812 -10.641 1.00 97.25 326 VAL A O 1
ATOM 2489 N N . GLU A 1 327 ? -10.819 4.277 -12.791 1.00 96.06 327 GLU A N 1
ATOM 2490 C CA . GLU A 1 327 ? -10.302 3.012 -13.302 1.00 96.06 327 GLU A CA 1
ATOM 2491 C C . GLU A 1 327 ? -8.808 3.109 -13.629 1.00 96.06 327 GLU A C 1
ATOM 2493 O O . GLU A 1 327 ? -8.332 4.033 -14.302 1.00 96.06 327 GLU A O 1
ATOM 2498 N N . LEU A 1 328 ? -8.042 2.121 -13.161 1.00 94.81 328 LEU A N 1
ATOM 2499 C CA . LEU A 1 328 ? -6.625 2.021 -13.479 1.00 94.81 328 LEU A CA 1
ATOM 2500 C C . LEU A 1 328 ? -6.458 1.328 -14.835 1.00 94.81 328 LEU A C 1
ATOM 2502 O O . LEU A 1 328 ? -6.700 0.130 -14.972 1.00 94.81 328 LEU A O 1
ATOM 2506 N N . HIS A 1 329 ? -6.024 2.084 -15.835 1.00 94.06 329 HIS A N 1
ATOM 2507 C CA . HIS A 1 329 ? -5.784 1.570 -17.174 1.00 94.06 329 HIS A CA 1
ATOM 2508 C C . HIS A 1 329 ? -4.410 0.904 -17.259 1.00 94.06 329 HIS A C 1
ATOM 2510 O O . HIS A 1 329 ? -3.493 1.211 -16.494 1.00 94.06 329 HIS A O 1
ATOM 2516 N N . LYS A 1 330 ? -4.250 -0.018 -18.211 1.00 89.75 330 LYS A N 1
ATOM 2517 C CA . LYS A 1 330 ? -2.926 -0.563 -18.516 1.00 89.75 330 LYS A CA 1
ATOM 2518 C C . LYS A 1 330 ? -2.066 0.540 -19.143 1.00 89.75 330 LYS A C 1
ATOM 2520 O O . LYS A 1 330 ? -2.575 1.279 -19.984 1.00 89.75 330 LYS A O 1
ATOM 2525 N N . PRO A 1 331 ? -0.785 0.653 -18.764 1.00 85.44 331 PRO A N 1
ATOM 2526 C CA . PRO A 1 331 ? 0.094 1.659 -19.338 1.00 85.44 331 PRO A CA 1
ATOM 2527 C C . PRO A 1 331 ? 0.272 1.434 -20.842 1.00 85.44 331 PRO A C 1
ATOM 2529 O O . PRO A 1 331 ? 0.596 0.327 -21.275 1.00 85.44 331 PRO A O 1
ATOM 2532 N N . THR A 1 332 ? 0.101 2.495 -21.628 1.00 84.94 332 THR A N 1
ATOM 2533 C CA . THR A 1 332 ? 0.506 2.521 -23.037 1.00 84.94 332 THR A CA 1
ATOM 2534 C C . THR A 1 332 ? 1.966 2.957 -23.101 1.00 84.94 332 THR A C 1
ATOM 2536 O O . THR A 1 332 ? 2.331 4.005 -22.572 1.00 84.94 332 THR A O 1
ATOM 2539 N N . MET A 1 333 ? 2.816 2.135 -23.710 1.00 81.50 333 MET A N 1
ATOM 2540 C CA . MET A 1 333 ? 4.266 2.328 -23.745 1.00 81.50 333 MET A CA 1
ATOM 2541 C C . MET A 1 333 ? 4.753 2.569 -25.171 1.00 81.50 333 MET A C 1
ATOM 2543 O O . MET A 1 333 ? 4.450 1.778 -26.061 1.00 81.50 333 MET A O 1
ATOM 2547 N N . ASP A 1 334 ? 5.567 3.608 -25.361 1.00 81.94 334 ASP A N 1
ATOM 2548 C CA . ASP A 1 334 ? 6.437 3.730 -26.532 1.00 81.94 334 ASP A CA 1
ATOM 2549 C C . ASP A 1 334 ? 7.771 3.028 -26.228 1.00 81.94 334 ASP A C 1
ATOM 2551 O O . ASP A 1 334 ? 8.540 3.444 -25.355 1.00 81.94 334 ASP A O 1
ATOM 2555 N N . SER A 1 335 ? 8.022 1.913 -26.911 1.00 80.94 335 SER A N 1
ATOM 2556 C CA . SER A 1 335 ? 9.193 1.062 -26.690 1.00 80.94 335 SER A CA 1
ATOM 2557 C C . SER A 1 335 ? 10.498 1.623 -27.256 1.00 80.94 335 SER A C 1
ATOM 2559 O O . SER A 1 335 ? 11.555 1.066 -26.968 1.00 80.94 335 SER A O 1
ATOM 2561 N N . HIS A 1 336 ? 10.460 2.686 -28.064 1.00 84.81 336 HIS A N 1
ATOM 2562 C CA . HIS A 1 336 ? 11.632 3.135 -28.823 1.00 84.81 336 HIS A CA 1
ATOM 2563 C C . HIS A 1 336 ? 12.484 4.199 -28.117 1.00 84.81 336 HIS A C 1
ATOM 2565 O O . HIS A 1 336 ? 13.615 4.454 -28.534 1.00 84.81 336 HIS A O 1
ATOM 2571 N N . LEU A 1 337 ? 11.977 4.817 -27.049 1.00 85.62 337 LEU A N 1
ATOM 2572 C CA . LEU A 1 337 ? 12.679 5.887 -26.339 1.00 85.62 337 LEU A CA 1
ATOM 2573 C C . LEU A 1 337 ? 13.741 5.340 -25.365 1.00 85.62 337 LEU A C 1
ATOM 2575 O O . LEU A 1 337 ? 13.434 4.449 -24.583 1.00 85.62 337 LEU A O 1
ATOM 2579 N N . PRO A 1 338 ? 14.970 5.884 -25.345 1.00 85.50 338 PRO A N 1
ATOM 2580 C CA . PRO A 1 338 ? 15.968 5.586 -24.312 1.00 85.50 338 PRO A CA 1
ATOM 2581 C C . PRO A 1 338 ? 15.511 5.947 -22.883 1.00 85.50 338 PRO A C 1
ATOM 2583 O O . PRO A 1 338 ? 14.792 6.931 -22.695 1.00 85.50 338 PRO A O 1
ATOM 2586 N N . LEU A 1 339 ? 15.978 5.196 -21.870 1.00 85.94 339 LEU A N 1
ATOM 2587 C CA . LEU A 1 339 ? 15.595 5.354 -20.449 1.00 85.94 339 LEU A CA 1
ATOM 2588 C C . LEU A 1 339 ? 15.814 6.769 -19.893 1.00 85.94 339 LEU A C 1
ATOM 2590 O O . LEU A 1 339 ? 15.011 7.250 -19.096 1.00 85.94 339 LEU A O 1
ATOM 2594 N N . ASP A 1 340 ? 16.901 7.423 -20.294 1.00 85.62 340 ASP A N 1
ATOM 2595 C CA . ASP A 1 340 ? 17.309 8.765 -19.867 1.00 85.62 340 ASP A CA 1
ATOM 2596 C C . ASP A 1 340 ? 16.416 9.876 -20.434 1.00 85.62 340 ASP A C 1
ATOM 2598 O O . ASP A 1 340 ? 16.326 10.956 -19.853 1.00 85.62 340 ASP A O 1
ATOM 2602 N N . LYS A 1 341 ? 15.719 9.603 -21.540 1.00 89.06 341 LYS A N 1
ATOM 2603 C CA . LYS A 1 341 ? 14.824 10.556 -22.211 1.00 89.06 341 LYS A CA 1
ATOM 2604 C C . LYS A 1 341 ? 13.363 10.391 -21.812 1.00 89.06 341 LYS A C 1
ATOM 2606 O O . LYS A 1 341 ? 12.516 11.167 -22.254 1.00 89.06 341 LYS A O 1
ATOM 2611 N N . LEU A 1 342 ? 13.048 9.391 -20.991 1.00 90.44 342 LEU A N 1
ATOM 2612 C CA . LEU A 1 342 ? 11.684 9.167 -20.538 1.00 90.44 342 LEU A CA 1
ATOM 2613 C C . LEU A 1 342 ? 11.260 10.288 -19.589 1.00 90.44 342 LEU A C 1
ATOM 2615 O O . LEU A 1 342 ? 11.827 10.460 -18.513 1.00 90.44 342 LEU A O 1
ATOM 2619 N N . GLN A 1 343 ? 10.207 11.014 -19.956 1.00 94.00 343 GLN A N 1
ATOM 2620 C CA . GLN A 1 343 ? 9.580 11.982 -19.063 1.00 94.00 343 GLN A CA 1
ATOM 2621 C C . GLN A 1 343 ? 8.784 11.249 -17.981 1.00 94.00 343 GLN A C 1
ATOM 2623 O O . GLN A 1 343 ? 8.026 10.323 -18.279 1.00 94.00 343 GLN A O 1
ATOM 2628 N N . TRP A 1 344 ? 8.982 11.642 -16.724 1.00 95.25 344 TRP A N 1
ATOM 2629 C CA . TRP A 1 344 ? 8.259 11.097 -15.576 1.00 95.25 344 TRP A CA 1
ATOM 2630 C C . TRP A 1 344 ? 7.098 12.016 -15.238 1.00 95.25 344 TRP A C 1
ATOM 2632 O O . TRP A 1 344 ? 7.294 13.217 -15.035 1.00 95.25 344 TRP A O 1
ATOM 2642 N N . TYR A 1 345 ? 5.901 11.447 -15.134 1.00 96.81 345 TYR A N 1
ATOM 2643 C CA . TYR A 1 345 ? 4.746 12.214 -14.695 1.00 96.81 345 TYR A CA 1
ATOM 2644 C C . TYR A 1 345 ? 4.951 12.670 -13.247 1.00 96.81 345 TYR A C 1
ATOM 2646 O O . TYR A 1 345 ? 5.324 11.873 -12.377 1.00 96.81 345 TYR A O 1
ATOM 2654 N N . THR A 1 346 ? 4.703 13.954 -13.003 1.00 96.69 346 THR A N 1
ATOM 2655 C CA . THR A 1 346 ? 4.708 14.561 -11.672 1.00 96.69 346 THR A CA 1
ATOM 2656 C C . THR A 1 346 ? 3.380 15.302 -11.513 1.00 96.69 346 THR A C 1
ATOM 2658 O O . THR A 1 346 ? 3.105 16.194 -12.318 1.00 96.69 346 THR A O 1
ATOM 2661 N N . PRO A 1 347 ? 2.531 14.919 -10.541 1.00 94.06 347 PRO A N 1
ATOM 2662 C CA . PRO A 1 347 ? 1.319 15.663 -10.215 1.00 94.06 347 PRO A CA 1
ATOM 2663 C C . PRO A 1 347 ? 1.616 17.145 -9.949 1.00 94.06 347 PRO A C 1
ATOM 2665 O O . PRO A 1 347 ? 2.712 17.492 -9.513 1.00 94.06 347 PRO A O 1
ATOM 2668 N N . SER A 1 348 ? 0.631 18.013 -10.187 1.00 91.50 348 SER A N 1
ATOM 2669 C CA . SER A 1 348 ? 0.740 19.433 -9.831 1.00 91.50 348 SER A CA 1
ATOM 2670 C C . SER A 1 348 ? 0.973 19.596 -8.324 1.00 91.50 348 SER A C 1
ATOM 2672 O O . SER A 1 348 ? 0.368 18.882 -7.527 1.00 91.50 348 SER A O 1
ATOM 2674 N N . GLU A 1 349 ? 1.822 20.555 -7.942 1.00 85.44 349 GLU A N 1
ATOM 2675 C CA . GLU A 1 349 ? 2.116 20.870 -6.536 1.00 85.44 349 GLU A CA 1
ATOM 2676 C C . GLU A 1 349 ? 0.897 21.413 -5.782 1.00 85.44 349 GLU A C 1
ATOM 2678 O O . GLU A 1 349 ? 0.844 21.345 -4.555 1.00 85.44 349 GLU A O 1
ATOM 2683 N N . HIS A 1 350 ? -0.098 21.940 -6.500 1.00 84.38 350 HIS A N 1
ATOM 2684 C CA . HIS A 1 350 ? -1.292 22.478 -5.874 1.00 84.38 350 HIS A CA 1
ATOM 2685 C C . HIS A 1 350 ? -2.260 21.343 -5.497 1.00 84.38 350 HIS A C 1
ATOM 2687 O O . HIS A 1 350 ? -2.699 20.583 -6.382 1.00 84.38 350 HIS A O 1
ATOM 2693 N N . PRO A 1 351 ? -2.611 21.212 -4.200 1.00 77.44 351 PRO A N 1
ATOM 2694 C CA . PRO A 1 351 ? -3.619 20.254 -3.773 1.00 77.44 351 PRO A CA 1
ATOM 2695 C C . PRO A 1 351 ? -4.925 20.587 -4.489 1.00 77.44 351 PRO A C 1
ATOM 2697 O O . PRO A 1 351 ? -5.318 21.754 -4.571 1.00 77.44 351 PRO A O 1
ATOM 2700 N N . SER A 1 352 ? -5.570 19.569 -5.059 1.00 83.31 352 SER A N 1
ATOM 2701 C CA . SER A 1 352 ? -6.897 19.786 -5.620 1.00 83.31 352 SER A CA 1
ATOM 2702 C C . SER A 1 352 ? -7.864 20.093 -4.482 1.00 83.31 352 SER A C 1
ATOM 2704 O O . SER A 1 352 ? -7.736 19.563 -3.382 1.00 83.31 352 SER A O 1
ATOM 2706 N N . ILE A 1 353 ? -8.858 20.932 -4.750 1.00 88.25 353 ILE A N 1
ATOM 2707 C CA . ILE A 1 353 ? -9.986 21.126 -3.833 1.00 88.25 353 ILE A CA 1
ATOM 2708 C C . ILE A 1 353 ? -10.850 19.850 -3.797 1.00 88.25 353 ILE A C 1
ATOM 2710 O O . ILE A 1 353 ? -11.507 19.560 -2.798 1.00 88.25 353 ILE A O 1
ATOM 2714 N N . HIS A 1 354 ? -10.829 19.059 -4.874 1.00 94.44 354 HIS A N 1
ATOM 2715 C CA . HIS A 1 354 ? -11.654 17.874 -5.049 1.00 94.44 354 HIS A CA 1
ATOM 2716 C C . HIS A 1 354 ? -10.797 16.612 -5.088 1.00 94.44 354 HIS A C 1
ATOM 2718 O O . HIS A 1 354 ? -10.003 16.402 -6.003 1.00 94.44 354 HIS A O 1
ATOM 2724 N N . TYR A 1 355 ? -11.031 15.697 -4.144 1.00 96.44 355 TYR A N 1
ATOM 2725 C CA . TYR A 1 355 ? -10.298 14.431 -4.102 1.00 96.44 355 TYR A CA 1
ATOM 2726 C C . TYR A 1 355 ? -10.400 13.625 -5.405 1.00 96.44 355 TYR A C 1
ATOM 2728 O O . TYR A 1 355 ? -9.471 12.896 -5.732 1.00 96.44 355 TYR A O 1
ATOM 2736 N N . HIS A 1 356 ? -11.485 13.771 -6.175 1.00 96.75 356 HIS A N 1
ATOM 2737 C CA . HIS A 1 356 ? -11.660 13.113 -7.472 1.00 96.75 356 HIS A CA 1
ATOM 2738 C C . HIS A 1 356 ? -10.487 13.387 -8.426 1.00 96.75 356 HIS A C 1
ATOM 2740 O O . HIS A 1 356 ? -9.943 12.463 -9.030 1.00 96.75 356 HIS A O 1
ATOM 2746 N N . GLU A 1 357 ? -10.054 14.645 -8.526 1.00 96.69 357 GLU A N 1
ATOM 2747 C CA . GLU A 1 357 ? -8.907 15.018 -9.355 1.00 96.69 357 GLU A CA 1
ATOM 2748 C C . GLU A 1 357 ? -7.618 14.403 -8.805 1.00 96.69 357 GLU A C 1
ATOM 2750 O O . GLU A 1 357 ? -6.817 13.866 -9.567 1.00 96.69 357 GLU A O 1
ATOM 2755 N N . SER A 1 358 ? -7.436 14.389 -7.482 1.00 96.94 358 SER A N 1
ATOM 2756 C CA . SER A 1 358 ? -6.285 13.735 -6.851 1.00 96.94 358 SER A CA 1
ATOM 2757 C C . SER A 1 358 ? -6.260 12.226 -7.119 1.00 96.94 358 SER A C 1
ATOM 2759 O O . SER A 1 358 ? -5.194 11.679 -7.387 1.00 96.94 358 SER A O 1
ATOM 2761 N N . PHE A 1 359 ? -7.410 11.544 -7.157 1.00 97.81 359 PHE A N 1
ATOM 2762 C CA . PHE A 1 359 ? -7.491 10.140 -7.580 1.00 97.81 359 PHE A CA 1
ATOM 2763 C C . PHE A 1 359 ? -7.115 9.953 -9.058 1.00 97.81 359 PHE A C 1
ATOM 2765 O O . PHE A 1 359 ? -6.411 9.000 -9.390 1.00 97.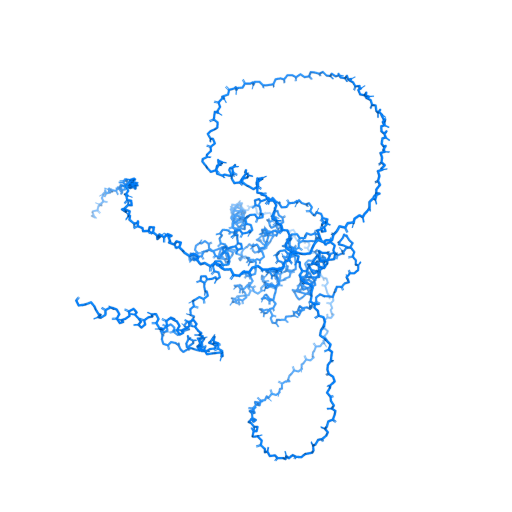81 359 PHE A O 1
ATOM 2772 N N . GLN A 1 360 ? -7.516 10.864 -9.947 1.00 97.38 360 GLN A N 1
ATOM 2773 C CA . GLN A 1 360 ? -7.120 10.820 -11.361 1.00 97.38 360 GLN A CA 1
ATOM 2774 C C . GLN A 1 360 ? -5.614 11.055 -11.547 1.00 97.38 360 GLN A C 1
ATOM 2776 O O . GLN A 1 360 ? -4.953 10.326 -12.296 1.00 97.38 360 GLN A O 1
ATOM 2781 N N . ARG A 1 361 ? -5.042 12.033 -10.835 1.00 97.06 361 ARG A N 1
ATOM 2782 C CA . ARG A 1 361 ? -3.595 12.304 -10.833 1.00 97.06 361 ARG A CA 1
ATOM 2783 C C . ARG A 1 361 ? -2.816 11.127 -10.247 1.00 97.06 361 ARG A C 1
ATOM 2785 O O . ARG A 1 361 ? -1.814 10.714 -10.826 1.00 97.06 361 ARG A O 1
ATOM 2792 N N . ALA A 1 362 ? -3.308 10.522 -9.166 1.00 97.81 362 ALA A N 1
ATOM 2793 C CA . ALA A 1 362 ? -2.747 9.307 -8.579 1.00 97.81 362 ALA A CA 1
ATOM 2794 C C . ALA A 1 362 ? -2.788 8.115 -9.549 1.00 97.81 362 ALA A C 1
ATOM 2796 O O . ALA A 1 362 ? -1.788 7.414 -9.702 1.00 97.81 362 ALA A O 1
ATOM 2797 N N . ALA A 1 363 ? -3.905 7.902 -10.250 1.00 98.06 363 ALA A N 1
ATOM 2798 C CA . ALA A 1 363 ? -4.015 6.857 -11.264 1.00 98.06 363 ALA A CA 1
ATOM 2799 C C . ALA A 1 363 ? -3.018 7.081 -12.410 1.00 98.06 363 ALA A C 1
ATOM 2801 O O . ALA A 1 363 ? -2.312 6.151 -12.798 1.00 98.06 363 ALA A O 1
ATOM 2802 N N . THR A 1 364 ? -2.906 8.320 -12.898 1.00 96.88 364 THR A N 1
ATOM 2803 C CA . THR A 1 364 ? -1.950 8.710 -13.949 1.00 96.88 364 THR A CA 1
ATOM 2804 C C . THR A 1 364 ? -0.506 8.483 -13.496 1.00 96.88 364 THR A C 1
ATOM 2806 O O . THR A 1 364 ? 0.300 7.926 -14.238 1.00 96.88 364 THR A O 1
ATOM 2809 N N . LEU A 1 365 ? -0.188 8.835 -12.246 1.00 97.69 365 LEU A N 1
ATOM 2810 C CA . LEU A 1 365 ? 1.105 8.565 -11.623 1.00 97.69 365 LEU A CA 1
ATOM 2811 C C . LEU A 1 365 ? 1.420 7.065 -11.604 1.00 97.69 365 LEU A C 1
ATOM 2813 O O . LEU A 1 365 ? 2.493 6.665 -12.048 1.00 97.69 365 LEU A O 1
ATOM 2817 N N . LEU A 1 366 ? 0.504 6.224 -11.122 1.00 98.00 366 LEU A N 1
ATOM 2818 C CA . LEU A 1 366 ? 0.728 4.776 -11.045 1.00 98.00 366 LEU A CA 1
ATOM 2819 C C . LEU A 1 366 ? 0.878 4.141 -12.431 1.00 98.00 366 LEU A C 1
ATOM 2821 O O . LEU A 1 366 ? 1.745 3.288 -12.618 1.00 98.00 366 LEU A O 1
ATOM 2825 N N . GLN A 1 367 ? 0.086 4.588 -13.408 1.00 97.19 367 GLN A N 1
ATOM 2826 C CA . GLN A 1 367 ? 0.210 4.163 -14.802 1.00 97.19 367 GLN A CA 1
ATOM 2827 C C . GLN A 1 367 ? 1.575 4.542 -15.376 1.00 97.19 367 GLN A C 1
ATOM 2829 O O . GLN A 1 367 ? 2.251 3.684 -15.941 1.00 97.19 367 GLN A O 1
ATOM 2834 N N . ASP A 1 368 ? 2.029 5.781 -15.169 1.00 96.50 368 ASP A N 1
ATOM 2835 C CA . ASP A 1 368 ? 3.361 6.212 -15.593 1.00 96.50 368 ASP A CA 1
ATOM 2836 C C . ASP A 1 368 ? 4.456 5.338 -14.967 1.00 96.50 368 ASP A C 1
ATOM 2838 O O . ASP A 1 368 ? 5.298 4.800 -15.684 1.00 96.50 368 ASP A O 1
ATOM 2842 N N . ARG A 1 369 ? 4.421 5.107 -13.649 1.00 97.31 369 ARG A N 1
ATOM 2843 C CA . ARG A 1 369 ? 5.414 4.258 -12.966 1.00 97.31 369 ARG A CA 1
ATOM 2844 C C . ARG A 1 369 ? 5.375 2.804 -13.447 1.00 97.31 369 ARG A C 1
ATOM 2846 O O . ARG A 1 369 ? 6.435 2.197 -13.606 1.00 97.31 369 ARG A O 1
ATOM 2853 N N . GLY A 1 370 ? 4.190 2.265 -13.736 1.00 97.00 370 GLY A N 1
ATOM 2854 C CA . GLY A 1 370 ? 4.026 0.950 -14.364 1.00 97.00 370 GLY A CA 1
ATOM 2855 C C . GLY A 1 370 ? 4.643 0.884 -15.755 1.00 97.00 370 GLY A C 1
ATOM 2856 O O . GLY A 1 370 ? 5.370 -0.062 -16.060 1.00 97.00 370 GLY A O 1
ATOM 2857 N N . ALA A 1 371 ? 4.444 1.925 -16.561 1.00 95.19 371 ALA A N 1
ATOM 2858 C CA . ALA A 1 371 ? 5.083 2.070 -17.860 1.00 95.19 371 ALA A CA 1
ATOM 2859 C C . ALA A 1 371 ? 6.617 2.071 -17.707 1.00 95.19 371 ALA A C 1
ATOM 2861 O O . ALA A 1 371 ? 7.310 1.281 -18.341 1.00 95.19 371 ALA A O 1
ATOM 2862 N N . LYS A 1 372 ? 7.172 2.886 -16.798 1.00 95.06 372 LYS A N 1
ATOM 2863 C CA . LYS A 1 372 ? 8.626 2.941 -16.550 1.00 95.06 372 LYS A CA 1
ATOM 2864 C C . LYS A 1 372 ? 9.196 1.585 -16.129 1.00 95.06 372 LYS A C 1
ATOM 2866 O O . LYS A 1 372 ? 10.224 1.170 -16.658 1.00 95.06 372 LYS A O 1
ATOM 2871 N N . GLN A 1 373 ? 8.519 0.871 -15.230 1.00 95.31 373 GLN A N 1
ATOM 2872 C CA . GLN A 1 373 ? 8.943 -0.463 -14.802 1.00 95.31 373 GLN A CA 1
ATOM 2873 C C . GLN A 1 373 ? 8.994 -1.449 -15.982 1.00 95.31 373 GLN A C 1
ATOM 2875 O O . GLN A 1 373 ? 9.990 -2.153 -16.156 1.00 95.31 373 GLN A O 1
ATOM 2880 N N . GLN A 1 374 ? 7.958 -1.471 -16.825 1.00 94.75 374 GLN A N 1
ATOM 2881 C CA . GLN A 1 374 ? 7.930 -2.312 -18.025 1.00 94.75 374 GLN A CA 1
ATOM 2882 C C . GLN A 1 374 ? 9.043 -1.940 -19.008 1.00 94.75 374 GLN A C 1
ATOM 2884 O O . GLN A 1 374 ? 9.732 -2.827 -19.514 1.00 94.75 374 GLN A O 1
ATOM 2889 N N . HIS A 1 375 ? 9.274 -0.643 -19.220 1.00 93.38 375 HIS A N 1
ATOM 2890 C CA . HIS A 1 375 ? 10.351 -0.159 -20.075 1.00 93.38 375 HIS A CA 1
ATOM 2891 C C . HIS A 1 375 ? 11.723 -0.641 -19.588 1.00 93.38 375 HIS A C 1
ATOM 2893 O O . HIS A 1 375 ? 12.529 -1.126 -20.379 1.00 93.38 375 HIS A O 1
ATOM 2899 N N . MET A 1 376 ? 11.980 -0.566 -18.278 1.00 92.94 376 MET A N 1
ATOM 2900 C CA . MET A 1 376 ? 13.221 -1.055 -17.674 1.00 92.94 376 MET A CA 1
ATOM 2901 C C . MET A 1 376 ? 13.426 -2.553 -17.930 1.00 92.94 376 MET A C 1
ATOM 2903 O O . MET A 1 376 ? 14.526 -2.964 -18.299 1.00 92.94 376 MET A O 1
ATOM 2907 N N . PHE A 1 377 ? 12.375 -3.369 -17.801 1.00 93.69 377 PHE A N 1
ATOM 2908 C CA . PHE A 1 377 ? 12.455 -4.799 -18.113 1.00 93.69 377 PHE A CA 1
ATOM 2909 C C . PHE A 1 377 ? 12.706 -5.069 -19.598 1.00 93.69 377 PHE A C 1
ATOM 2911 O O . PHE A 1 377 ? 13.483 -5.963 -19.931 1.00 93.69 377 PHE A O 1
ATOM 2918 N N . MET A 1 378 ? 12.083 -4.302 -20.495 1.00 92.88 378 MET A N 1
ATOM 2919 C CA . MET A 1 378 ? 12.310 -4.431 -21.935 1.00 92.88 378 MET A CA 1
ATOM 2920 C C . MET A 1 378 ? 13.748 -4.076 -22.316 1.00 92.88 378 MET A C 1
ATOM 2922 O O . MET A 1 378 ? 14.389 -4.839 -23.034 1.00 92.88 378 MET A O 1
ATOM 2926 N N . GLN A 1 379 ? 14.275 -2.971 -21.792 1.00 91.31 379 GLN A N 1
ATOM 2927 C CA . GLN A 1 379 ? 15.663 -2.557 -22.008 1.00 91.31 379 GLN A CA 1
ATOM 2928 C C . GLN A 1 379 ? 16.640 -3.609 -21.477 1.00 91.31 379 GLN A C 1
ATOM 2930 O O . GLN A 1 379 ? 17.548 -4.018 -22.195 1.00 91.31 379 GLN A O 1
ATOM 2935 N N . PHE A 1 380 ? 16.389 -4.144 -20.276 1.00 92.56 380 PHE A N 1
ATOM 2936 C CA . PHE A 1 380 ? 17.196 -5.233 -19.726 1.00 92.56 380 PHE A CA 1
ATOM 2937 C C . PHE A 1 380 ? 17.167 -6.489 -20.606 1.00 92.56 380 PHE A C 1
ATOM 2939 O O . PHE A 1 380 ? 18.194 -7.123 -20.831 1.00 92.56 380 PHE A O 1
ATOM 2946 N N . LYS A 1 381 ? 15.999 -6.838 -21.154 1.00 93.81 381 LYS A N 1
ATOM 2947 C CA . LYS A 1 381 ? 15.853 -7.982 -22.059 1.00 93.81 381 LYS A CA 1
ATOM 2948 C C . LYS A 1 381 ? 16.604 -7.787 -23.382 1.00 93.81 381 LYS A C 1
ATOM 2950 O O . LYS A 1 381 ? 17.121 -8.761 -23.918 1.00 93.81 381 LYS A O 1
ATOM 2955 N N . LEU A 1 382 ? 16.624 -6.566 -23.91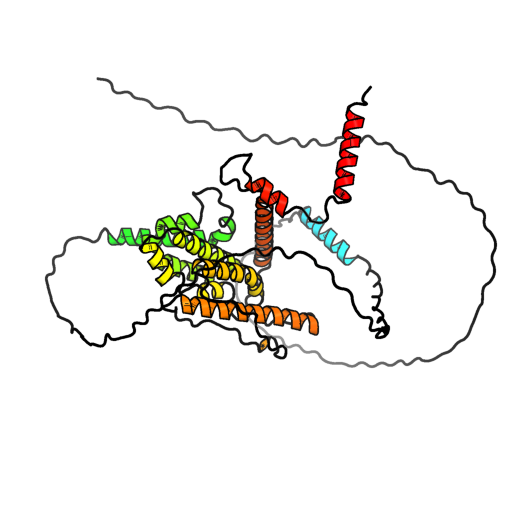8 1.00 92.75 382 LEU A N 1
ATOM 2956 C CA . LEU A 1 382 ? 17.234 -6.256 -25.215 1.00 92.75 382 LEU A CA 1
ATOM 2957 C C . LEU A 1 382 ? 18.751 -6.048 -25.130 1.00 92.75 382 LEU A C 1
ATOM 2959 O O . LEU A 1 382 ? 19.472 -6.499 -26.015 1.00 92.75 382 LEU A O 1
ATOM 2963 N N . PHE A 1 383 ? 19.230 -5.384 -24.078 1.00 91.94 383 PHE A N 1
ATOM 2964 C CA . PHE A 1 383 ? 20.617 -4.917 -23.977 1.00 91.94 383 PHE A CA 1
ATOM 2965 C C . PHE A 1 383 ? 21.381 -5.491 -22.773 1.00 91.94 383 PHE A C 1
ATOM 2967 O O . PHE A 1 383 ? 22.577 -5.246 -22.632 1.00 91.94 383 PHE A O 1
ATOM 2974 N N . GLY A 1 384 ? 20.726 -6.264 -21.901 1.00 92.44 384 GLY A N 1
ATOM 2975 C CA . GLY A 1 384 ? 21.323 -6.765 -20.664 1.00 92.44 384 GLY A CA 1
ATOM 2976 C C . GLY A 1 384 ? 21.419 -5.681 -19.588 1.00 92.44 384 GLY A C 1
ATOM 2977 O O . GLY A 1 384 ? 20.495 -4.894 -19.389 1.00 92.44 384 GLY A O 1
ATOM 2978 N N . LEU A 1 385 ? 22.531 -5.639 -18.850 1.00 89.06 385 LEU A N 1
ATOM 2979 C CA . LEU A 1 385 ? 22.735 -4.654 -17.783 1.00 89.06 385 LEU A CA 1
ATOM 2980 C C . LEU A 1 385 ? 22.758 -3.228 -18.357 1.00 89.06 385 LEU A C 1
ATOM 2982 O O . LEU A 1 385 ? 23.745 -2.795 -18.943 1.00 89.06 385 LEU A O 1
ATOM 2986 N N . CYS A 1 386 ? 21.662 -2.495 -18.162 1.00 83.12 386 CYS A N 1
ATOM 2987 C CA . CYS A 1 386 ? 21.525 -1.114 -18.608 1.00 83.12 386 CYS A CA 1
ATOM 2988 C C . CYS A 1 386 ? 21.956 -0.151 -17.491 1.00 83.12 386 CYS A C 1
ATOM 2990 O O . CYS A 1 386 ? 21.472 -0.288 -16.361 1.00 83.12 386 CYS A O 1
ATOM 2992 N N . PRO A 1 387 ? 22.817 0.844 -17.771 1.00 81.88 387 PRO A N 1
ATOM 2993 C CA . PRO A 1 387 ? 23.114 1.891 -16.809 1.00 81.88 387 PRO A CA 1
ATOM 2994 C C . PRO A 1 387 ? 21.850 2.720 -16.589 1.00 81.88 387 PRO A C 1
ATOM 2996 O O . PRO A 1 387 ? 21.363 3.415 -17.478 1.00 81.88 387 PRO A O 1
ATOM 2999 N N . VAL A 1 388 ? 21.301 2.628 -15.387 1.00 83.75 388 VAL A N 1
ATOM 3000 C CA . VAL A 1 388 ? 20.193 3.477 -14.971 1.00 83.75 388 VAL A CA 1
ATOM 3001 C C . VAL A 1 388 ? 20.780 4.825 -14.553 1.00 83.75 388 VAL A C 1
ATOM 3003 O O . VAL A 1 388 ? 21.721 4.823 -13.752 1.00 83.75 388 VAL A O 1
ATOM 3006 N N . PRO A 1 389 ? 20.263 5.968 -15.044 1.00 78.94 389 PRO A N 1
ATOM 3007 C CA . PRO A 1 389 ? 20.637 7.276 -14.521 1.00 78.94 389 PRO A CA 1
ATOM 3008 C C . PRO A 1 389 ? 20.412 7.268 -13.009 1.00 78.94 389 PRO A C 1
ATOM 3010 O O . PRO A 1 389 ? 19.278 7.202 -12.535 1.00 78.94 389 PRO A O 1
ATOM 3013 N N . LEU A 1 390 ? 21.504 7.218 -12.247 1.00 66.38 390 LEU A N 1
ATOM 3014 C CA . LEU A 1 390 ? 21.439 7.063 -10.802 1.00 66.38 390 LEU A CA 1
ATOM 3015 C C . LEU A 1 390 ? 20.883 8.358 -10.213 1.00 66.38 390 LEU A C 1
ATOM 3017 O O . LEU A 1 390 ? 21.600 9.351 -10.091 1.00 66.38 390 LEU A O 1
ATOM 3021 N N . SER A 1 391 ? 19.619 8.332 -9.805 1.00 62.06 391 SER A N 1
ATOM 3022 C CA . SER A 1 391 ? 19.024 9.340 -8.932 1.00 62.06 391 SER A CA 1
ATOM 3023 C C . SER A 1 391 ? 19.823 9.328 -7.633 1.00 62.06 391 SER A C 1
ATOM 3025 O O . SER A 1 391 ? 19.792 8.374 -6.853 1.00 62.06 391 SER A O 1
ATOM 3027 N N . ARG A 1 392 ? 20.657 10.353 -7.440 1.00 65.81 392 ARG A N 1
ATOM 3028 C CA . ARG A 1 392 ? 21.400 10.529 -6.193 1.00 65.81 392 ARG A CA 1
ATOM 3029 C C . ARG A 1 392 ? 20.422 10.970 -5.097 1.00 65.81 392 ARG A C 1
ATOM 3031 O O . ARG A 1 392 ? 19.578 11.820 -5.373 1.00 65.81 392 ARG A O 1
ATOM 3038 N N . PRO A 1 393 ? 20.572 10.476 -3.857 1.00 74.94 393 PRO A N 1
ATOM 3039 C CA . PRO A 1 393 ? 21.614 9.564 -3.374 1.00 74.94 393 PRO A CA 1
ATOM 3040 C C . PRO A 1 393 ? 21.286 8.074 -3.588 1.00 74.94 393 PRO A C 1
ATOM 3042 O O . PRO A 1 393 ? 20.143 7.632 -3.456 1.00 74.94 393 PRO A O 1
ATOM 3045 N N . GLN A 1 394 ? 22.329 7.281 -3.861 1.00 83.31 394 GLN A N 1
ATOM 3046 C CA . GLN A 1 394 ? 22.226 5.821 -3.860 1.00 83.31 394 GLN A CA 1
ATOM 3047 C C . GLN A 1 394 ? 21.741 5.323 -2.492 1.00 83.31 394 GLN A C 1
ATOM 3049 O O . GLN A 1 394 ? 22.179 5.856 -1.468 1.00 83.31 394 GLN A O 1
ATOM 3054 N N . PRO A 1 395 ? 20.841 4.323 -2.452 1.00 86.31 395 PRO A N 1
ATOM 3055 C CA . PRO A 1 395 ? 20.412 3.745 -1.188 1.00 86.31 395 PRO A CA 1
ATOM 3056 C C . PRO A 1 395 ? 21.622 3.138 -0.476 1.00 86.31 395 PRO A C 1
ATOM 3058 O O . PRO A 1 395 ? 22.463 2.482 -1.094 1.00 86.31 395 PRO A O 1
ATOM 3061 N N . SER A 1 396 ? 21.709 3.338 0.836 1.00 93.12 396 SER A N 1
ATOM 3062 C CA . SER A 1 396 ? 22.727 2.650 1.624 1.00 93.12 396 SER A CA 1
ATOM 3063 C C . SER A 1 396 ? 22.454 1.141 1.617 1.00 93.12 396 SER A C 1
ATOM 3065 O O . SER A 1 396 ? 21.297 0.711 1.604 1.00 93.12 396 SER A O 1
ATOM 3067 N N . THR A 1 397 ? 23.499 0.316 1.701 1.00 94.75 397 THR A N 1
ATOM 3068 C CA . THR A 1 397 ? 23.343 -1.141 1.859 1.00 94.75 397 THR A CA 1
ATOM 3069 C C . THR A 1 397 ? 22.459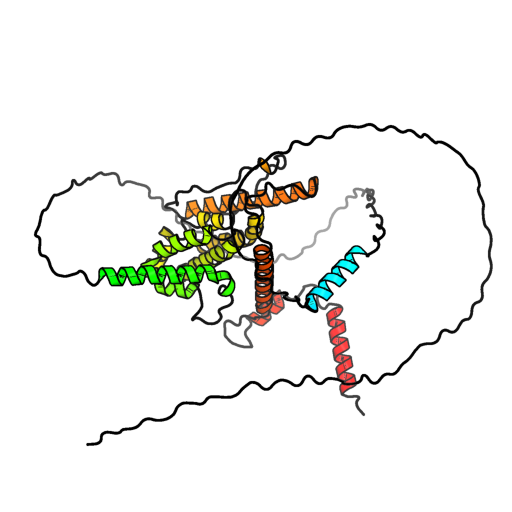 -1.483 3.062 1.00 94.75 397 THR A C 1
ATOM 3071 O O . THR A 1 397 ? 21.676 -2.428 3.009 1.00 94.75 397 THR A O 1
ATOM 3074 N N . GLN A 1 398 ? 22.529 -0.680 4.131 1.00 95.00 398 GLN A N 1
ATOM 3075 C CA . GLN A 1 398 ? 21.679 -0.838 5.311 1.00 95.00 398 GLN A CA 1
ATOM 3076 C C . GLN A 1 398 ? 20.196 -0.636 4.983 1.00 95.00 398 GLN A C 1
ATOM 3078 O O . GLN A 1 398 ? 19.379 -1.439 5.420 1.00 95.00 398 GLN A O 1
ATOM 3083 N N . THR A 1 399 ? 19.850 0.371 4.176 1.00 93.62 399 THR A N 1
ATOM 3084 C CA . THR A 1 399 ? 18.472 0.622 3.719 1.00 93.62 399 THR A CA 1
ATOM 3085 C C . THR A 1 399 ? 17.936 -0.555 2.904 1.00 93.62 399 THR A C 1
ATOM 3087 O O . THR A 1 399 ? 16.814 -1.004 3.129 1.00 93.62 399 THR A O 1
ATOM 3090 N N . ILE A 1 400 ? 18.748 -1.111 1.998 1.00 95.56 400 ILE A N 1
ATOM 3091 C CA . ILE A 1 400 ? 18.353 -2.272 1.184 1.00 95.56 400 ILE A CA 1
ATOM 3092 C C . ILE A 1 400 ? 18.123 -3.503 2.070 1.00 95.56 400 ILE A C 1
ATOM 3094 O O . ILE A 1 400 ? 17.073 -4.136 1.978 1.00 95.56 400 ILE A O 1
ATOM 3098 N N . ILE A 1 401 ? 19.071 -3.831 2.956 1.00 96.62 401 ILE A N 1
ATOM 3099 C CA . ILE A 1 401 ? 18.946 -4.975 3.877 1.00 96.62 401 ILE A CA 1
ATOM 3100 C C . ILE A 1 401 ? 17.720 -4.806 4.775 1.00 96.62 401 ILE A C 1
ATOM 3102 O O . ILE A 1 401 ? 16.959 -5.752 4.975 1.00 96.62 401 ILE A O 1
ATOM 3106 N N . HIS A 1 402 ? 17.503 -3.597 5.289 1.00 94.31 402 HIS A N 1
ATOM 3107 C CA . HIS A 1 402 ? 16.345 -3.282 6.110 1.00 94.31 402 HIS A CA 1
ATOM 3108 C C . HIS A 1 402 ? 15.029 -3.516 5.353 1.00 94.31 402 HIS A C 1
ATOM 3110 O O . HIS A 1 402 ? 14.105 -4.144 5.881 1.00 94.31 402 HIS A O 1
ATOM 3116 N N . ARG A 1 403 ? 14.958 -3.090 4.087 1.00 95.69 403 ARG A N 1
ATOM 3117 C CA . ARG A 1 403 ? 13.810 -3.362 3.221 1.00 95.69 403 ARG A CA 1
ATOM 3118 C C . ARG A 1 403 ? 13.603 -4.863 3.000 1.00 95.69 403 ARG A C 1
ATOM 3120 O O . ARG A 1 403 ? 12.483 -5.342 3.158 1.00 95.69 403 ARG A O 1
ATOM 3127 N N . MET A 1 404 ? 14.662 -5.616 2.703 1.00 97.31 404 MET A N 1
ATOM 3128 C CA . MET A 1 404 ? 14.573 -7.072 2.533 1.00 97.31 404 MET A CA 1
ATOM 3129 C C . MET A 1 404 ? 14.007 -7.761 3.779 1.00 97.31 404 MET A C 1
ATOM 3131 O O . MET A 1 404 ? 13.164 -8.650 3.666 1.00 97.31 404 MET A O 1
ATOM 3135 N N . GLU A 1 405 ? 14.448 -7.351 4.968 1.00 96.00 405 GLU A N 1
ATOM 3136 C CA . GLU A 1 405 ? 13.959 -7.923 6.223 1.00 96.00 405 GLU A CA 1
ATOM 3137 C C . GLU A 1 405 ? 12.497 -7.550 6.493 1.00 96.00 405 GLU A C 1
ATOM 3139 O O . GLU A 1 405 ? 11.708 -8.393 6.919 1.00 96.00 405 GLU A O 1
ATOM 3144 N N . THR A 1 406 ? 12.103 -6.320 6.155 1.00 92.75 406 THR A N 1
ATOM 3145 C CA . THR A 1 406 ? 10.706 -5.873 6.236 1.00 92.75 406 THR A CA 1
ATOM 3146 C C . THR A 1 406 ? 9.798 -6.711 5.331 1.00 92.75 406 THR A C 1
ATOM 3148 O O . THR A 1 406 ? 8.737 -7.161 5.768 1.00 92.75 406 THR A O 1
ATOM 3151 N N . ASP A 1 407 ? 10.221 -6.981 4.093 1.00 94.81 407 ASP A N 1
ATOM 3152 C CA . ASP A 1 407 ? 9.453 -7.800 3.150 1.00 94.81 407 ASP A CA 1
ATOM 3153 C C . ASP A 1 407 ? 9.355 -9.264 3.616 1.00 94.81 407 ASP A C 1
ATOM 3155 O O . ASP A 1 407 ? 8.279 -9.868 3.539 1.00 94.81 407 ASP A O 1
ATOM 3159 N N . ARG A 1 408 ? 10.435 -9.827 4.181 1.00 96.50 408 ARG A N 1
ATOM 3160 C CA . ARG A 1 408 ? 10.430 -11.168 4.795 1.00 96.50 408 ARG A CA 1
ATOM 3161 C C . ARG A 1 408 ? 9.461 -11.258 5.964 1.00 96.50 408 ARG A C 1
ATOM 3163 O O . ARG A 1 408 ? 8.664 -12.191 6.022 1.00 96.50 408 ARG A O 1
ATOM 3170 N N . GLU A 1 409 ? 9.503 -10.293 6.874 1.00 93.50 409 GLU A N 1
ATOM 3171 C CA . GLU A 1 409 ? 8.628 -10.267 8.043 1.00 93.50 409 GLU A CA 1
ATOM 3172 C C . GLU A 1 409 ? 7.158 -10.059 7.632 1.00 93.50 409 GLU A C 1
ATOM 3174 O O . GLU A 1 409 ? 6.271 -10.733 8.158 1.00 93.50 409 GLU A O 1
ATOM 3179 N N . LYS A 1 410 ? 6.881 -9.216 6.625 1.00 90.12 410 LYS A N 1
ATOM 3180 C CA . LYS A 1 410 ? 5.538 -9.074 6.039 1.00 90.12 410 LYS A CA 1
ATOM 3181 C C . LYS A 1 410 ? 5.047 -10.396 5.445 1.00 90.12 410 LYS A C 1
ATOM 3183 O O . LYS A 1 410 ? 3.912 -10.796 5.706 1.00 90.12 410 LYS A O 1
ATOM 3188 N N . HIS A 1 411 ? 5.888 -11.089 4.676 1.00 92.75 411 HIS A N 1
ATOM 3189 C CA . HIS A 1 411 ? 5.538 -12.384 4.092 1.00 92.75 411 HIS A CA 1
ATOM 3190 C C . HIS A 1 411 ? 5.290 -13.448 5.165 1.00 92.75 411 HIS A C 1
ATOM 3192 O O . HIS A 1 411 ? 4.300 -14.175 5.102 1.00 92.75 411 HIS A O 1
ATOM 3198 N N . LYS A 1 412 ? 6.151 -13.506 6.185 1.00 95.00 412 LYS A N 1
ATOM 3199 C CA . LYS A 1 412 ? 5.998 -14.401 7.332 1.00 95.00 412 LYS A CA 1
ATOM 3200 C C . LYS A 1 412 ? 4.655 -14.181 8.031 1.00 95.00 412 LYS A C 1
ATOM 3202 O O . LYS A 1 412 ? 3.907 -15.137 8.201 1.00 95.00 412 LYS A O 1
ATOM 3207 N N . ARG A 1 413 ? 4.289 -12.933 8.342 1.00 90.56 413 ARG A N 1
ATOM 3208 C CA . ARG A 1 413 ? 2.987 -12.615 8.960 1.00 90.56 413 ARG A CA 1
ATOM 3209 C C . ARG A 1 413 ? 1.800 -12.933 8.065 1.00 90.56 413 ARG A C 1
ATOM 3211 O O . ARG A 1 413 ? 0.758 -13.351 8.559 1.00 90.56 413 ARG A O 1
ATOM 3218 N N . LEU A 1 414 ? 1.933 -12.744 6.753 1.00 89.50 414 LEU A N 1
ATOM 3219 C CA . LEU A 1 414 ? 0.898 -13.168 5.814 1.00 89.50 414 LEU A CA 1
ATOM 3220 C C . LEU A 1 414 ? 0.685 -14.685 5.916 1.00 89.50 414 LEU A C 1
ATOM 3222 O O . LEU A 1 414 ? -0.447 -15.131 6.071 1.00 89.50 414 LEU A O 1
ATOM 3226 N N . LYS A 1 415 ? 1.771 -15.470 5.915 1.00 94.75 415 LYS A N 1
ATOM 3227 C CA . LYS A 1 415 ? 1.735 -16.933 6.068 1.00 94.75 415 LYS A CA 1
ATOM 3228 C C . LYS A 1 415 ? 1.176 -17.379 7.422 1.00 94.75 415 LYS A C 1
ATOM 3230 O O . LYS A 1 415 ? 0.433 -18.354 7.464 1.00 94.75 415 LYS A O 1
ATOM 3235 N N . GLU A 1 416 ? 1.469 -16.652 8.499 1.00 92.44 416 GLU A N 1
ATOM 3236 C CA . GLU A 1 416 ? 0.904 -16.898 9.834 1.00 92.44 416 GLU A CA 1
ATOM 3237 C C . GLU A 1 416 ? -0.621 -16.727 9.888 1.00 92.44 416 GLU A C 1
ATOM 3239 O O . GLU A 1 416 ? -1.251 -17.317 10.756 1.00 92.44 416 GLU A O 1
ATOM 3244 N N . ASN A 1 417 ? -1.222 -15.955 8.978 1.00 91.25 417 ASN A N 1
ATOM 3245 C CA . ASN A 1 417 ? -2.672 -15.752 8.944 1.00 91.25 417 ASN A CA 1
ATOM 3246 C C . ASN A 1 417 ? -3.393 -16.613 7.894 1.00 91.25 417 ASN A C 1
ATOM 3248 O O . ASN A 1 417 ? -4.618 -16.655 7.904 1.00 91.25 417 ASN A O 1
ATOM 3252 N N . LEU A 1 418 ? -2.677 -17.324 7.011 1.00 92.12 418 LEU A N 1
ATOM 3253 C CA . LEU A 1 418 ? -3.307 -18.136 5.954 1.00 92.12 418 LEU A CA 1
ATOM 3254 C C . LEU A 1 418 ? -4.148 -19.300 6.488 1.00 92.12 418 LEU A C 1
ATOM 3256 O O . LEU A 1 418 ? -5.060 -19.749 5.806 1.00 92.12 418 LEU A O 1
ATOM 3260 N N . TRP A 1 419 ? -3.827 -19.807 7.677 1.00 93.44 419 TRP A N 1
ATOM 3261 C CA . TRP A 1 419 ? -4.536 -20.925 8.303 1.00 93.44 419 TRP A CA 1
ATOM 3262 C C . TRP A 1 419 ? -5.604 -20.468 9.307 1.00 93.44 419 TRP A C 1
ATOM 3264 O O . TRP A 1 419 ? -6.232 -21.304 9.954 1.00 93.44 419 TRP A O 1
ATOM 3274 N N . VAL A 1 420 ? -5.815 -19.155 9.465 1.00 93.19 420 VAL A N 1
ATOM 3275 C CA . VAL A 1 420 ? -6.870 -18.624 10.334 1.00 93.19 420 VAL A CA 1
ATOM 3276 C C . VAL A 1 420 ? -8.210 -18.785 9.626 1.00 93.19 420 VAL A C 1
ATOM 3278 O O . VAL A 1 420 ? -8.447 -18.184 8.581 1.00 93.19 420 VAL A O 1
ATOM 3281 N N . LEU A 1 421 ? -9.096 -19.582 10.218 1.00 93.31 421 LEU A N 1
ATOM 3282 C CA . LEU A 1 421 ? -10.437 -19.834 9.700 1.00 93.31 421 LEU A CA 1
ATOM 3283 C C . LEU A 1 421 ? -11.418 -18.865 10.368 1.00 93.31 421 LEU A C 1
ATOM 3285 O O . LEU A 1 421 ? -11.618 -18.952 11.586 1.00 93.31 421 LEU A O 1
ATOM 3289 N N . PRO A 1 422 ? -12.010 -17.913 9.625 1.00 93.81 422 PRO A N 1
ATOM 3290 C CA . PRO A 1 422 ? -13.014 -17.039 10.201 1.00 93.81 422 PRO A CA 1
ATOM 3291 C C . PRO A 1 422 ? -14.276 -17.861 10.479 1.00 93.81 422 PRO A C 1
ATOM 3293 O O . PRO A 1 422 ? -14.789 -18.556 9.607 1.00 93.81 422 PRO A O 1
ATOM 3296 N N . ARG A 1 423 ? -14.770 -17.772 11.714 1.00 95.62 423 ARG A N 1
ATOM 3297 C CA . ARG A 1 423 ? -16.023 -18.393 12.158 1.00 95.62 423 ARG A CA 1
ATOM 3298 C C . ARG A 1 423 ? -16.952 -17.279 12.636 1.00 95.62 423 ARG A C 1
ATOM 3300 O O . ARG A 1 423 ? -16.890 -16.932 13.819 1.00 95.62 423 ARG A O 1
ATOM 3307 N N . PRO A 1 424 ? -17.732 -16.642 11.740 1.00 95.44 424 PRO A N 1
ATOM 3308 C CA . PRO A 1 424 ? -18.584 -15.504 12.086 1.00 95.44 424 PRO A CA 1
ATOM 3309 C C . PRO A 1 424 ? -19.502 -15.766 13.284 1.00 95.44 424 PRO A C 1
ATOM 3311 O O . PRO A 1 424 ? -19.711 -14.875 14.104 1.00 95.44 424 PRO A O 1
ATOM 3314 N N . GLN A 1 425 ? -20.004 -16.995 13.429 1.00 95.69 425 GLN A N 1
ATOM 3315 C CA . GLN A 1 425 ? -20.894 -17.369 14.530 1.00 95.69 425 GLN A CA 1
ATOM 3316 C C . GLN A 1 425 ? -20.146 -17.737 15.819 1.00 95.69 425 GLN A C 1
ATOM 3318 O O . GLN A 1 425 ? -20.771 -18.129 16.802 1.00 95.69 425 GLN A O 1
ATOM 3323 N N . SER A 1 426 ? -18.809 -17.647 15.831 1.00 95.44 426 SER A N 1
ATOM 3324 C CA . SER A 1 426 ? -17.950 -18.113 16.931 1.00 95.44 426 SER A CA 1
ATOM 3325 C C . SER A 1 426 ? -18.237 -19.564 17.349 1.00 95.44 426 SER A C 1
ATOM 3327 O O . SER A 1 426 ? -18.008 -19.955 18.492 1.00 95.44 426 SER A O 1
ATOM 3329 N N . ASN A 1 427 ? -18.737 -20.371 16.412 1.00 97.25 427 ASN A N 1
ATOM 3330 C CA . ASN A 1 427 ? -19.101 -21.765 16.611 1.00 97.25 427 ASN A CA 1
ATOM 3331 C C . ASN A 1 427 ? -18.094 -22.659 15.879 1.00 97.25 427 ASN A C 1
ATOM 3333 O O . ASN A 1 427 ? -17.703 -22.362 14.756 1.00 97.25 427 ASN A O 1
ATOM 3337 N N . ILE A 1 428 ? -17.667 -23.762 16.497 1.00 97.00 428 ILE A N 1
ATOM 3338 C CA . ILE A 1 428 ? -16.776 -24.738 15.850 1.00 97.00 428 ILE A CA 1
ATOM 3339 C C . ILE A 1 428 ? -17.459 -25.489 14.696 1.00 97.00 428 ILE A C 1
ATOM 3341 O O . ILE A 1 428 ? -16.776 -26.024 13.834 1.00 97.00 428 ILE A O 1
ATOM 3345 N N . LEU A 1 429 ? -18.794 -25.509 14.672 1.00 97.44 429 LEU A N 1
ATOM 3346 C CA . LEU A 1 429 ? -19.611 -26.113 13.616 1.00 97.44 429 LEU A CA 1
ATOM 3347 C C . LEU A 1 429 ? -20.098 -25.085 12.581 1.00 97.44 429 LEU A C 1
ATOM 3349 O O . LEU A 1 429 ? -21.117 -25.303 11.932 1.00 97.44 429 LEU A O 1
ATOM 3353 N N . ASP A 1 430 ? -19.424 -23.940 12.469 1.00 97.44 430 ASP A N 1
ATOM 3354 C CA . ASP A 1 430 ? -19.777 -22.912 11.490 1.00 97.44 430 ASP A CA 1
ATOM 3355 C C . ASP A 1 430 ? -19.607 -23.455 10.056 1.00 97.44 430 ASP A C 1
ATOM 3357 O O . ASP A 1 430 ? -18.530 -23.917 9.671 1.00 97.44 430 ASP A O 1
ATOM 3361 N N . GLU A 1 431 ? -20.679 -23.399 9.259 1.00 97.44 431 GLU A N 1
ATOM 3362 C CA . GLU A 1 431 ? -20.710 -23.897 7.875 1.00 97.44 431 GLU A CA 1
ATOM 3363 C C . GLU A 1 431 ? -19.668 -23.198 6.988 1.00 97.44 431 GLU A C 1
ATOM 3365 O O . GLU A 1 431 ? -19.200 -23.772 6.001 1.00 97.44 431 GLU A O 1
ATOM 3370 N N . PHE A 1 432 ? -19.267 -21.974 7.348 1.00 96.88 432 PHE A N 1
ATOM 3371 C CA . PHE A 1 432 ? -18.280 -21.208 6.596 1.00 96.88 432 PHE A CA 1
ATOM 3372 C C . PHE A 1 432 ? -16.959 -21.972 6.421 1.00 96.88 432 PHE A C 1
ATOM 3374 O O . PHE A 1 432 ? -16.389 -21.974 5.330 1.00 96.88 432 PHE A O 1
ATOM 3381 N N . GLU A 1 433 ? -16.493 -22.662 7.468 1.00 96.06 433 GLU A N 1
ATOM 3382 C CA . GLU A 1 433 ? -15.258 -23.452 7.420 1.00 96.06 433 GLU A CA 1
ATOM 3383 C C . GLU A 1 433 ? -15.368 -24.602 6.414 1.00 96.06 433 GLU A C 1
ATOM 3385 O O . GLU A 1 433 ? -14.480 -24.784 5.579 1.00 96.06 433 GLU A O 1
ATOM 3390 N N . PHE A 1 434 ? -16.484 -25.335 6.441 1.00 96.69 434 PHE A N 1
ATOM 3391 C CA . PHE A 1 434 ? -16.738 -26.412 5.488 1.00 96.69 434 PHE A CA 1
ATOM 3392 C C . PHE A 1 434 ? -16.794 -25.886 4.052 1.00 96.69 434 PHE A C 1
ATOM 3394 O O . PHE A 1 434 ? -16.158 -26.458 3.169 1.00 96.69 434 PHE A O 1
ATOM 3401 N N . ARG A 1 435 ? -17.508 -24.781 3.811 1.00 96.94 435 ARG A N 1
ATOM 3402 C CA . ARG A 1 435 ? -17.630 -24.191 2.472 1.00 96.94 435 ARG A CA 1
ATOM 3403 C C . ARG A 1 435 ? -16.277 -23.738 1.924 1.00 96.94 435 ARG A C 1
ATOM 3405 O O . ARG A 1 435 ? -15.962 -24.047 0.780 1.00 96.94 435 ARG A O 1
ATOM 3412 N N . ALA A 1 436 ? -15.455 -23.086 2.745 1.00 94.88 436 ALA A N 1
ATOM 3413 C CA . ALA A 1 436 ? -14.111 -22.669 2.350 1.00 94.88 436 ALA A CA 1
ATOM 3414 C C . ALA A 1 436 ? -13.212 -23.869 1.994 1.00 94.88 436 ALA A C 1
ATOM 3416 O O . ALA A 1 436 ? -12.481 -23.833 1.001 1.00 94.88 436 ALA A O 1
ATOM 3417 N N . LEU A 1 437 ? -13.279 -24.959 2.767 1.00 94.81 437 LEU A N 1
ATOM 3418 C CA . LEU A 1 437 ? -12.568 -26.203 2.450 1.00 94.81 437 LEU A CA 1
ATOM 3419 C C . LEU A 1 437 ? -13.093 -26.846 1.161 1.00 94.81 437 LEU A C 1
ATOM 3421 O O . LEU A 1 437 ? -12.307 -27.279 0.323 1.00 94.81 437 LEU A O 1
ATOM 3425 N N . TRP A 1 438 ? -14.410 -26.867 0.972 1.00 95.31 438 TRP A N 1
ATOM 3426 C CA . TRP A 1 438 ? -15.045 -27.430 -0.215 1.00 95.31 438 TRP A CA 1
ATOM 3427 C C . TRP A 1 438 ? -14.646 -26.684 -1.493 1.00 95.31 438 TRP A C 1
ATOM 3429 O O . TRP A 1 438 ? -14.236 -27.306 -2.468 1.00 95.31 438 TRP A O 1
ATOM 3439 N N . GLU A 1 439 ? -14.695 -25.352 -1.476 1.00 95.12 439 GLU A N 1
ATOM 3440 C CA . GLU A 1 439 ? -14.330 -24.503 -2.618 1.00 95.12 439 GLU A CA 1
ATOM 3441 C C . GLU A 1 439 ? -12.823 -24.511 -2.915 1.00 95.12 439 GLU A C 1
ATOM 3443 O O . GLU A 1 439 ? -12.422 -24.343 -4.065 1.00 95.12 439 GLU A O 1
ATOM 3448 N N . SER A 1 440 ? -11.981 -24.722 -1.897 1.00 92.75 440 SER A N 1
ATOM 3449 C CA . SER A 1 440 ? -10.524 -24.820 -2.067 1.00 92.75 440 SER A CA 1
ATOM 3450 C C . SER A 1 440 ? -10.035 -26.216 -2.455 1.00 92.75 440 SER A C 1
ATOM 3452 O O . SER A 1 440 ? -8.868 -26.370 -2.826 1.00 92.75 440 SER A O 1
ATOM 3454 N N . THR A 1 441 ? -10.898 -27.232 -2.390 1.00 91.81 441 THR A N 1
ATOM 3455 C CA . THR A 1 441 ? -10.523 -28.600 -2.750 1.00 91.81 441 THR A CA 1
ATOM 3456 C C . THR A 1 441 ? -10.268 -28.684 -4.262 1.00 91.81 441 THR A C 1
ATOM 3458 O O . THR A 1 441 ? -11.144 -28.320 -5.050 1.00 91.81 441 THR A O 1
ATOM 3461 N N . PRO A 1 442 ? -9.088 -29.165 -4.705 1.00 88.50 442 PRO A N 1
ATOM 3462 C CA . PRO A 1 442 ? -8.791 -29.313 -6.124 1.00 88.50 442 PRO A CA 1
ATOM 3463 C C . PRO A 1 442 ? -9.813 -30.214 -6.820 1.00 88.50 442 PRO A C 1
ATOM 3465 O O . PRO A 1 442 ? -10.154 -31.286 -6.321 1.00 88.50 442 PRO A O 1
ATOM 3468 N N . GLN A 1 443 ? -10.238 -29.826 -8.024 1.00 90.94 443 GLN A N 1
ATOM 3469 C CA . GLN A 1 443 ? -11.137 -30.654 -8.842 1.00 90.94 443 GLN A CA 1
ATOM 3470 C C . GLN A 1 443 ? -10.502 -31.992 -9.256 1.00 90.94 443 GLN A C 1
ATOM 3472 O O . GLN A 1 443 ? -11.210 -32.932 -9.604 1.00 90.94 443 GLN A O 1
ATOM 3477 N N . GLU A 1 444 ? -9.173 -32.088 -9.194 1.00 88.81 444 GLU A N 1
ATOM 3478 C CA . GLU A 1 444 ? -8.390 -33.267 -9.580 1.00 88.81 444 GLU A CA 1
ATOM 3479 C C . GLU A 1 444 ? -8.525 -34.451 -8.599 1.00 88.81 444 GLU A C 1
ATOM 3481 O O . GLU A 1 444 ? -8.019 -35.538 -8.877 1.00 88.81 444 GLU A O 1
ATOM 3486 N N . GLY A 1 445 ? -9.242 -34.281 -7.480 1.00 93.56 445 GLY A N 1
ATOM 3487 C CA . GLY A 1 445 ? -9.486 -35.343 -6.503 1.00 93.56 445 GLY A CA 1
ATOM 3488 C C . GLY A 1 445 ? -8.251 -35.693 -5.664 1.00 93.56 445 GLY A C 1
ATOM 3489 O O . GLY A 1 445 ? -7.389 -34.852 -5.416 1.00 93.56 445 GLY A O 1
ATOM 3490 N N . LEU A 1 446 ? -8.184 -36.939 -5.178 1.00 96.38 446 LEU A N 1
ATOM 3491 C CA . LEU A 1 446 ? -7.079 -37.408 -4.334 1.00 96.38 446 LEU A CA 1
ATOM 3492 C C . LEU A 1 446 ? -5.796 -37.592 -5.151 1.00 96.38 446 LEU A C 1
ATOM 3494 O O . LEU A 1 446 ? -5.755 -38.332 -6.136 1.00 96.38 446 LEU A O 1
ATOM 3498 N N . THR A 1 447 ? -4.714 -36.978 -4.688 1.00 96.12 447 THR A N 1
ATOM 3499 C CA . THR A 1 447 ? -3.406 -37.048 -5.335 1.00 96.12 447 THR A CA 1
ATOM 3500 C C . THR A 1 447 ? -2.621 -38.285 -4.897 1.00 96.12 447 THR A C 1
ATOM 3502 O O . THR A 1 447 ? -2.867 -38.903 -3.859 1.00 96.12 447 THR A O 1
ATOM 3505 N N . LYS A 1 448 ? -1.561 -38.618 -5.642 1.00 97.31 448 LYS A N 1
ATOM 3506 C CA . LYS A 1 448 ? -0.605 -39.673 -5.255 1.00 97.31 448 LYS A CA 1
ATOM 3507 C C . LYS A 1 448 ? 0.027 -39.433 -3.876 1.00 97.31 448 LYS A C 1
ATOM 3509 O O . LYS A 1 448 ? 0.391 -40.399 -3.206 1.00 97.31 448 LYS A O 1
ATOM 3514 N N . SER A 1 449 ? 0.189 -38.172 -3.464 1.00 97.56 449 SER A N 1
ATOM 3515 C CA . SER A 1 449 ? 0.704 -37.834 -2.133 1.00 97.56 449 SER A CA 1
ATOM 3516 C C . SER A 1 449 ? -0.286 -38.237 -1.041 1.00 97.56 449 SER A C 1
ATOM 3518 O O . SER A 1 449 ? 0.125 -38.805 -0.032 1.00 97.56 449 SER A O 1
ATOM 3520 N N . ASP A 1 450 ? -1.582 -38.031 -1.271 1.00 96.88 450 ASP A N 1
ATOM 3521 C CA . ASP A 1 450 ? -2.634 -38.385 -0.315 1.00 96.88 450 ASP A CA 1
ATOM 3522 C C . ASP A 1 450 ? -2.688 -39.898 -0.103 1.00 96.88 450 ASP A C 1
ATOM 3524 O O . ASP A 1 450 ? -2.675 -40.371 1.033 1.00 96.88 450 ASP A O 1
ATOM 3528 N N . TYR A 1 451 ? -2.620 -40.680 -1.188 1.00 97.94 451 TYR A N 1
ATOM 3529 C CA . TYR A 1 451 ? -2.531 -42.142 -1.099 1.00 97.94 451 TYR A CA 1
ATOM 3530 C C . TYR A 1 451 ? -1.296 -42.623 -0.335 1.00 97.94 451 TYR A C 1
ATOM 3532 O O . TYR A 1 451 ? -1.391 -43.567 0.451 1.00 97.94 451 TYR A O 1
ATOM 3540 N N . ARG A 1 452 ? -0.140 -41.974 -0.526 1.00 98.56 452 ARG A N 1
ATOM 3541 C CA . ARG A 1 452 ? 1.074 -42.289 0.243 1.00 98.56 452 ARG A CA 1
ATOM 3542 C C . ARG A 1 452 ? 0.879 -41.999 1.727 1.00 98.56 452 ARG A C 1
ATOM 3544 O O . ARG A 1 452 ? 1.151 -42.882 2.533 1.00 98.56 452 ARG A O 1
ATOM 3551 N N . ASN A 1 453 ? 0.335 -40.834 2.074 1.00 98.25 453 ASN A N 1
ATOM 3552 C CA . ASN A 1 453 ? 0.062 -40.455 3.460 1.00 98.25 453 ASN A CA 1
ATOM 3553 C C . ASN A 1 453 ? -0.898 -41.446 4.139 1.00 98.25 453 ASN A C 1
ATOM 3555 O O . ASN A 1 453 ? -0.613 -41.923 5.237 1.00 98.25 453 ASN A O 1
ATOM 3559 N N . MET A 1 454 ? -1.991 -41.821 3.464 1.00 98.50 454 MET A N 1
ATOM 3560 C CA . MET A 1 454 ? -2.944 -42.820 3.965 1.00 98.50 454 MET A CA 1
ATOM 3561 C C . MET A 1 454 ? -2.288 -44.195 4.154 1.00 98.50 454 MET A C 1
ATOM 3563 O O . MET A 1 454 ? -2.470 -44.835 5.191 1.00 98.50 454 MET A O 1
ATOM 3567 N N . SER A 1 455 ? -1.489 -44.646 3.181 1.00 98.50 455 SER A N 1
ATOM 3568 C CA . SER A 1 455 ? -0.774 -45.924 3.258 1.00 98.50 455 SER A CA 1
ATOM 3569 C C . SER A 1 455 ? 0.265 -45.941 4.383 1.00 98.50 455 SER A C 1
ATOM 3571 O O . SER A 1 455 ? 0.384 -46.940 5.097 1.00 98.50 455 SER A O 1
ATOM 3573 N N . ASP A 1 456 ? 1.021 -44.856 4.552 1.00 98.50 456 ASP A N 1
ATOM 3574 C CA . ASP A 1 456 ? 2.026 -44.725 5.605 1.00 98.50 456 ASP A CA 1
ATOM 3575 C C . ASP A 1 456 ? 1.372 -44.707 6.991 1.00 98.50 456 ASP A C 1
ATOM 3577 O O . ASP A 1 456 ? 1.829 -45.419 7.888 1.00 98.50 456 ASP A O 1
ATOM 3581 N N . MET A 1 457 ? 0.263 -43.977 7.152 1.00 98.44 457 MET A N 1
ATOM 3582 C CA . MET A 1 457 ? -0.533 -43.991 8.381 1.00 98.44 457 MET A CA 1
ATOM 3583 C C . MET A 1 457 ? -1.057 -45.390 8.714 1.00 98.44 457 MET A C 1
ATOM 3585 O O . MET A 1 457 ? -0.919 -45.835 9.855 1.00 98.44 457 MET A O 1
ATOM 3589 N N . ASN A 1 458 ? -1.602 -46.114 7.731 1.00 98.06 458 ASN A N 1
ATOM 3590 C CA . ASN A 1 458 ? -2.104 -47.470 7.950 1.00 98.06 458 ASN A CA 1
ATOM 3591 C C . ASN A 1 458 ? -0.981 -48.428 8.383 1.00 98.06 458 ASN A C 1
ATOM 3593 O O . ASN A 1 458 ? -1.144 -49.223 9.310 1.00 98.06 458 ASN A O 1
ATOM 3597 N N . ARG A 1 459 ? 0.205 -48.311 7.772 1.00 98.00 459 ARG A N 1
ATOM 3598 C CA . ARG A 1 459 ? 1.387 -49.089 8.169 1.00 98.00 459 ARG A CA 1
ATOM 3599 C C . ARG A 1 459 ? 1.800 -48.805 9.619 1.00 98.00 459 ARG A C 1
ATOM 3601 O O . ARG A 1 459 ? 2.094 -49.747 10.353 1.00 98.00 459 ARG A O 1
ATOM 3608 N N . ILE A 1 460 ? 1.815 -47.534 10.034 1.00 97.38 460 ILE A N 1
ATOM 3609 C CA . ILE A 1 460 ? 2.132 -47.131 11.417 1.00 97.38 460 ILE A CA 1
ATOM 3610 C C . ILE A 1 460 ? 1.114 -47.724 12.398 1.00 97.38 460 ILE A C 1
ATOM 3612 O O . ILE A 1 460 ? 1.504 -48.264 13.434 1.00 97.38 460 ILE A O 1
ATOM 3616 N N . ALA A 1 461 ? -0.176 -47.678 12.066 1.00 97.19 461 ALA A N 1
ATOM 3617 C CA . ALA A 1 461 ? -1.228 -48.250 12.900 1.00 97.19 461 ALA A CA 1
ATOM 3618 C C . ALA A 1 461 ? -1.051 -49.769 13.074 1.00 97.19 461 ALA A C 1
ATOM 3620 O O . ALA A 1 461 ? -1.018 -50.256 14.202 1.00 97.19 461 ALA A O 1
ATOM 3621 N N . HIS A 1 462 ? -0.828 -50.516 11.987 1.00 97.25 462 HIS A N 1
ATOM 3622 C CA . HIS A 1 462 ? -0.593 -51.964 12.054 1.00 97.25 462 HIS A CA 1
ATOM 3623 C C . HIS A 1 462 ? 0.623 -52.344 12.906 1.00 97.25 462 HIS A C 1
ATOM 3625 O O . HIS A 1 462 ? 0.546 -53.276 13.710 1.00 97.25 462 HIS A O 1
ATOM 3631 N N . ALA A 1 463 ? 1.734 -51.617 12.767 1.00 96.50 463 ALA A N 1
ATOM 3632 C CA . ALA A 1 463 ? 2.929 -51.860 13.570 1.00 96.50 463 ALA A CA 1
ATOM 3633 C C . ALA A 1 463 ? 2.675 -51.621 15.069 1.00 96.50 463 ALA A C 1
ATOM 3635 O O . ALA A 1 463 ? 3.199 -52.353 15.906 1.00 96.50 463 ALA A O 1
ATOM 3636 N N . SER A 1 464 ? 1.826 -50.644 15.398 1.00 95.88 464 SER A N 1
ATOM 3637 C CA . SER A 1 464 ? 1.525 -50.239 16.775 1.00 95.88 464 SER A CA 1
ATOM 3638 C C . SER A 1 464 ? 0.747 -51.309 17.555 1.00 95.88 464 SER A C 1
ATOM 3640 O O . SER A 1 464 ? 0.974 -51.477 18.749 1.00 95.88 464 SER A O 1
ATOM 3642 N N . TYR A 1 465 ? -0.116 -52.084 16.888 1.00 93.81 465 TYR A N 1
ATOM 3643 C CA . TYR A 1 465 ? -0.827 -53.223 17.494 1.00 93.81 465 TYR A CA 1
ATOM 3644 C C . TYR A 1 465 ? -0.039 -54.542 17.451 1.00 93.81 465 TYR A C 1
ATOM 3646 O O . TYR A 1 465 ? -0.438 -55.512 18.089 1.00 93.81 465 TYR A O 1
ATOM 3654 N N . SER A 1 466 ? 1.066 -54.598 16.700 1.00 80.06 466 SER A N 1
ATOM 3655 C CA . SER A 1 466 ? 1.850 -55.825 16.485 1.00 80.06 466 SER A CA 1
ATOM 3656 C C . SER A 1 466 ? 2.994 -56.014 17.488 1.00 80.06 466 SER A C 1
ATOM 3658 O O . SER A 1 466 ? 3.811 -56.917 17.312 1.00 80.06 466 SER A O 1
ATOM 3660 N N . VAL A 1 467 ? 3.064 -55.193 18.541 1.00 65.00 467 VAL A N 1
ATOM 3661 C CA . VAL A 1 467 ? 3.994 -55.403 19.658 1.00 65.00 467 VAL A CA 1
ATOM 3662 C C . VAL A 1 467 ? 3.490 -56.593 20.480 1.00 65.00 467 VAL A C 1
ATOM 3664 O O . VAL A 1 467 ? 2.604 -56.447 21.319 1.00 65.00 467 VAL A O 1
ATOM 3667 N N . LYS A 1 468 ? 4.021 -57.778 20.177 1.00 55.94 468 LYS A N 1
ATOM 3668 C CA . LYS A 1 468 ? 3.915 -58.984 21.002 1.00 55.94 468 LYS A CA 1
ATOM 3669 C C . LYS A 1 468 ? 5.176 -59.173 21.824 1.00 55.94 468 LYS A C 1
ATOM 3671 O O . LYS A 1 468 ? 6.269 -58.931 21.260 1.00 55.94 468 LYS A O 1
#

InterPro domains:
  IPR024637 CTD kinase subunit gamma Ctk3, C-terminal [PF12350] (397-461)
  IPR042326 CTD kinase subunit gamma [PTHR28291] (197-455)

pLDDT: mean 73.03, std 26.73, range [28.36, 98.62]

Radius of gyration: 38.48 Å; chains: 1; bounding box: 94×114×114 Å

Secondary structure (DSSP, 8-state):
---------PPP---PPP--------PPP----PPPP-----------------------------------------------------------HHHHHHHHHHHHHHTPPPPPPPPPPPPPPPPP----------------------------------------------------------SHHHHHHHHHHHHHHHHHHHHHTHHHHTTT--SGGG-HHHHHHHHHHHHHHHHHHHHHHHHHTS-HHHHHHHHHHHHHHHHHHHHS--HHHHHHIIIIIGGGHHHHHHHHS-TT-TGGGGGHHHHHHHHHHHHHHTT--S--PPPP--TTS-GGGPPPP---SSPPSSHHHHHHHHHHHHHHHHHHHHHHHHHHHHHSS------SSPPPHHHHHHHHHHHHHHHHHHHHHTT----TTS-TT-HHHHHHHHHHS-TT-S-HHHHHHHHHHHHHHHHHH---

Sequence (468 aa):
MAKTLSQGRKPGSGRKPGKGKTLRNGRKPGSGRRRRDEDESPSPPQQPQRTIDAGTAYGKTTAAAAVAGDTEASTSAGETTAANSSGTTSAKSRVSSRDLEAIDALRELNNSPPEPLTPTLTPTQSKGRHTEIVQNHTNEGPFVTHTRLLSNPSASSNLNSSAAWNSLAHPQPVNRSVGVNSIELGGASAQQDQKHTHTRLQFTSVIKNLQKTLGVSKRLDNDPVQFYLSHYEQHYEDFHQCLFDTATKMDSLDRLNVVIYYSKIVEVLHGNQSELNVRVLNQLLLPSIDSMLLLALPSQDWKALTNLNACTDIFQRCNSLMGGIVELHKPTMDSHLPLDKLQWYTPSEHPSIHYHESFQRAATLLQDRGAKQQHMFMQFKLFGLCPVPLSRPQPSTQTIIHRMETDREKHKRLKENLWVLPRPQSNILDEFEFRALWESTPQEGLTKSDYRNMSDMNRIAHASYSVK